Protein AF-A7ART6-F1 (afdb_monomer)

InterPro domains:
  IPR001841 Zinc finger, RING-type [PS50089] (92-136)
  IPR001841 Zinc finger, RING-type [SM00184] (92-135)
  IPR013083 Zinc finger, RING/FYVE/PHD-type [G3DSA:3.30.40.10] (75-172)
  IPR017907 Zinc finger, RING-type, conserved site [PS00518] (108-117)
  IPR018957 Zinc finger, C3HC4 RING-type [PF00097] (92-135)
  IPR039739 RING-finger protein MAG2/RNF10 [PTHR12983] (15-407)

Organism: Babesia bovis (NCBI:txid5865)

Radius of gyration: 26.71 Å; Cα contacts (8 Å, |Δi|>4): 590; chains: 1; bounding box: 78×56×77 Å

Secondary structure (DSSP, 8-state):
-PPPP-PPP-PPPGGGGSS-PPP-PPPPPP----------S-----TTEEEEEE-----GGGS-EETTTTEE-GGG--EEEEEEETTS----TTT--SS-SS-EE-TTS-EE-HHHHHHHHHTTTTSSEEE-TTT--EEEGGG-EEEEEEEE---SEEEEEEEEEETT-S--EE-HHHHHHHHS-S-SS-TTPPPBTT-TTGGG-SEEEE-HHHHHHHHHHHHHHHHHHHHHHTTT-HHHHHHHHHHHHHHHHTT----SS----------HHHHHHHHHHHHHHH-----------S--TTS--PEEEEEEETTS-SEEE-HHHHHHHHHHTTT-GGGS-SEEEEEE-SEEEEEE--HHHHHH-GGGGGSPTT-EEEEEE---TTTS-HHHHHHHHHHHHHHHHHHHHHHHHHHHT-

Mean predicted aligned error: 12.79 Å

Structure (mmCIF, N/CA/C/O backbone):
data_AF-A7ART6-F1
#
_entry.id   AF-A7ART6-F1
#
loop_
_atom_site.group_PDB
_atom_site.id
_atom_site.type_symbol
_atom_site.label_atom_id
_atom_site.label_alt_id
_atom_site.label_comp_id
_atom_site.label_asym_id
_atom_site.label_entity_id
_atom_site.label_seq_id
_atom_site.pdbx_PDB_ins_code
_atom_site.Cartn_x
_atom_site.Cartn_y
_atom_site.Cartn_z
_atom_site.occupancy
_atom_site.B_iso_or_equiv
_atom_site.auth_seq_id
_atom_site.auth_comp_id
_atom_site.auth_asym_id
_atom_site.auth_atom_id
_atom_site.pdbx_PDB_model_num
ATOM 1 N N . MET A 1 1 ? 30.439 -34.380 -16.702 1.00 33.22 1 MET A N 1
ATOM 2 C CA . MET A 1 1 ? 31.011 -34.426 -15.335 1.00 33.22 1 MET A CA 1
ATOM 3 C C . MET A 1 1 ? 30.700 -33.103 -14.642 1.00 33.22 1 MET A C 1
ATOM 5 O O . MET A 1 1 ? 30.873 -32.080 -15.293 1.00 33.22 1 MET A O 1
ATOM 9 N N . PRO A 1 2 ? 30.173 -33.102 -13.405 1.00 33.53 2 PRO A N 1
ATOM 10 C CA . PRO A 1 2 ? 29.626 -31.904 -12.763 1.00 33.53 2 PRO A CA 1
ATOM 11 C C . PRO A 1 2 ? 30.740 -30.991 -12.212 1.00 33.53 2 PRO A C 1
ATOM 13 O O . PRO A 1 2 ? 31.814 -31.501 -11.872 1.00 33.53 2 PRO A O 1
ATOM 16 N N . PRO A 1 3 ? 30.523 -29.667 -12.078 1.00 35.06 3 PRO A N 1
ATOM 17 C CA . PRO A 1 3 ? 31.494 -28.782 -11.453 1.00 35.06 3 PRO A CA 1
ATOM 18 C C . PRO A 1 3 ? 31.399 -28.846 -9.921 1.00 35.06 3 PRO A C 1
ATOM 20 O O . PRO A 1 3 ? 30.328 -28.954 -9.326 1.00 35.06 3 PRO A O 1
ATOM 23 N N . ARG A 1 4 ? 32.577 -28.808 -9.294 1.00 35.16 4 ARG A N 1
ATOM 24 C CA . ARG A 1 4 ? 32.824 -28.941 -7.856 1.00 35.16 4 ARG A CA 1
ATOM 25 C C . ARG A 1 4 ? 32.334 -27.716 -7.076 1.00 35.16 4 ARG A C 1
ATOM 27 O O . ARG A 1 4 ? 32.701 -26.588 -7.390 1.00 35.16 4 ARG A O 1
ATOM 34 N N . CYS A 1 5 ? 31.587 -27.969 -6.004 1.00 30.75 5 CYS A N 1
ATOM 35 C CA . CYS A 1 5 ? 31.200 -26.994 -4.988 1.00 30.75 5 CYS A CA 1
ATOM 36 C C . CYS A 1 5 ? 32.443 -26.529 -4.198 1.00 30.75 5 CYS A C 1
ATOM 38 O O . CYS A 1 5 ? 33.162 -27.354 -3.628 1.00 30.75 5 CYS A O 1
ATOM 40 N N . ARG A 1 6 ? 32.729 -25.221 -4.178 1.00 35.56 6 ARG A N 1
ATOM 41 C CA . ARG A 1 6 ? 33.765 -24.621 -3.318 1.00 35.56 6 ARG A CA 1
ATOM 42 C C . ARG A 1 6 ? 33.176 -24.478 -1.909 1.00 35.56 6 ARG A C 1
ATOM 44 O O . ARG A 1 6 ? 32.307 -23.642 -1.701 1.00 35.56 6 ARG A O 1
ATOM 51 N N . GLN A 1 7 ? 33.637 -25.293 -0.962 1.00 39.84 7 GLN A N 1
ATOM 52 C CA . GLN A 1 7 ? 33.308 -25.140 0.459 1.00 39.84 7 GLN A CA 1
ATOM 53 C C . GLN A 1 7 ? 33.849 -23.802 0.984 1.00 39.84 7 GLN A C 1
ATOM 55 O O . GLN A 1 7 ? 35.028 -23.485 0.799 1.00 39.84 7 GLN A O 1
ATOM 60 N N . GLU A 1 8 ? 32.984 -23.021 1.631 1.00 41.94 8 GLU A N 1
ATOM 61 C CA . GLU A 1 8 ? 33.373 -21.831 2.383 1.00 41.94 8 GLU A CA 1
ATOM 62 C C . GLU A 1 8 ? 34.372 -22.215 3.481 1.00 41.94 8 GLU A C 1
ATOM 64 O O . GLU A 1 8 ? 34.176 -23.164 4.238 1.00 41.94 8 GLU A O 1
ATOM 69 N N . ARG A 1 9 ? 35.486 -21.483 3.545 1.00 45.84 9 ARG A N 1
ATOM 70 C CA . ARG A 1 9 ? 36.518 -21.669 4.568 1.00 45.84 9 ARG A CA 1
ATOM 71 C C . ARG A 1 9 ? 35.959 -21.260 5.934 1.00 45.84 9 ARG A C 1
ATOM 73 O O . ARG A 1 9 ? 35.435 -20.157 6.068 1.00 45.84 9 ARG A O 1
ATOM 80 N N . ASN A 1 10 ? 36.131 -22.130 6.930 1.00 51.28 10 ASN A N 1
ATOM 81 C CA . ASN A 1 10 ? 35.824 -21.895 8.344 1.00 51.28 10 ASN A CA 1
ATOM 82 C C . ASN A 1 10 ? 36.264 -20.488 8.790 1.00 51.28 10 ASN A C 1
ATOM 84 O O . ASN A 1 10 ? 37.459 -20.187 8.817 1.00 51.28 10 ASN A O 1
ATOM 88 N N . ARG A 1 11 ? 35.303 -19.625 9.140 1.00 54.69 11 ARG A N 1
ATOM 89 C CA . ARG A 1 11 ? 35.578 -18.308 9.729 1.00 54.69 11 ARG A CA 1
ATOM 90 C C . ARG A 1 11 ? 35.997 -18.494 11.188 1.00 54.69 11 ARG A C 1
ATOM 92 O O . ARG A 1 11 ? 35.273 -19.110 11.964 1.00 54.69 11 ARG A O 1
ATOM 99 N N . ILE A 1 12 ? 37.166 -17.969 11.540 1.00 57.62 12 ILE A N 1
ATOM 100 C CA . ILE A 1 12 ? 37.673 -17.946 12.915 1.00 57.62 12 ILE A CA 1
ATOM 101 C C . ILE A 1 12 ? 36.981 -16.778 13.639 1.00 57.62 12 ILE A C 1
ATOM 103 O O . ILE A 1 12 ? 37.013 -15.664 13.112 1.00 57.62 12 ILE A O 1
ATOM 107 N N . PRO A 1 13 ? 36.347 -16.993 14.804 1.00 57.72 13 PRO A N 1
ATOM 108 C CA . PRO A 1 13 ? 35.760 -15.913 15.594 1.00 57.72 13 PRO A CA 1
ATOM 109 C C . PRO A 1 13 ? 36.812 -14.879 16.010 1.00 57.72 13 PRO A C 1
ATOM 111 O O . PRO A 1 13 ? 37.925 -15.241 16.397 1.00 57.72 13 PRO A O 1
ATOM 114 N N . SER A 1 14 ? 36.441 -13.599 15.954 1.00 54.16 14 SER A N 1
ATOM 115 C CA . SER A 1 14 ? 37.299 -12.431 16.208 1.00 54.16 14 SER A CA 1
ATOM 116 C C . SER A 1 14 ? 38.048 -12.496 17.544 1.00 54.16 14 SER A C 1
ATOM 118 O O . SER A 1 14 ? 39.180 -12.030 17.647 1.00 54.16 14 SER A O 1
ATOM 120 N N . ASP A 1 15 ? 37.446 -13.132 18.547 1.00 55.25 15 ASP A N 1
ATOM 121 C CA . ASP A 1 15 ? 37.963 -13.208 19.916 1.00 55.25 15 ASP A CA 1
ATOM 122 C C . ASP A 1 15 ? 39.262 -14.032 20.019 1.00 55.25 15 ASP A C 1
ATOM 124 O O . ASP A 1 15 ? 40.070 -13.824 20.924 1.00 55.25 15 ASP A O 1
ATOM 128 N N . HIS A 1 16 ? 39.528 -14.919 19.050 1.00 53.47 16 HIS A N 1
ATOM 129 C CA . HIS A 1 16 ? 40.779 -15.683 18.976 1.00 53.47 16 HIS A CA 1
ATOM 130 C C . HIS A 1 16 ? 41.964 -14.887 18.403 1.00 53.47 16 HIS A C 1
ATOM 132 O O . HIS A 1 16 ? 43.107 -15.325 18.542 1.00 53.47 16 HIS A O 1
ATOM 138 N N . LEU A 1 17 ? 41.729 -13.721 17.787 1.00 56.47 17 LEU A N 1
ATOM 139 C CA . LEU A 1 17 ? 42.794 -12.864 17.246 1.00 56.47 17 LEU A CA 1
ATOM 140 C C . LEU A 1 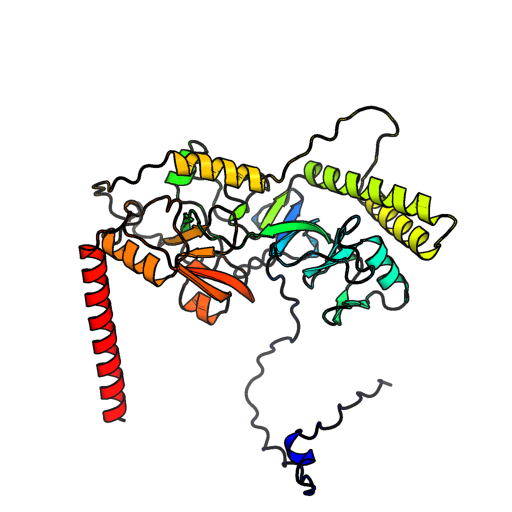17 ? 43.464 -11.991 18.316 1.00 56.47 17 LEU A C 1
ATOM 142 O O . LEU A 1 17 ? 44.542 -11.460 18.066 1.00 56.47 17 LEU A O 1
ATOM 146 N N . ILE A 1 18 ? 42.864 -11.856 19.503 1.00 54.56 18 ILE A N 1
ATOM 147 C CA . ILE A 1 18 ? 43.326 -10.907 20.529 1.00 54.56 18 ILE A CA 1
ATOM 148 C C . ILE A 1 18 ? 44.343 -11.544 21.500 1.00 54.56 18 ILE A C 1
ATOM 150 O O . ILE A 1 18 ? 45.167 -10.835 22.063 1.00 54.56 18 ILE A O 1
ATOM 154 N N . ASN A 1 19 ? 44.375 -12.879 21.636 1.00 51.62 19 ASN A N 1
ATOM 155 C CA . ASN A 1 19 ? 45.189 -13.566 22.657 1.00 51.62 19 ASN A CA 1
ATOM 156 C C . ASN A 1 19 ? 46.228 -14.578 22.126 1.00 51.62 19 ASN A C 1
ATOM 158 O O . ASN A 1 19 ? 46.681 -15.420 22.899 1.00 51.62 19 ASN A O 1
ATOM 162 N N . PHE A 1 20 ? 46.605 -14.534 20.838 1.00 50.00 20 PHE A N 1
ATOM 163 C CA . PHE A 1 20 ? 47.653 -15.378 20.206 1.00 50.00 20 PHE A CA 1
ATOM 164 C C . PHE A 1 20 ? 47.677 -16.865 20.632 1.00 50.00 20 PHE A C 1
ATOM 166 O O . PHE A 1 20 ? 48.718 -17.523 20.644 1.00 50.00 20 PHE A O 1
ATOM 173 N N . THR A 1 21 ? 46.521 -17.428 20.971 1.00 60.25 21 THR A N 1
ATOM 174 C CA . THR A 1 21 ? 46.369 -18.822 21.390 1.00 60.25 21 THR A CA 1
ATOM 175 C C . THR A 1 21 ? 45.937 -19.650 20.184 1.00 60.25 21 THR A C 1
ATOM 177 O O . THR A 1 21 ? 45.117 -19.216 19.376 1.00 60.25 21 THR A O 1
ATOM 180 N N . ARG A 1 22 ? 46.519 -20.847 20.015 1.00 54.28 22 ARG A N 1
ATOM 181 C CA . ARG A 1 22 ? 46.202 -21.723 18.874 1.00 54.28 22 ARG A CA 1
ATOM 182 C C . ARG A 1 22 ? 44.725 -22.123 18.917 1.00 54.28 22 ARG A C 1
ATOM 184 O O . ARG A 1 22 ? 44.284 -22.758 19.870 1.00 54.28 22 ARG A O 1
ATOM 191 N N . TYR A 1 23 ? 43.989 -21.784 17.862 1.00 54.75 23 TYR A N 1
ATOM 192 C CA . TYR A 1 23 ? 42.614 -22.228 17.653 1.00 54.75 23 TYR A CA 1
ATOM 193 C C . TYR A 1 23 ? 42.562 -23.752 17.450 1.00 54.75 23 TYR A C 1
ATOM 195 O O . TYR A 1 23 ? 43.280 -24.292 16.607 1.00 54.75 23 TYR A O 1
ATOM 203 N N . VAL A 1 24 ? 41.694 -24.436 18.201 1.00 61.28 24 VAL A N 1
ATOM 204 C CA . VAL A 1 24 ? 41.377 -25.863 18.034 1.00 61.28 24 VAL A CA 1
ATOM 205 C C . VAL A 1 24 ? 39.919 -25.960 17.592 1.00 61.28 24 VAL A C 1
ATOM 207 O O . VAL A 1 24 ? 39.027 -25.496 18.297 1.00 61.28 24 VAL A O 1
ATOM 210 N N . ALA A 1 25 ? 39.675 -26.529 16.411 1.00 49.97 25 ALA A N 1
ATOM 211 C CA . ALA A 1 25 ? 38.328 -26.657 15.862 1.00 49.97 25 ALA A CA 1
ATOM 212 C C . ALA A 1 25 ? 37.468 -27.615 16.719 1.00 49.97 25 ALA A C 1
ATOM 214 O O . ALA A 1 25 ? 37.930 -28.721 17.021 1.00 49.97 25 ALA A O 1
ATOM 215 N N . PRO A 1 26 ? 36.225 -27.247 17.090 1.00 52.75 26 PRO A N 1
ATOM 216 C CA . PRO A 1 26 ? 35.306 -28.162 17.763 1.00 52.75 26 PRO A CA 1
ATOM 217 C C . PRO A 1 26 ? 34.944 -29.353 16.864 1.00 52.75 26 PRO A C 1
ATOM 219 O O . PRO A 1 26 ? 34.662 -29.177 15.678 1.00 52.75 26 PRO A O 1
ATOM 222 N N . GLN A 1 27 ? 34.917 -30.563 17.429 1.00 47.53 27 GLN A N 1
ATOM 223 C CA . GLN A 1 27 ? 34.399 -31.749 16.738 1.00 47.53 27 GLN A CA 1
ATOM 224 C C . GLN A 1 27 ? 32.874 -31.624 16.561 1.00 47.53 27 GLN A C 1
ATOM 226 O O . GLN A 1 27 ? 32.196 -31.189 17.497 1.00 47.53 27 GLN A O 1
ATOM 231 N N . PRO A 1 28 ? 32.310 -31.996 15.398 1.00 47.06 28 PRO A N 1
ATOM 232 C CA . PRO A 1 28 ? 30.872 -31.908 15.177 1.00 47.06 28 PRO A CA 1
ATOM 233 C C . PRO A 1 28 ? 30.118 -32.886 16.098 1.00 47.06 28 PRO A C 1
ATOM 235 O O . PRO A 1 28 ? 30.561 -34.025 16.273 1.00 47.06 28 PRO A O 1
ATOM 238 N N . PRO A 1 29 ? 28.973 -32.486 16.681 1.00 49.78 29 PRO A N 1
ATOM 239 C CA . PRO A 1 29 ? 28.139 -33.397 17.456 1.00 49.78 29 PRO A CA 1
ATOM 240 C C . PRO A 1 29 ? 27.520 -34.476 16.546 1.00 49.78 29 PRO A C 1
ATOM 242 O O . PRO A 1 29 ? 27.306 -34.233 15.354 1.00 49.78 29 PRO A O 1
ATOM 245 N N . PRO A 1 30 ? 27.207 -35.672 17.080 1.00 44.00 30 PRO A N 1
ATOM 246 C CA . PRO A 1 30 ? 26.620 -36.748 16.291 1.00 44.00 30 PRO A CA 1
ATOM 247 C C . PRO A 1 30 ? 25.238 -36.351 15.754 1.00 44.00 30 PRO A C 1
ATOM 249 O O . PRO A 1 30 ? 24.382 -35.846 16.481 1.00 44.00 30 PRO A O 1
ATOM 252 N N . VAL A 1 31 ? 25.030 -36.608 14.462 1.00 41.38 31 VAL A N 1
ATOM 253 C CA . VAL A 1 31 ? 23.809 -36.294 13.710 1.00 41.38 31 VAL A CA 1
ATOM 254 C C . VAL A 1 31 ? 22.625 -37.090 14.271 1.00 41.38 31 VAL A C 1
ATOM 256 O O . VAL A 1 31 ? 22.552 -38.306 14.093 1.00 41.38 31 VAL A O 1
ATOM 259 N N . ARG A 1 32 ? 21.665 -36.411 14.911 1.00 35.28 32 ARG A N 1
ATOM 260 C CA . ARG A 1 32 ? 20.318 -36.960 15.130 1.00 35.28 32 ARG A CA 1
ATOM 261 C C . ARG A 1 32 ? 19.517 -36.803 13.838 1.00 35.28 32 ARG A C 1
ATOM 263 O O . ARG A 1 32 ? 19.398 -35.700 13.314 1.00 35.28 32 ARG A O 1
ATOM 270 N N . LYS A 1 33 ? 19.016 -37.920 13.306 1.00 43.59 33 LYS A N 1
ATOM 271 C CA . LYS A 1 33 ? 18.079 -37.946 12.179 1.00 43.59 33 LYS A CA 1
ATOM 272 C C . LYS A 1 33 ? 16.681 -37.677 12.724 1.00 43.59 33 LYS A C 1
ATOM 274 O O . LYS A 1 33 ? 16.107 -38.592 13.295 1.00 43.59 33 LYS A O 1
ATOM 279 N N . ASP A 1 34 ? 16.152 -36.478 12.510 1.00 33.75 34 ASP A N 1
ATOM 280 C CA . ASP A 1 34 ? 14.725 -36.205 12.676 1.00 33.75 34 ASP A CA 1
ATOM 281 C C . ASP A 1 34 ? 14.169 -35.456 11.456 1.00 33.75 34 ASP A C 1
ATOM 283 O O . ASP A 1 34 ? 14.878 -34.719 10.773 1.00 33.75 34 ASP A O 1
ATOM 287 N N . ALA A 1 35 ? 12.906 -35.782 11.185 1.00 32.84 35 ALA A N 1
ATOM 288 C CA . ALA A 1 35 ? 12.071 -35.599 10.001 1.00 32.84 35 ALA A CA 1
ATOM 289 C C . ALA A 1 35 ? 12.318 -34.388 9.077 1.00 32.84 35 ALA A C 1
ATOM 291 O O . ALA A 1 35 ? 12.494 -33.245 9.486 1.00 32.84 35 ALA A O 1
ATOM 292 N N . THR A 1 36 ? 12.218 -34.676 7.780 1.00 32.69 36 THR A N 1
ATOM 293 C CA . THR A 1 36 ? 12.156 -33.732 6.665 1.00 32.69 36 THR A CA 1
ATOM 294 C C . THR A 1 36 ? 10.911 -32.845 6.733 1.00 32.69 36 THR A C 1
ATOM 296 O O . THR A 1 36 ? 9.830 -33.302 6.376 1.00 32.69 36 THR A O 1
ATOM 299 N N . ASP A 1 37 ? 11.090 -31.568 7.067 1.00 30.77 37 ASP A N 1
ATOM 300 C CA . ASP A 1 37 ? 10.215 -30.489 6.601 1.00 30.77 37 ASP A CA 1
ATOM 301 C C . ASP A 1 37 ? 11.022 -29.594 5.653 1.00 30.77 37 ASP A C 1
ATOM 303 O O . ASP A 1 37 ? 11.978 -28.913 6.034 1.00 30.77 37 ASP A O 1
ATOM 307 N N . SER A 1 38 ? 10.669 -29.636 4.370 1.00 30.84 38 SER A N 1
ATOM 308 C CA . SER A 1 38 ? 11.307 -28.867 3.305 1.00 30.84 38 SER A CA 1
ATOM 309 C C . SER A 1 38 ? 10.904 -27.392 3.384 1.00 30.84 38 SER A C 1
ATOM 311 O O . SER A 1 38 ? 9.965 -26.956 2.717 1.00 30.84 38 SER A O 1
ATOM 313 N N . VAL A 1 39 ? 11.621 -26.595 4.175 1.00 35.19 39 VAL A N 1
ATOM 314 C CA . VAL A 1 39 ? 11.544 -25.130 4.092 1.00 35.19 39 VAL A CA 1
ATOM 315 C C . VAL A 1 39 ? 12.542 -24.658 3.036 1.00 35.19 39 VAL A C 1
ATOM 317 O O . VAL A 1 39 ? 13.752 -24.655 3.247 1.00 35.19 39 VAL A O 1
ATOM 320 N N . SER A 1 40 ? 12.031 -24.271 1.868 1.00 34.22 40 SER A N 1
ATOM 321 C CA . SER A 1 40 ? 12.816 -23.660 0.791 1.00 34.22 40 SER A CA 1
ATOM 322 C C . SER A 1 40 ? 13.429 -22.319 1.240 1.00 34.22 40 SER A C 1
ATOM 324 O O . SER A 1 40 ? 12.673 -21.428 1.646 1.00 34.22 40 SER A O 1
ATOM 326 N N . PRO A 1 41 ? 14.752 -22.102 1.116 1.00 42.38 41 PRO A N 1
ATOM 327 C CA . PRO A 1 41 ? 15.379 -20.825 1.425 1.00 42.38 41 PRO A CA 1
ATOM 328 C C . PRO A 1 41 ? 15.358 -19.924 0.182 1.00 42.38 41 PRO A C 1
ATOM 330 O O . PRO A 1 41 ? 16.274 -19.962 -0.631 1.00 42.38 41 PRO A O 1
ATOM 333 N N . SER A 1 42 ? 14.281 -19.158 -0.011 1.00 43.97 42 SER A N 1
ATOM 334 C CA . SER A 1 42 ? 14.244 -17.907 -0.802 1.00 43.97 42 SER A CA 1
ATOM 335 C C . SER A 1 42 ? 12.800 -17.464 -1.051 1.00 43.97 42 SER A C 1
ATOM 337 O O . SER A 1 42 ? 12.102 -17.988 -1.914 1.00 43.97 42 SER A O 1
ATOM 339 N N . ARG A 1 43 ? 12.343 -16.433 -0.337 1.00 44.00 43 ARG A N 1
ATOM 340 C CA . ARG A 1 43 ? 11.303 -15.549 -0.875 1.00 44.00 43 ARG A CA 1
ATOM 341 C C . ARG A 1 43 ? 11.739 -14.099 -0.673 1.00 44.00 43 ARG A C 1
ATOM 343 O O . ARG A 1 43 ? 11.829 -13.665 0.476 1.00 44.00 43 ARG A O 1
ATOM 350 N N . PRO A 1 44 ? 12.025 -13.364 -1.761 1.00 44.59 44 PRO A N 1
ATOM 351 C CA . PRO A 1 44 ? 12.066 -11.910 -1.750 1.00 44.59 44 PRO A CA 1
ATOM 352 C C . PRO A 1 44 ? 10.816 -11.367 -1.069 1.00 44.59 44 PRO A C 1
ATOM 354 O O . PRO A 1 44 ? 9.689 -11.685 -1.448 1.00 44.59 44 PRO A O 1
ATOM 357 N N . THR A 1 45 ? 11.008 -10.595 -0.014 1.00 49.12 45 THR A N 1
ATOM 358 C CA . THR A 1 45 ? 9.914 -10.021 0.752 1.00 49.12 45 THR A CA 1
ATOM 359 C C . THR A 1 45 ? 9.325 -8.847 -0.025 1.00 49.12 45 THR A C 1
ATOM 361 O O . THR A 1 45 ? 9.959 -7.800 -0.083 1.00 49.12 45 THR A O 1
ATOM 364 N N . GLN A 1 46 ? 8.116 -9.002 -0.579 1.00 52.66 46 GLN A N 1
ATOM 365 C CA . GLN A 1 46 ? 7.244 -7.912 -1.062 1.00 52.66 46 GLN A CA 1
ATOM 366 C C . GLN A 1 46 ? 6.788 -7.021 0.115 1.00 52.66 46 GLN A C 1
ATOM 368 O O . GLN A 1 46 ? 5.596 -6.879 0.409 1.00 52.66 46 GLN A O 1
ATOM 373 N N . ARG A 1 47 ? 7.755 -6.494 0.867 1.00 62.97 47 ARG A N 1
ATOM 374 C CA . ARG A 1 47 ? 7.547 -5.597 2.000 1.00 62.97 47 ARG A CA 1
ATOM 375 C C . ARG A 1 47 ? 7.050 -4.272 1.443 1.00 62.97 47 ARG A C 1
ATOM 377 O O . ARG A 1 47 ? 7.645 -3.738 0.520 1.00 62.97 47 ARG A O 1
ATOM 384 N N . ASN A 1 48 ? 5.952 -3.773 2.003 1.00 71.50 48 ASN A N 1
ATOM 385 C CA . ASN A 1 48 ? 5.457 -2.415 1.763 1.00 71.50 48 ASN A CA 1
ATOM 386 C C . ASN A 1 48 ? 5.113 -2.076 0.294 1.00 71.50 48 ASN A C 1
ATOM 388 O O . ASN A 1 48 ? 5.094 -0.910 -0.079 1.00 71.50 48 ASN A O 1
ATOM 392 N N . LEU A 1 49 ? 4.811 -3.080 -0.533 1.00 80.81 49 LEU A N 1
ATOM 393 C CA . LEU A 1 49 ? 4.259 -2.880 -1.879 1.00 80.81 49 LEU A CA 1
ATOM 394 C C . LEU A 1 49 ? 2.733 -2.905 -1.838 1.00 80.81 49 LEU A C 1
ATOM 396 O O . LEU A 1 49 ? 2.183 -3.696 -1.075 1.00 80.81 49 LEU A O 1
ATOM 400 N N . ARG A 1 50 ? 2.060 -2.175 -2.723 1.00 85.31 50 ARG A N 1
ATOM 401 C CA . ARG A 1 50 ? 0.684 -2.444 -3.167 1.00 85.31 50 ARG A CA 1
ATOM 402 C C . ARG A 1 50 ? 0.729 -2.838 -4.641 1.00 85.31 50 ARG A C 1
ATOM 404 O O . ARG A 1 50 ? 1.339 -2.136 -5.438 1.00 85.31 50 ARG A O 1
ATOM 411 N N . CYS A 1 51 ? 0.112 -3.960 -4.996 1.00 85.75 51 CYS A N 1
ATOM 412 C CA . CYS A 1 51 ? 0.158 -4.494 -6.358 1.00 85.75 51 CYS A CA 1
ATOM 413 C C . CYS A 1 51 ? -1.166 -4.244 -7.081 1.00 85.75 51 CYS A C 1
ATOM 415 O O . CYS A 1 51 ? -2.230 -4.502 -6.517 1.00 85.75 51 CYS A O 1
ATOM 417 N N . TYR A 1 52 ? -1.093 -3.809 -8.335 1.00 84.50 52 TYR A N 1
ATOM 418 C CA . TYR A 1 52 ? -2.250 -3.640 -9.203 1.00 84.50 52 TYR A CA 1
ATOM 419 C C . TYR A 1 52 ? -2.251 -4.688 -10.305 1.00 84.50 52 TYR A C 1
ATOM 421 O O . TYR A 1 52 ? -1.226 -4.945 -10.942 1.00 84.50 52 TYR A O 1
ATOM 429 N N . ILE A 1 53 ? -3.423 -5.269 -10.527 1.00 83.25 53 ILE A N 1
ATOM 430 C CA . ILE A 1 53 ? -3.695 -6.220 -11.602 1.00 83.25 53 ILE A CA 1
ATOM 431 C C . ILE A 1 53 ? -4.545 -5.470 -12.627 1.00 83.25 53 ILE A C 1
ATOM 433 O O . ILE A 1 53 ? -5.606 -4.956 -12.272 1.00 83.25 53 ILE A O 1
ATOM 437 N N . ALA A 1 54 ? -4.077 -5.348 -13.870 1.00 73.50 54 ALA A N 1
ATOM 438 C CA . ALA A 1 54 ? -4.905 -4.752 -14.916 1.00 73.50 54 ALA A CA 1
ATOM 439 C C . ALA A 1 54 ? -6.102 -5.662 -15.214 1.00 73.50 54 ALA A C 1
ATOM 441 O O . ALA A 1 54 ? -5.990 -6.880 -15.063 1.00 73.50 54 ALA A O 1
ATOM 442 N N . ASP A 1 55 ? -7.233 -5.073 -15.603 1.00 64.00 55 ASP A N 1
ATOM 443 C CA . ASP A 1 55 ? -8.477 -5.779 -15.927 1.00 64.00 55 ASP A CA 1
ATOM 444 C C . ASP A 1 55 ? -8.306 -6.730 -17.126 1.00 64.00 55 ASP A C 1
ATOM 446 O O . ASP A 1 55 ? -8.655 -6.445 -18.269 1.00 64.00 55 ASP A O 1
ATOM 450 N N . ILE A 1 56 ? -7.716 -7.889 -16.862 1.00 52.12 56 ILE A N 1
ATOM 451 C CA . ILE A 1 56 ? -7.953 -9.097 -17.627 1.00 52.12 56 ILE A CA 1
ATOM 452 C C . ILE A 1 56 ? -9.263 -9.590 -17.034 1.00 52.12 56 ILE A C 1
ATOM 454 O O . ILE A 1 56 ? -9.237 -9.983 -15.869 1.00 52.12 56 ILE A O 1
ATOM 458 N N . GLY A 1 57 ? -10.369 -9.530 -17.787 1.00 50.09 57 GLY A N 1
ATOM 459 C CA . GLY A 1 57 ? -11.732 -9.938 -17.400 1.00 50.09 57 GLY A CA 1
ATOM 460 C C . GLY A 1 57 ? -11.859 -11.411 -16.976 1.00 50.09 57 GLY A C 1
ATOM 461 O O . GLY A 1 57 ? -12.632 -12.194 -17.528 1.00 50.09 57 GLY A O 1
ATOM 462 N N . LEU A 1 58 ? -11.046 -11.811 -16.007 1.00 50.94 58 LEU A N 1
ATOM 463 C CA . LEU A 1 58 ? -10.919 -13.117 -15.417 1.00 50.94 58 LEU A CA 1
ATOM 464 C C . LEU A 1 58 ? -11.943 -13.199 -14.290 1.00 50.94 58 LEU A C 1
ATOM 466 O O . LEU A 1 58 ? -11.993 -12.319 -13.428 1.00 50.94 58 LEU A O 1
ATOM 470 N N . PRO A 1 59 ? -12.732 -14.282 -14.240 1.00 53.25 59 PRO A N 1
ATOM 471 C CA . PRO A 1 59 ? -13.597 -14.543 -13.104 1.00 53.25 59 PRO A CA 1
ATOM 472 C C . PRO A 1 59 ? -12.785 -14.511 -11.806 1.00 53.25 59 PRO A C 1
ATOM 474 O O . PRO A 1 59 ? -11.737 -15.154 -11.726 1.00 53.25 59 PRO A O 1
ATOM 477 N N . ILE A 1 60 ? -13.307 -13.832 -10.780 1.00 50.78 60 ILE A N 1
ATOM 478 C CA . ILE A 1 60 ? -12.685 -13.641 -9.453 1.00 50.78 60 ILE A CA 1
ATOM 479 C C . ILE A 1 60 ? -12.166 -14.969 -8.852 1.00 50.78 60 ILE A C 1
ATOM 481 O O . ILE A 1 60 ? -11.127 -15.008 -8.198 1.00 50.78 60 ILE A O 1
ATOM 485 N N . ALA A 1 61 ? -12.842 -16.086 -9.147 1.00 53.16 61 ALA A N 1
ATOM 486 C CA . ALA A 1 61 ? -12.478 -17.435 -8.705 1.00 53.16 61 ALA A CA 1
ATOM 487 C C . ALA A 1 61 ? -11.208 -18.027 -9.356 1.00 53.16 61 ALA A C 1
ATOM 489 O O . ALA A 1 61 ? -10.689 -19.029 -8.869 1.00 53.16 61 ALA A O 1
ATOM 490 N N . LYS A 1 62 ? -10.719 -17.456 -10.464 1.00 52.91 62 LYS A N 1
ATOM 491 C CA . LYS A 1 62 ? -9.566 -17.963 -11.230 1.00 52.91 62 LYS A CA 1
ATOM 492 C C . LYS A 1 62 ? -8.272 -17.193 -10.974 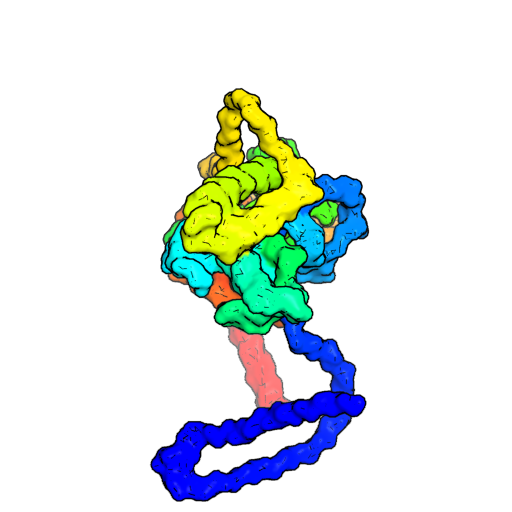1.00 52.91 62 LYS A C 1
ATOM 494 O O . LYS A 1 62 ? -7.249 -17.545 -11.558 1.00 52.91 62 LYS A O 1
ATOM 499 N N . LEU A 1 63 ? -8.289 -16.154 -10.139 1.00 56.41 63 LEU A N 1
ATOM 500 C CA . LEU A 1 63 ? -7.074 -15.379 -9.902 1.00 56.41 63 LEU A CA 1
ATOM 501 C C . LEU A 1 63 ? -6.128 -16.106 -8.940 1.00 56.41 63 LEU A C 1
ATOM 503 O O . LEU A 1 63 ? -6.568 -16.590 -7.894 1.00 56.41 63 LEU A O 1
ATOM 507 N N . PRO A 1 64 ? -4.820 -16.156 -9.253 1.00 55.03 64 PRO A N 1
ATOM 508 C CA . PRO A 1 64 ? -3.817 -16.856 -8.459 1.00 55.03 64 PRO A CA 1
ATOM 509 C C . PRO A 1 64 ? -3.411 -16.019 -7.236 1.00 55.03 64 PRO A C 1
ATOM 511 O O . PRO A 1 64 ? -2.265 -15.588 -7.103 1.00 55.03 64 PRO A O 1
ATOM 514 N N . ILE A 1 65 ? -4.358 -15.750 -6.336 1.00 58.88 65 ILE A N 1
ATOM 515 C CA . ILE A 1 65 ? -4.085 -15.067 -5.068 1.00 58.88 65 ILE A CA 1
ATOM 516 C C . ILE A 1 65 ? -3.963 -16.118 -3.986 1.00 58.88 65 ILE A C 1
ATOM 518 O O . ILE A 1 65 ? -4.944 -16.745 -3.582 1.00 58.88 65 ILE A O 1
ATOM 522 N N . LEU A 1 66 ? -2.746 -16.283 -3.473 1.00 54.84 66 LEU A N 1
ATOM 523 C CA . LEU A 1 66 ? -2.526 -17.167 -2.341 1.00 54.84 66 LEU A CA 1
ATOM 524 C C . LEU A 1 66 ? -3.029 -16.481 -1.060 1.00 54.84 66 LEU A C 1
ATOM 526 O O . LEU A 1 66 ? -2.360 -15.630 -0.462 1.00 54.84 66 LEU A O 1
ATOM 530 N N . ARG A 1 67 ? -4.217 -16.875 -0.609 1.00 58.03 67 ARG A N 1
ATOM 531 C CA . ARG A 1 67 ? -4.670 -16.670 0.775 1.00 58.03 67 ARG A CA 1
ATOM 532 C C . ARG A 1 67 ? -3.913 -17.678 1.660 1.00 58.03 67 ARG A C 1
ATOM 534 O O . ARG A 1 67 ? -3.769 -18.820 1.228 1.00 58.03 67 ARG A O 1
ATOM 541 N N . PRO A 1 68 ? -3.321 -17.307 2.816 1.00 51.53 68 PRO A N 1
ATOM 542 C CA . PRO A 1 68 ? -3.585 -16.150 3.678 1.00 51.53 68 PRO A CA 1
ATOM 543 C C . PRO A 1 68 ? -2.653 -14.940 3.497 1.00 51.53 68 PRO A C 1
ATOM 545 O O . PRO A 1 68 ? -2.654 -14.014 4.309 1.00 51.53 68 PRO A O 1
ATOM 548 N N . ASN A 1 69 ? -1.767 -14.963 2.504 1.00 57.84 69 ASN A N 1
ATOM 549 C CA . ASN A 1 69 ? -0.664 -14.001 2.424 1.00 57.84 69 ASN A CA 1
ATOM 550 C C . ASN A 1 69 ? -0.940 -12.840 1.471 1.00 57.84 69 ASN A C 1
ATOM 552 O O . ASN A 1 69 ? -0.083 -11.965 1.373 1.00 57.84 69 ASN A O 1
ATOM 556 N N . LEU A 1 70 ? -2.090 -12.854 0.774 1.00 62.44 70 LEU A N 1
ATOM 557 C CA . LEU A 1 70 ? -2.414 -11.921 -0.314 1.00 62.44 70 LEU A CA 1
ATOM 558 C C . LEU A 1 70 ? -1.235 -11.792 -1.295 1.00 62.44 70 LEU A C 1
ATOM 560 O O . LEU A 1 70 ? -0.960 -10.722 -1.836 1.00 62.44 70 LEU A O 1
ATOM 564 N N . THR A 1 71 ? -0.486 -12.885 -1.480 1.00 66.75 71 THR A N 1
ATOM 565 C CA . THR A 1 71 ? 0.609 -12.926 -2.443 1.00 66.75 71 THR A CA 1
ATOM 566 C C . THR A 1 71 ? -0.009 -13.167 -3.800 1.00 66.75 71 THR A C 1
ATOM 568 O O . THR A 1 71 ? -0.591 -14.228 -4.039 1.00 66.75 71 THR A O 1
ATOM 571 N N . VAL A 1 72 ? 0.102 -12.156 -4.646 1.00 76.38 72 VAL A N 1
ATOM 572 C CA . VAL A 1 72 ? -0.274 -12.204 -6.052 1.00 76.38 72 VAL A CA 1
ATOM 573 C C . VAL A 1 72 ? 0.900 -12.793 -6.823 1.00 76.38 72 VAL A C 1
ATOM 575 O O . VAL A 1 72 ? 2.053 -12.461 -6.526 1.00 76.38 72 VAL A O 1
ATOM 578 N N . ASP A 1 73 ? 0.623 -13.665 -7.792 1.00 79.75 73 ASP A N 1
ATOM 579 C CA . ASP A 1 73 ? 1.645 -14.063 -8.759 1.00 79.75 73 ASP A CA 1
ATOM 580 C C . ASP A 1 73 ? 2.201 -12.810 -9.455 1.00 79.75 73 ASP A C 1
ATOM 582 O O . ASP A 1 73 ? 1.461 -12.021 -10.034 1.00 79.75 73 ASP A O 1
ATOM 586 N N . TRP A 1 74 ? 3.516 -12.614 -9.395 1.00 85.38 74 TRP A N 1
ATOM 587 C CA . TRP A 1 74 ? 4.170 -11.444 -9.979 1.00 85.38 74 TRP A CA 1
ATOM 588 C C . TRP A 1 74 ? 3.900 -11.299 -11.481 1.00 85.38 74 TRP A C 1
ATOM 590 O O . TRP A 1 74 ? 3.901 -10.187 -12.003 1.00 85.38 74 TRP A O 1
ATOM 600 N N . ASN A 1 75 ? 3.626 -12.414 -12.163 1.00 83.75 75 ASN A N 1
ATOM 601 C CA . ASN A 1 75 ? 3.337 -12.422 -13.593 1.00 83.75 75 ASN A CA 1
ATOM 602 C C . ASN A 1 75 ? 2.056 -11.655 -13.950 1.00 83.75 75 ASN A C 1
ATOM 604 O O . ASN A 1 75 ? 1.993 -11.103 -15.041 1.00 83.75 75 ASN A O 1
ATOM 608 N N . VAL A 1 76 ? 1.070 -11.592 -13.044 1.00 83.19 76 VAL A N 1
ATOM 609 C CA . VAL A 1 76 ? -0.201 -10.874 -13.274 1.00 83.19 76 VAL A CA 1
ATOM 610 C C . VAL A 1 76 ? -0.198 -9.446 -12.718 1.00 83.19 76 VAL A C 1
ATOM 612 O O . VAL A 1 76 ? -1.195 -8.737 -12.823 1.00 83.19 76 VAL A O 1
ATOM 615 N N . VAL A 1 77 ? 0.893 -9.023 -12.073 1.00 87.06 77 VAL A N 1
ATOM 616 C CA . VAL A 1 77 ? 1.042 -7.650 -11.578 1.00 87.06 77 VAL A CA 1
ATOM 617 C C . VAL A 1 77 ? 1.449 -6.762 -12.743 1.00 87.06 77 VAL A C 1
ATOM 619 O O . VAL A 1 77 ? 2.431 -7.063 -13.410 1.00 87.06 77 VAL A O 1
ATOM 622 N N . GLU A 1 78 ? 0.751 -5.654 -12.958 1.00 87.38 78 GLU A N 1
ATOM 623 C CA . GLU A 1 78 ? 1.046 -4.724 -14.061 1.00 87.38 78 GLU A CA 1
ATOM 624 C C . GLU A 1 78 ? 1.539 -3.358 -13.580 1.00 87.38 78 GLU A C 1
ATOM 626 O O . GLU A 1 78 ? 2.212 -2.636 -14.309 1.00 87.38 78 GLU A O 1
ATOM 631 N N . LEU A 1 79 ? 1.255 -3.009 -12.325 1.00 89.69 79 LEU A N 1
ATOM 632 C CA . LEU A 1 79 ? 1.710 -1.773 -11.698 1.00 89.69 79 LEU A CA 1
ATOM 633 C C . LEU A 1 79 ? 1.904 -2.000 -10.201 1.00 89.69 79 LEU A C 1
ATOM 635 O O . LEU A 1 79 ? 1.195 -2.791 -9.575 1.00 89.69 79 LEU A O 1
ATOM 639 N N . VAL A 1 80 ? 2.861 -1.295 -9.611 1.00 90.06 80 VAL A N 1
ATOM 640 C CA . VAL A 1 80 ? 3.154 -1.373 -8.181 1.00 90.06 80 VAL A CA 1
ATOM 641 C C . VAL A 1 80 ? 3.189 0.024 -7.578 1.00 90.06 80 VAL A C 1
ATOM 643 O O . VAL A 1 80 ? 3.804 0.922 -8.136 1.00 90.06 80 VAL A O 1
ATOM 646 N N . ASP A 1 81 ? 2.593 0.201 -6.404 1.00 88.75 81 ASP A N 1
ATOM 647 C CA . ASP A 1 81 ? 2.912 1.340 -5.548 1.00 88.75 81 ASP A CA 1
ATOM 648 C C . ASP A 1 81 ? 3.891 0.883 -4.464 1.00 88.75 81 ASP A C 1
ATOM 650 O O . ASP A 1 81 ? 3.609 -0.056 -3.713 1.00 88.75 81 ASP A O 1
ATOM 654 N N . LEU A 1 82 ? 5.045 1.538 -4.379 1.00 86.81 82 LEU A N 1
ATOM 655 C CA . LEU A 1 82 ? 6.017 1.355 -3.307 1.00 86.81 82 LEU A CA 1
ATOM 656 C C . LEU A 1 82 ? 5.776 2.425 -2.239 1.00 86.81 82 LEU A C 1
ATOM 658 O O . LEU A 1 82 ? 5.839 3.620 -2.530 1.00 86.81 82 LEU A O 1
ATOM 662 N N . LEU A 1 83 ? 5.495 1.993 -1.009 1.00 82.38 83 LEU A N 1
ATOM 663 C CA . LEU A 1 83 ? 5.365 2.896 0.133 1.00 82.38 83 LEU A CA 1
ATOM 664 C C . LEU A 1 83 ? 6.767 3.273 0.626 1.00 82.38 83 LEU A C 1
ATOM 666 O O . LEU A 1 83 ? 7.551 2.382 0.964 1.00 82.38 83 LEU A O 1
ATOM 670 N N . VAL A 1 84 ? 7.068 4.569 0.662 1.00 82.06 84 VAL A N 1
ATOM 671 C CA . VAL A 1 84 ? 8.386 5.108 1.034 1.00 82.06 84 VAL A CA 1
ATOM 672 C C . VAL A 1 84 ? 8.239 6.150 2.131 1.00 82.06 84 VAL A C 1
ATOM 674 O O . VAL A 1 84 ? 7.257 6.885 2.145 1.00 82.06 84 VAL A O 1
ATOM 677 N N . ASP A 1 85 ? 9.194 6.209 3.051 1.00 80.25 85 ASP A N 1
ATOM 678 C CA . ASP A 1 85 ? 9.187 7.206 4.123 1.00 80.25 85 ASP A CA 1
ATOM 679 C C . ASP A 1 85 ? 9.657 8.565 3.582 1.00 80.25 85 ASP A C 1
ATOM 681 O O . ASP A 1 85 ? 10.581 8.615 2.771 1.00 80.25 85 ASP A O 1
ATOM 685 N N . GLU A 1 86 ? 9.060 9.663 4.050 1.00 81.38 86 GLU A N 1
ATOM 686 C CA . GLU A 1 86 ? 9.428 11.036 3.653 1.00 81.38 86 GLU A CA 1
ATOM 687 C C . GLU A 1 86 ? 10.927 11.330 3.826 1.00 81.38 86 GLU A C 1
ATOM 689 O O . GLU A 1 86 ? 11.555 11.909 2.944 1.00 81.38 86 GLU A O 1
ATOM 694 N N . ASP A 1 87 ? 11.517 10.857 4.926 1.00 80.75 87 ASP A N 1
ATOM 695 C CA . ASP A 1 87 ? 12.934 11.069 5.247 1.00 80.75 87 ASP A CA 1
ATOM 696 C C . ASP A 1 87 ? 13.892 10.251 4.354 1.00 80.75 87 ASP A C 1
ATOM 698 O O . ASP A 1 87 ? 15.112 10.345 4.501 1.00 80.75 87 ASP A O 1
ATOM 702 N N . THR A 1 88 ? 13.366 9.386 3.478 1.00 81.75 88 THR A N 1
ATOM 703 C CA . THR A 1 88 ? 14.159 8.473 2.646 1.00 81.75 88 THR A CA 1
ATOM 704 C C . THR A 1 88 ? 13.918 8.771 1.166 1.00 81.75 88 THR A C 1
ATOM 706 O O . THR A 1 88 ? 13.027 8.166 0.559 1.00 81.75 88 THR A O 1
ATOM 709 N N . PRO A 1 89 ? 14.707 9.674 0.550 1.00 80.00 89 PRO A N 1
ATOM 710 C CA . PRO A 1 89 ? 14.574 9.954 -0.871 1.00 80.00 89 PRO A CA 1
ATOM 711 C C . PRO A 1 89 ? 14.825 8.679 -1.676 1.00 80.00 89 PRO A C 1
ATOM 713 O O . PRO A 1 89 ? 15.777 7.928 -1.435 1.00 80.00 89 PRO A O 1
ATOM 716 N N . VAL A 1 90 ? 13.950 8.428 -2.645 1.00 85.56 90 VAL A N 1
ATOM 717 C CA . VAL A 1 90 ? 14.108 7.296 -3.550 1.00 85.56 90 VAL A CA 1
ATOM 718 C C . VAL A 1 90 ? 15.149 7.673 -4.588 1.00 85.56 90 VAL A C 1
ATOM 720 O O . VAL A 1 90 ? 14.888 8.486 -5.462 1.00 85.56 90 VAL A O 1
ATOM 723 N N . THR A 1 91 ? 16.323 7.060 -4.502 1.00 92.25 91 THR A N 1
ATOM 724 C CA . THR A 1 91 ? 17.403 7.246 -5.475 1.00 92.25 91 THR A CA 1
ATOM 725 C C . THR A 1 91 ? 17.574 6.001 -6.325 1.00 92.25 91 THR A C 1
ATOM 727 O O . THR A 1 91 ? 17.367 4.876 -5.858 1.00 92.25 91 THR A O 1
ATOM 730 N N . CYS A 1 92 ? 17.959 6.173 -7.590 1.00 95.69 92 CYS A N 1
ATOM 731 C CA . CYS A 1 92 ? 18.343 5.036 -8.410 1.00 95.69 92 CYS A CA 1
ATOM 732 C C . CYS A 1 92 ? 19.693 4.493 -7.916 1.00 95.69 92 CYS A C 1
ATOM 734 O O . CYS A 1 92 ? 20.691 5.198 -8.015 1.00 95.69 92 CYS A O 1
ATOM 736 N N . PRO A 1 93 ? 19.812 3.220 -7.507 1.00 94.88 93 PRO A N 1
ATOM 737 C CA . PRO A 1 93 ? 21.089 2.680 -7.026 1.00 94.88 93 PRO A CA 1
ATOM 738 C C . PRO A 1 93 ? 22.183 2.552 -8.099 1.00 94.88 93 PRO A C 1
ATOM 740 O O . PRO A 1 93 ? 23.295 2.137 -7.786 1.00 94.88 93 PRO A O 1
ATOM 743 N N . ILE A 1 94 ? 21.852 2.811 -9.369 1.00 95.94 94 ILE A N 1
ATOM 744 C CA . ILE A 1 94 ? 22.766 2.675 -10.509 1.00 95.94 94 ILE A CA 1
ATOM 745 C C . ILE A 1 94 ? 23.302 4.043 -10.942 1.00 95.94 94 ILE A C 1
ATOM 747 O O . ILE A 1 94 ? 24.516 4.190 -11.037 1.00 95.94 94 ILE A O 1
ATOM 751 N N . CYS A 1 95 ? 22.432 5.026 -11.212 1.00 95.62 95 CYS A N 1
ATOM 752 C CA . CYS A 1 95 ? 22.865 6.378 -11.598 1.00 95.62 95 CYS A CA 1
ATOM 753 C C . CYS A 1 95 ? 22.964 7.362 -10.427 1.00 95.62 95 CYS A C 1
ATOM 755 O O . CYS A 1 95 ? 23.585 8.403 -10.582 1.00 95.62 95 CYS A O 1
ATOM 757 N N . LEU A 1 96 ? 22.418 7.011 -9.258 1.00 94.62 96 LEU A N 1
ATOM 758 C CA . LEU A 1 96 ? 22.373 7.824 -8.036 1.00 94.62 96 LEU A CA 1
ATOM 759 C C . LEU A 1 96 ? 21.481 9.075 -8.114 1.00 94.62 96 LEU A C 1
ATOM 761 O O . LEU A 1 96 ? 21.442 9.835 -7.151 1.00 94.62 96 LEU A O 1
ATOM 765 N N . ASP A 1 97 ? 20.713 9.249 -9.193 1.00 92.69 97 ASP A N 1
ATOM 766 C CA . ASP A 1 97 ? 19.732 10.333 -9.309 1.00 92.69 97 ASP A CA 1
ATOM 767 C C . ASP A 1 97 ? 18.518 10.114 -8.395 1.00 92.69 97 ASP A C 1
ATOM 769 O O . ASP A 1 97 ? 18.029 8.990 -8.229 1.00 92.69 97 ASP A O 1
ATOM 773 N N . GLU A 1 98 ? 18.000 11.215 -7.848 1.00 87.00 98 GLU A N 1
ATOM 774 C CA . GLU A 1 98 ? 16.779 11.272 -7.028 1.00 87.00 98 GLU A CA 1
ATOM 775 C C . GLU A 1 98 ? 15.494 11.235 -7.876 1.00 87.00 98 GLU A C 1
ATOM 777 O O . GLU A 1 98 ? 14.433 10.833 -7.402 1.00 87.00 98 GLU A O 1
ATOM 782 N N . SER A 1 99 ? 15.575 11.613 -9.154 1.00 88.88 99 SER A N 1
ATOM 783 C CA . SER A 1 99 ? 14.467 11.530 -10.108 1.00 88.88 99 SER A CA 1
ATOM 784 C C . SER A 1 99 ? 14.618 10.290 -10.984 1.00 88.88 99 SER A C 1
ATOM 786 O O . SER A 1 99 ? 15.311 10.315 -12.002 1.00 88.88 99 SER A O 1
ATOM 788 N N . LEU A 1 100 ? 13.985 9.183 -10.590 1.00 93.69 100 LEU A N 1
ATOM 789 C CA . LEU A 1 100 ? 14.029 7.962 -11.391 1.00 93.69 100 LEU A CA 1
ATOM 790 C C . LEU A 1 100 ? 13.201 8.121 -12.670 1.00 93.69 100 LEU A C 1
ATOM 792 O O . LEU A 1 100 ? 11.983 8.257 -12.590 1.00 93.69 100 LEU A O 1
ATOM 796 N N . SER A 1 101 ? 13.848 7.990 -13.828 1.00 93.88 101 SER A N 1
ATOM 797 C CA . SER A 1 101 ? 13.172 7.998 -15.128 1.00 93.88 101 SER A CA 1
ATOM 798 C C . SER A 1 101 ? 12.489 6.676 -15.453 1.00 93.88 101 SER A C 1
ATOM 800 O O . SER A 1 101 ? 13.125 5.611 -15.390 1.00 93.88 101 SER A O 1
ATOM 802 N N . ALA A 1 102 ? 11.207 6.749 -15.824 1.00 94.31 102 ALA A N 1
ATOM 803 C CA . ALA A 1 102 ? 10.322 5.617 -16.102 1.00 94.31 102 ALA A CA 1
ATOM 804 C C . ALA A 1 102 ? 10.536 4.451 -15.108 1.00 94.31 102 ALA A C 1
ATOM 806 O O . ALA A 1 102 ? 10.911 3.346 -15.503 1.00 94.31 102 ALA A O 1
ATOM 807 N N . PRO A 1 103 ? 10.400 4.670 -13.791 1.00 95.56 103 PRO A N 1
ATOM 808 C CA . PRO A 1 103 ? 10.933 3.771 -12.774 1.00 95.56 103 PRO A CA 1
ATOM 809 C C . PRO A 1 103 ? 10.365 2.348 -12.877 1.00 95.56 103 PRO A C 1
ATOM 811 O O . PRO A 1 103 ? 9.178 2.132 -13.148 1.00 95.56 103 PRO A O 1
ATOM 814 N N . ARG A 1 104 ? 11.217 1.350 -12.612 1.00 95.50 104 ARG A N 1
ATOM 815 C CA . ARG A 1 104 ? 10.846 -0.071 -12.563 1.00 95.50 104 ARG A CA 1
ATOM 816 C C . ARG A 1 104 ? 11.241 -0.699 -11.240 1.00 95.50 104 ARG A C 1
ATOM 818 O O . ARG A 1 104 ? 12.374 -0.544 -10.788 1.00 95.50 104 ARG A O 1
ATOM 825 N N . VAL A 1 105 ? 10.316 -1.451 -10.651 1.00 93.94 105 VAL A N 1
ATOM 826 C CA . VAL A 1 105 ? 10.546 -2.253 -9.450 1.00 93.94 105 VAL A CA 1
ATOM 827 C C . VAL A 1 105 ? 10.739 -3.719 -9.812 1.00 93.94 105 VAL A C 1
ATOM 829 O O . VAL A 1 105 ? 10.123 -4.258 -10.731 1.00 93.94 105 VAL A O 1
ATOM 832 N N . THR A 1 106 ? 11.618 -4.366 -9.063 1.00 92.81 106 THR A N 1
ATOM 833 C CA . THR A 1 106 ? 11.932 -5.794 -9.169 1.00 92.81 106 THR A CA 1
ATOM 834 C C . THR A 1 106 ? 11.124 -6.610 -8.153 1.00 92.81 106 THR A C 1
ATOM 836 O O . THR A 1 106 ? 10.606 -6.068 -7.175 1.00 92.81 106 THR A O 1
ATOM 839 N N . ARG A 1 107 ? 11.098 -7.946 -8.289 1.00 89.06 107 ARG A N 1
ATOM 840 C CA . ARG A 1 107 ? 10.497 -8.847 -7.277 1.00 89.06 107 ARG A CA 1
ATOM 841 C C . ARG A 1 107 ? 11.058 -8.652 -5.867 1.00 89.06 107 ARG A C 1
ATOM 843 O O . ARG A 1 107 ? 10.381 -8.960 -4.889 1.00 89.06 107 ARG A O 1
ATOM 850 N N . CYS A 1 108 ? 12.290 -8.153 -5.756 1.00 88.06 108 CYS A N 1
ATOM 851 C CA . CYS A 1 108 ? 12.933 -7.868 -4.481 1.00 88.06 108 CYS A CA 1
ATOM 852 C C . CYS A 1 108 ? 12.612 -6.488 -3.904 1.00 88.06 108 CYS A C 1
ATOM 854 O O . CYS A 1 108 ? 13.247 -6.103 -2.927 1.00 88.06 108 CYS A O 1
ATOM 856 N N . SER A 1 109 ? 11.618 -5.775 -4.453 1.00 88.06 109 SER A N 1
ATOM 857 C CA . SER A 1 109 ? 11.149 -4.439 -4.037 1.00 88.06 109 SER A CA 1
ATOM 858 C C . SER A 1 109 ? 12.139 -3.285 -4.237 1.00 88.06 109 SER A C 1
ATOM 860 O O . SER A 1 109 ? 11.839 -2.159 -3.860 1.00 88.06 109 SER A O 1
ATOM 862 N N . HIS A 1 110 ? 13.287 -3.519 -4.879 1.00 90.94 110 HIS A N 1
ATOM 863 C CA . HIS A 1 110 ? 14.202 -2.442 -5.257 1.00 90.94 110 HIS A CA 1
ATOM 864 C C . HIS A 1 110 ? 13.798 -1.829 -6.597 1.00 90.94 110 HIS A C 1
ATOM 866 O O . HIS A 1 110 ? 13.477 -2.569 -7.538 1.00 90.94 110 HIS A O 1
ATOM 872 N N . ALA A 1 111 ? 13.832 -0.498 -6.657 1.00 94.25 111 ALA A N 1
ATOM 873 C CA . ALA A 1 111 ? 13.457 0.302 -7.813 1.00 94.25 111 ALA A CA 1
ATOM 874 C C . ALA A 1 111 ? 14.679 0.946 -8.486 1.00 94.25 111 ALA A C 1
ATOM 876 O O . ALA A 1 111 ? 15.661 1.288 -7.828 1.00 94.25 111 ALA A O 1
ATOM 877 N N . PHE A 1 112 ? 14.612 1.095 -9.807 1.00 96.56 112 PHE A N 1
ATOM 878 C CA . PHE A 1 112 ? 15.675 1.640 -10.652 1.00 96.56 112 PHE A CA 1
ATOM 879 C C . PHE A 1 112 ? 15.056 2.451 -11.799 1.00 96.56 112 PHE A C 1
ATOM 881 O O . PHE A 1 112 ? 13.914 2.182 -12.174 1.00 96.56 112 PHE A O 1
ATOM 888 N N . CYS A 1 113 ? 15.804 3.372 -12.417 1.00 97.69 113 CYS A N 1
ATOM 889 C CA . CYS A 1 113 ? 15.428 3.885 -13.740 1.00 97.69 113 CYS A CA 1
ATOM 890 C C . CYS A 1 113 ? 15.386 2.720 -14.737 1.00 97.69 113 CYS A C 1
ATOM 892 O O . CYS A 1 113 ? 16.249 1.831 -14.672 1.00 97.69 113 CYS A O 1
ATOM 894 N N . TRP A 1 114 ? 14.436 2.720 -15.676 1.00 97.44 114 TRP A N 1
ATOM 895 C CA . TRP A 1 114 ? 14.287 1.583 -16.596 1.00 97.44 114 TRP A CA 1
ATOM 896 C C . TRP A 1 114 ? 15.538 1.358 -17.447 1.00 97.44 114 TRP A C 1
ATOM 898 O O . TRP A 1 114 ? 16.070 0.249 -17.507 1.00 97.44 114 TRP A O 1
ATOM 908 N N . VAL A 1 115 ? 16.067 2.433 -18.032 1.00 97.19 115 VAL A N 1
ATOM 909 C CA . VAL A 1 115 ? 17.271 2.382 -18.870 1.00 97.19 115 VAL A CA 1
ATOM 910 C C . VAL A 1 115 ? 18.472 1.883 -18.064 1.00 97.19 115 VAL A C 1
ATOM 912 O O . VAL A 1 115 ? 19.203 1.007 -18.523 1.00 97.19 115 VAL A O 1
ATOM 915 N N . CYS A 1 116 ? 18.641 2.350 -16.822 1.00 97.31 116 CYS A N 1
ATOM 916 C CA . CYS A 1 116 ? 19.727 1.908 -15.946 1.00 97.31 116 CYS A CA 1
ATOM 917 C C . CYS A 1 116 ? 19.678 0.401 -15.670 1.00 97.31 116 CYS A C 1
ATOM 919 O O . CYS A 1 116 ? 20.703 -0.278 -15.792 1.00 97.31 116 CYS A O 1
ATOM 921 N N . ILE A 1 117 ? 18.506 -0.140 -15.316 1.00 96.56 117 ILE A N 1
ATOM 922 C CA . ILE A 1 117 ? 18.392 -1.573 -15.027 1.00 96.56 117 ILE A CA 1
ATOM 923 C C . ILE A 1 117 ? 18.520 -2.425 -16.295 1.00 96.56 117 ILE A C 1
ATOM 925 O O . ILE A 1 117 ? 19.132 -3.490 -16.238 1.00 96.56 117 ILE A O 1
ATOM 929 N N . LEU A 1 118 ? 18.047 -1.954 -17.454 1.00 95.50 118 LEU A N 1
ATOM 930 C CA . LEU A 1 118 ? 18.255 -2.655 -18.726 1.00 95.50 118 LEU A CA 1
ATOM 931 C C . LEU A 1 118 ? 19.729 -2.672 -19.136 1.00 95.50 118 LEU A C 1
ATOM 933 O O . LEU A 1 118 ? 20.235 -3.742 -19.469 1.00 95.50 118 LEU A O 1
ATOM 937 N N . LYS A 1 119 ? 20.457 -1.551 -19.022 1.00 94.44 119 LYS A N 1
ATOM 938 C CA . LYS A 1 119 ? 21.922 -1.518 -19.217 1.00 94.44 119 LYS A CA 1
ATOM 939 C C . LYS A 1 119 ? 22.618 -2.523 -18.303 1.00 94.44 119 LYS A C 1
ATOM 941 O O . LYS A 1 119 ? 23.459 -3.299 -18.757 1.00 94.44 119 LYS A O 1
ATOM 946 N N . TYR A 1 120 ? 22.230 -2.554 -17.026 1.00 94.69 120 TYR A N 1
ATOM 947 C CA . TYR A 1 120 ? 22.762 -3.520 -16.071 1.00 94.69 120 TYR A CA 1
ATOM 948 C C . TYR A 1 120 ? 22.507 -4.963 -16.522 1.00 94.69 120 TYR A C 1
ATOM 950 O O . TYR A 1 120 ? 23.443 -5.761 -16.534 1.00 94.69 120 TYR A O 1
ATOM 958 N N . LEU A 1 121 ? 21.286 -5.303 -16.942 1.00 92.81 121 LEU A N 1
ATOM 959 C CA . LEU A 1 121 ? 20.935 -6.639 -17.438 1.00 92.81 121 LEU A CA 1
ATOM 960 C C . LEU A 1 121 ? 21.603 -6.976 -18.785 1.00 92.81 121 LEU A C 1
ATOM 962 O O . LEU A 1 121 ? 21.870 -8.145 -19.055 1.00 92.81 121 LEU A O 1
ATOM 966 N N . ASN A 1 122 ? 21.902 -5.972 -19.614 1.00 90.94 122 ASN A N 1
ATOM 967 C CA . ASN A 1 122 ? 22.540 -6.114 -20.928 1.00 90.94 122 ASN A CA 1
ATOM 968 C C . ASN A 1 122 ? 24.055 -6.317 -20.878 1.00 90.94 122 ASN A C 1
ATOM 970 O O . ASN A 1 122 ? 24.622 -6.744 -21.879 1.00 90.94 122 ASN A O 1
ATOM 974 N N . PHE A 1 123 ? 24.702 -6.061 -19.739 1.00 86.94 123 PHE A N 1
ATOM 975 C CA . PHE A 1 123 ? 26.152 -6.220 -19.604 1.00 86.94 123 PHE A CA 1
ATOM 976 C C . PHE A 1 123 ? 26.633 -7.651 -19.903 1.00 86.94 123 PHE A C 1
ATOM 978 O O . PHE A 1 123 ? 27.702 -7.833 -20.472 1.00 86.94 123 PHE A O 1
ATOM 985 N N . ASP A 1 124 ? 25.841 -8.664 -19.535 1.00 81.44 124 ASP A N 1
ATOM 986 C CA . ASP A 1 124 ? 26.078 -10.055 -19.923 1.00 81.44 124 ASP A CA 1
ATOM 987 C C . ASP A 1 124 ? 24.763 -10.695 -20.378 1.00 81.44 124 ASP A C 1
ATOM 989 O O . ASP A 1 124 ? 23.970 -11.201 -19.578 1.00 81.44 124 ASP A O 1
ATOM 993 N N . ARG A 1 125 ? 24.525 -10.656 -21.694 1.00 72.62 125 ARG A N 1
ATOM 994 C CA . ARG A 1 125 ? 23.302 -11.187 -22.313 1.00 72.62 125 ARG A CA 1
ATOM 995 C C . ARG A 1 125 ? 23.196 -12.716 -22.223 1.00 72.62 125 ARG A C 1
ATOM 997 O O . ARG A 1 125 ? 22.123 -13.249 -22.489 1.00 72.62 125 ARG A O 1
ATOM 1004 N N . THR A 1 126 ? 24.259 -13.428 -21.833 1.00 72.12 126 THR A N 1
ATOM 1005 C CA . THR A 1 126 ? 24.256 -14.901 -21.796 1.00 72.12 126 THR A CA 1
ATOM 1006 C C . THR A 1 126 ? 23.502 -15.473 -20.597 1.00 72.12 126 THR A C 1
ATOM 1008 O O . THR A 1 126 ? 22.979 -16.583 -20.676 1.00 72.12 126 THR A O 1
ATOM 1011 N N . LEU A 1 127 ? 23.409 -14.721 -19.495 1.00 71.25 127 LEU A N 1
ATOM 1012 C CA . LEU A 1 127 ? 22.920 -15.249 -18.219 1.00 71.25 127 LEU A CA 1
ATOM 1013 C C . LEU A 1 127 ? 21.398 -15.179 -18.035 1.00 71.25 127 LEU A C 1
ATOM 1015 O O . LEU A 1 127 ? 20.893 -15.780 -17.092 1.00 71.25 127 LEU A O 1
ATOM 1019 N N . GLY A 1 128 ? 20.643 -14.475 -18.889 1.00 80.56 128 GLY A N 1
ATOM 1020 C CA . GLY A 1 128 ? 19.172 -14.334 -18.793 1.00 80.56 128 GLY A CA 1
ATOM 1021 C C . GLY A 1 128 ? 18.643 -13.662 -17.506 1.00 80.56 128 GLY A C 1
ATOM 1022 O O . GLY A 1 128 ? 17.488 -13.243 -17.451 1.00 80.56 128 GLY A O 1
ATOM 1023 N N . MET A 1 129 ? 19.493 -13.524 -16.489 1.00 89.81 129 MET A N 1
ATOM 1024 C CA . MET A 1 129 ? 19.264 -12.910 -15.191 1.00 89.81 129 MET A CA 1
ATOM 1025 C C . MET A 1 129 ? 20.552 -12.243 -14.701 1.00 89.81 129 MET A C 1
ATOM 1027 O O . MET A 1 129 ? 21.654 -12.643 -15.085 1.00 89.81 129 MET A O 1
ATOM 1031 N N . ARG A 1 130 ? 20.434 -11.290 -13.774 1.00 92.56 130 ARG A N 1
ATOM 1032 C CA . ARG A 1 130 ? 21.575 -10.791 -12.985 1.00 92.56 130 ARG A CA 1
ATOM 1033 C C . ARG A 1 130 ? 21.184 -10.585 -11.521 1.00 92.56 130 ARG A C 1
ATOM 1035 O O . ARG A 1 130 ? 20.005 -10.369 -11.241 1.00 92.56 130 ARG A O 1
ATOM 1042 N N . PRO A 1 131 ? 22.129 -10.665 -10.571 1.00 94.12 131 PRO A N 1
ATOM 1043 C CA . PRO A 1 131 ? 21.830 -10.411 -9.166 1.00 94.12 131 PRO A CA 1
ATOM 1044 C C . PRO A 1 131 ? 21.472 -8.938 -8.933 1.00 94.12 131 PRO A C 1
ATOM 1046 O O . PRO A 1 131 ? 22.066 -8.040 -9.510 1.00 94.12 131 PRO A O 1
ATOM 1049 N N . CYS A 1 132 ? 20.526 -8.661 -8.045 1.00 94.06 132 CYS A N 1
ATOM 1050 C CA . CYS A 1 132 ? 20.219 -7.299 -7.627 1.00 94.06 132 CYS A CA 1
ATOM 1051 C C . CYS A 1 132 ? 21.451 -6.624 -6.993 1.00 94.06 132 CYS A C 1
ATOM 1053 O O . CYS A 1 132 ? 22.003 -7.200 -6.053 1.00 94.06 132 CYS A O 1
ATOM 1055 N N . PRO A 1 133 ? 21.835 -5.396 -7.404 1.00 93.06 133 PRO A N 1
ATOM 1056 C CA . PRO A 1 133 ? 22.963 -4.677 -6.803 1.00 93.06 133 PRO A CA 1
ATOM 1057 C C . PRO A 1 133 ? 22.832 -4.439 -5.290 1.00 93.06 133 PRO A C 1
ATOM 1059 O O . PRO A 1 133 ? 23.838 -4.278 -4.610 1.00 93.06 133 PRO A O 1
ATOM 1062 N N . LEU A 1 134 ? 21.603 -4.442 -4.758 1.00 91.62 134 LEU A N 1
ATOM 1063 C CA . LEU A 1 134 ? 21.320 -4.151 -3.350 1.00 91.62 134 LEU A CA 1
ATOM 1064 C C . LEU A 1 134 ? 21.194 -5.399 -2.469 1.00 91.62 134 LEU A C 1
ATOM 1066 O O . LEU A 1 134 ? 21.643 -5.400 -1.328 1.00 91.62 134 LEU A O 1
ATOM 1070 N N . CYS A 1 135 ? 20.581 -6.473 -2.974 1.00 92.44 135 CYS A N 1
ATOM 1071 C CA . CYS A 1 135 ? 20.272 -7.661 -2.160 1.00 92.44 135 CYS A CA 1
ATOM 1072 C C . CYS A 1 135 ? 20.673 -8.999 -2.788 1.00 92.44 135 CYS A C 1
ATOM 1074 O O . CYS A 1 135 ? 20.377 -10.048 -2.220 1.00 92.44 135 CYS A O 1
ATOM 1076 N N . GLN A 1 136 ? 21.307 -8.974 -3.962 1.00 93.00 136 GLN A N 1
ATOM 1077 C CA . GLN A 1 136 ? 21.821 -10.136 -4.699 1.00 93.00 136 GLN A CA 1
ATOM 1078 C C . GLN A 1 136 ? 20.778 -11.166 -5.160 1.00 93.00 136 GLN A C 1
ATOM 1080 O O . GLN A 1 136 ? 21.133 -12.189 -5.739 1.00 93.00 136 GLN A O 1
ATOM 1085 N N . GLN A 1 137 ? 19.488 -10.898 -4.972 1.00 91.50 137 GLN A N 1
ATOM 1086 C CA . GLN A 1 137 ? 18.424 -11.744 -5.510 1.00 91.50 137 GLN A CA 1
ATOM 1087 C C . GLN A 1 137 ? 18.366 -11.632 -7.034 1.00 91.50 137 GLN A C 1
ATOM 1089 O O . GLN A 1 137 ? 18.553 -10.543 -7.574 1.00 91.50 137 GLN A O 1
ATOM 1094 N N . SER A 1 138 ? 18.103 -12.741 -7.724 1.00 92.38 138 SER A N 1
ATOM 1095 C CA . SER A 1 138 ? 18.035 -12.774 -9.187 1.00 92.38 138 SER A CA 1
ATOM 1096 C C . SER A 1 138 ? 16.947 -11.847 -9.730 1.00 92.38 138 SER A C 1
ATOM 1098 O O . SER A 1 138 ? 15.792 -11.924 -9.314 1.00 92.38 138 SER A O 1
ATOM 1100 N N . ILE A 1 139 ? 17.327 -11.002 -10.685 1.00 93.38 139 ILE A N 1
ATOM 1101 C CA . ILE A 1 139 ? 16.441 -10.130 -11.454 1.00 93.38 139 ILE A CA 1
ATOM 1102 C C . ILE A 1 139 ? 16.362 -10.669 -12.879 1.00 93.38 139 ILE A C 1
ATOM 1104 O O . ILE A 1 139 ? 17.393 -10.885 -13.521 1.00 93.38 139 ILE A O 1
ATOM 1108 N N . TYR A 1 140 ? 15.137 -10.817 -13.374 1.00 91.50 140 TYR A N 1
ATOM 1109 C CA . TYR A 1 140 ? 14.826 -11.136 -14.764 1.00 91.50 140 TYR A CA 1
ATOM 1110 C C . TYR A 1 140 ? 14.173 -9.925 -15.440 1.00 91.50 140 TYR A C 1
ATOM 1112 O O . TYR A 1 140 ? 13.535 -9.110 -14.777 1.00 91.50 140 TYR A O 1
ATOM 1120 N N . ARG A 1 141 ? 14.291 -9.813 -16.768 1.00 90.50 141 ARG A N 1
ATOM 1121 C CA . ARG A 1 141 ? 13.673 -8.709 -17.535 1.00 90.50 141 ARG A CA 1
ATOM 1122 C C . ARG A 1 141 ? 12.154 -8.685 -17.391 1.00 90.50 141 ARG A C 1
ATOM 1124 O O . ARG A 1 141 ? 11.577 -7.641 -17.123 1.00 90.50 141 ARG A O 1
ATOM 1131 N N . THR A 1 142 ? 11.536 -9.859 -17.475 1.00 88.81 142 THR A N 1
ATOM 1132 C CA . THR A 1 142 ? 10.087 -10.063 -17.330 1.00 88.81 142 THR A CA 1
ATOM 1133 C C . THR A 1 142 ? 9.559 -9.714 -15.937 1.00 88.81 142 THR A C 1
ATOM 1135 O O . THR A 1 142 ? 8.353 -9.596 -15.747 1.00 88.81 142 THR A O 1
ATOM 1138 N N . ASP A 1 143 ? 10.449 -9.553 -14.953 1.00 89.81 143 ASP A N 1
ATOM 1139 C CA . ASP A 1 143 ? 10.086 -9.209 -13.581 1.00 89.81 143 ASP A CA 1
ATOM 1140 C C . ASP A 1 143 ? 10.068 -7.703 -13.316 1.00 89.81 143 ASP A C 1
ATOM 1142 O O . ASP A 1 143 ? 9.695 -7.293 -12.217 1.00 89.81 143 ASP A O 1
ATOM 1146 N N . LEU A 1 144 ? 10.479 -6.876 -14.276 1.00 93.56 144 LEU A N 1
ATOM 1147 C CA . LEU A 1 144 ? 10.456 -5.427 -14.128 1.00 93.56 144 LEU A CA 1
ATOM 1148 C C . LEU A 1 144 ? 9.025 -4.922 -14.296 1.00 93.56 144 LEU A C 1
ATOM 1150 O O . LEU A 1 144 ? 8.441 -5.054 -15.368 1.00 93.56 144 LEU A O 1
ATOM 1154 N N . LYS A 1 145 ? 8.468 -4.329 -13.239 1.00 92.38 145 LYS A N 1
ATOM 1155 C CA . LYS A 1 145 ? 7.120 -3.748 -13.261 1.00 92.38 145 LYS A CA 1
ATOM 1156 C C . LYS A 1 145 ? 7.182 -2.230 -13.068 1.00 92.38 145 LYS A C 1
ATOM 1158 O O . LYS A 1 145 ? 8.015 -1.775 -12.279 1.00 92.38 145 LYS A O 1
ATOM 1163 N N . PRO A 1 146 ? 6.347 -1.440 -13.768 1.00 93.06 146 PRO A N 1
ATOM 1164 C CA . PRO A 1 146 ? 6.177 -0.018 -13.485 1.00 93.06 146 PRO A CA 1
ATOM 1165 C C . PRO A 1 146 ? 5.892 0.224 -12.004 1.00 93.06 146 PRO A C 1
ATOM 1167 O O . PRO A 1 146 ? 5.149 -0.541 -11.380 1.00 93.06 146 PRO A O 1
ATOM 1170 N N . VAL A 1 147 ? 6.486 1.274 -11.437 1.00 91.81 147 VAL A N 1
ATOM 1171 C CA . VAL A 1 147 ? 6.308 1.608 -10.020 1.00 91.81 147 VAL A CA 1
ATOM 1172 C C . VAL A 1 147 ? 5.969 3.078 -9.814 1.00 91.81 147 VAL A C 1
ATOM 1174 O O . VAL A 1 147 ? 6.556 3.950 -10.445 1.00 91.81 147 VAL A O 1
ATOM 1177 N N . ARG A 1 148 ? 5.038 3.357 -8.900 1.00 90.19 148 ARG A N 1
ATOM 1178 C CA . ARG A 1 148 ? 4.808 4.692 -8.337 1.00 90.19 148 ARG A CA 1
ATOM 1179 C C . ARG A 1 148 ? 5.256 4.712 -6.886 1.00 90.19 148 ARG A C 1
ATOM 1181 O O . ARG A 1 148 ? 5.160 3.709 -6.182 1.00 90.19 148 ARG A O 1
ATOM 1188 N N . PHE A 1 149 ? 5.697 5.869 -6.424 1.00 87.06 149 PHE A N 1
ATOM 1189 C CA . PHE A 1 149 ? 6.100 6.053 -5.037 1.00 87.06 149 PHE A CA 1
ATOM 1190 C C . PHE A 1 149 ? 4.975 6.738 -4.269 1.00 87.06 149 PHE A C 1
ATOM 1192 O O . PHE A 1 149 ? 4.474 7.783 -4.680 1.00 87.06 149 PHE A O 1
ATOM 1199 N N . GLN A 1 150 ? 4.562 6.132 -3.160 1.00 83.12 150 GLN A N 1
ATOM 1200 C CA . GLN A 1 150 ? 3.662 6.755 -2.198 1.00 83.12 150 GLN A CA 1
ATOM 1201 C C . GLN A 1 150 ? 4.482 7.186 -0.991 1.00 83.12 150 GLN A C 1
ATOM 1203 O O . GLN A 1 150 ? 4.889 6.345 -0.187 1.00 83.12 150 GLN A O 1
ATOM 1208 N N . VAL A 1 151 ? 4.710 8.491 -0.878 1.00 80.50 151 VAL A N 1
ATOM 1209 C CA . VAL A 1 151 ? 5.407 9.070 0.270 1.00 80.50 151 VAL A CA 1
ATOM 1210 C C . VAL A 1 151 ? 4.506 8.991 1.498 1.00 80.50 151 VAL A C 1
ATOM 1212 O O . VAL A 1 151 ? 3.337 9.384 1.460 1.00 80.50 151 VAL A O 1
ATOM 1215 N N . LYS A 1 152 ? 5.050 8.444 2.580 1.00 76.06 152 LYS A N 1
ATOM 1216 C CA . LYS A 1 152 ? 4.422 8.334 3.889 1.00 76.06 152 LYS A CA 1
ATOM 1217 C C . LYS A 1 152 ? 5.124 9.274 4.854 1.00 76.06 152 LYS A C 1
ATOM 1219 O O . LYS A 1 152 ? 6.329 9.191 5.073 1.00 76.06 152 LYS A O 1
ATOM 1224 N N . TYR A 1 153 ? 4.329 10.158 5.432 1.00 75.38 153 TYR A N 1
ATOM 1225 C CA . TYR A 1 153 ? 4.754 11.106 6.447 1.00 75.38 153 TYR A CA 1
ATOM 1226 C C . TYR A 1 153 ? 4.726 10.409 7.804 1.00 75.38 153 TYR A C 1
ATOM 1228 O O . TYR A 1 153 ? 3.794 9.650 8.079 1.00 75.38 153 TYR A O 1
ATOM 1236 N N . LYS A 1 154 ? 5.717 10.661 8.668 1.00 72.88 154 LYS A N 1
ATOM 1237 C CA . LYS A 1 154 ? 5.645 10.216 10.068 1.00 72.88 154 LYS A CA 1
ATOM 1238 C C . LYS A 1 154 ? 4.550 11.018 10.762 1.00 72.88 154 LYS A C 1
ATOM 1240 O O . LYS A 1 154 ? 4.712 12.225 10.951 1.00 72.88 154 LYS A O 1
ATOM 1245 N N . PRO A 1 155 ? 3.428 10.394 11.136 1.00 74.31 155 PRO A N 1
ATOM 1246 C CA . PRO A 1 155 ? 2.287 11.175 11.539 1.00 74.31 155 PRO A CA 1
ATOM 1247 C C . PRO A 1 155 ? 2.416 11.572 13.007 1.00 74.31 155 PRO A C 1
ATOM 1249 O O . PRO A 1 155 ? 2.585 10.731 13.889 1.00 74.31 155 PRO A O 1
ATOM 1252 N N . ILE A 1 156 ? 2.312 12.873 13.267 1.00 86.44 156 ILE A N 1
ATOM 1253 C CA . ILE A 1 156 ? 2.205 13.424 14.626 1.00 86.44 156 ILE A CA 1
ATOM 1254 C C . ILE A 1 156 ? 0.764 13.265 15.132 1.00 86.44 156 ILE A C 1
ATOM 1256 O O . ILE A 1 156 ? 0.527 13.051 16.320 1.00 86.44 156 ILE A O 1
ATOM 1260 N N . VAL A 1 157 ? -0.195 13.336 14.208 1.00 91.38 157 VAL A N 1
ATOM 1261 C CA . VAL A 1 157 ? -1.632 13.238 14.448 1.00 91.38 157 VAL A CA 1
ATOM 1262 C C . VAL A 1 157 ? -2.231 12.316 13.391 1.00 91.38 157 VAL A C 1
ATOM 1264 O O . VAL A 1 157 ? -1.912 12.464 12.212 1.00 91.38 157 VAL A O 1
ATOM 1267 N N . LEU A 1 158 ? -3.082 11.372 13.799 1.00 92.44 158 LEU A N 1
ATOM 1268 C CA . LEU A 1 158 ? -3.802 10.485 12.882 1.00 92.44 158 LEU A CA 1
ATOM 1269 C C . LEU A 1 158 ? -5.293 10.447 13.168 1.00 92.44 158 LEU A C 1
ATOM 1271 O O . LEU A 1 158 ? -5.731 10.501 14.318 1.00 92.44 158 LEU A O 1
ATOM 1275 N N . SER A 1 159 ? -6.042 10.225 12.094 1.00 94.31 159 SER A N 1
ATOM 1276 C CA . SER A 1 159 ? -7.428 9.788 12.153 1.00 94.31 159 SER A CA 1
ATOM 1277 C C . SER A 1 159 ? -7.515 8.316 11.753 1.00 94.31 159 SER A C 1
ATOM 1279 O O . SER A 1 159 ? -6.861 7.882 10.803 1.00 94.31 159 SER A O 1
ATOM 1281 N N . PHE A 1 160 ? -8.318 7.537 12.470 1.00 95.38 160 PHE A N 1
ATOM 1282 C CA . PHE A 1 160 ? -8.519 6.111 12.231 1.00 95.38 160 PHE A CA 1
ATOM 1283 C C . PHE A 1 160 ? -9.967 5.827 11.844 1.00 95.38 160 PHE A C 1
ATOM 1285 O O . PHE A 1 160 ? -10.885 6.426 12.398 1.00 95.38 160 PHE A O 1
ATOM 1292 N N . ALA A 1 161 ? -10.165 4.864 10.949 1.00 95.31 161 ALA A N 1
ATOM 1293 C CA . ALA A 1 161 ? -11.470 4.308 10.611 1.00 95.31 161 ALA A CA 1
ATOM 1294 C C . ALA A 1 161 ? -11.628 2.911 11.225 1.00 95.31 161 ALA A C 1
ATOM 1296 O O . ALA A 1 161 ? -10.645 2.180 11.384 1.00 95.31 161 ALA A O 1
ATOM 1297 N N . LEU A 1 162 ? -12.864 2.543 11.561 1.00 93.19 162 LEU A N 1
ATOM 1298 C CA . LEU A 1 162 ? -13.225 1.204 12.014 1.00 93.19 162 LEU A CA 1
ATOM 1299 C C . LEU A 1 162 ? -13.308 0.243 10.821 1.00 93.19 162 LEU A C 1
ATOM 1301 O O . LEU A 1 162 ? -14.089 0.445 9.887 1.00 93.19 162 LEU A O 1
ATOM 1305 N N . LEU A 1 163 ? -12.515 -0.824 10.873 1.00 91.56 163 LEU A N 1
ATOM 1306 C CA . LEU A 1 163 ? -12.527 -1.915 9.907 1.00 91.56 163 LEU A CA 1
ATOM 1307 C C . LEU A 1 163 ? -13.022 -3.201 10.563 1.00 91.56 163 LEU A C 1
ATOM 1309 O O . LEU A 1 163 ? -12.825 -3.435 11.760 1.00 91.56 163 LEU A O 1
ATOM 1313 N N . MET A 1 164 ? -13.619 -4.055 9.739 1.00 86.12 164 MET A N 1
ATOM 1314 C CA . MET A 1 164 ? -14.071 -5.389 10.100 1.00 86.12 164 MET A CA 1
ATOM 1315 C C . MET A 1 164 ? -13.355 -6.449 9.266 1.00 86.12 164 MET A C 1
ATOM 1317 O O . MET A 1 164 ? -13.036 -6.248 8.093 1.00 86.12 164 MET A O 1
ATOM 1321 N N . GLN A 1 165 ? -13.136 -7.607 9.876 1.00 84.19 165 GLN A N 1
ATOM 1322 C CA . GLN A 1 165 ? -12.601 -8.793 9.225 1.00 84.19 165 GLN A CA 1
ATOM 1323 C C . GLN A 1 165 ? -13.375 -10.025 9.688 1.00 84.19 165 GLN A C 1
ATOM 1325 O O . GLN A 1 165 ? -13.448 -10.288 10.885 1.00 84.19 165 GLN A O 1
ATOM 1330 N N . GLU A 1 166 ? -13.923 -10.794 8.753 1.00 78.06 166 GLU A N 1
ATOM 1331 C CA . GLU A 1 166 ? -14.566 -12.081 9.046 1.00 78.06 166 GLU A CA 1
ATOM 1332 C C . GLU A 1 166 ? -13.582 -13.096 9.649 1.00 78.06 166 GLU A C 1
ATOM 1334 O O . GLU A 1 166 ? -12.383 -13.089 9.344 1.00 78.06 166 GLU A O 1
ATOM 1339 N N . GLU A 1 167 ? -14.090 -13.993 10.498 1.00 71.38 167 GLU A N 1
ATOM 1340 C CA . GLU A 1 167 ? -13.355 -15.169 10.973 1.00 71.38 167 GLU A CA 1
ATOM 1341 C C . GLU A 1 167 ? -12.866 -15.987 9.759 1.00 71.38 167 GLU A C 1
ATOM 1343 O O . GLU A 1 167 ? -13.602 -16.197 8.802 1.00 71.38 167 GLU A O 1
ATOM 1348 N N . ASP A 1 168 ? -11.586 -16.368 9.759 1.00 67.19 168 ASP A N 1
ATOM 1349 C CA . ASP A 1 168 ? -10.886 -17.047 8.651 1.00 67.19 168 ASP A CA 1
ATOM 1350 C C . ASP A 1 168 ? -10.732 -16.266 7.329 1.00 67.19 168 ASP A C 1
ATOM 1352 O O . ASP A 1 168 ? -10.089 -16.752 6.394 1.00 67.19 168 ASP A O 1
ATOM 1356 N N . SER A 1 169 ? -11.206 -15.019 7.254 1.00 72.81 169 SER A N 1
ATOM 1357 C CA . SER A 1 169 ? -10.922 -14.148 6.113 1.00 72.81 169 SER A CA 1
ATOM 1358 C C . SER A 1 169 ? -9.506 -13.568 6.171 1.00 72.81 169 SER A C 1
ATOM 1360 O O . SER A 1 169 ? -8.897 -13.400 7.231 1.00 72.81 169 SER A O 1
ATOM 1362 N N . HIS A 1 170 ? -8.969 -13.212 5.004 1.00 73.44 170 HIS A N 1
ATOM 1363 C CA . HIS A 1 170 ? -7.671 -12.546 4.836 1.00 73.44 170 HIS A CA 1
ATOM 1364 C C . HIS A 1 170 ? -7.812 -11.133 4.293 1.00 73.44 170 HIS A C 1
ATOM 1366 O O . HIS A 1 170 ? -6.861 -10.585 3.748 1.00 73.44 170 HIS A O 1
ATOM 1372 N N . THR A 1 171 ? -9.000 -10.556 4.407 1.00 77.50 171 THR A N 1
ATOM 1373 C CA . THR A 1 171 ? -9.304 -9.221 3.913 1.00 77.50 171 THR A CA 1
ATOM 1374 C C . THR A 1 171 ? -9.994 -8.425 5.003 1.00 77.50 171 THR A C 1
ATOM 1376 O O . THR A 1 171 ? -10.773 -8.979 5.777 1.00 77.50 171 THR A O 1
ATOM 1379 N N . ALA A 1 172 ? -9.706 -7.130 5.048 1.00 82.88 172 ALA A N 1
ATOM 1380 C CA . ALA A 1 172 ? -10.384 -6.193 5.922 1.00 82.88 172 ALA A CA 1
ATOM 1381 C C . ALA A 1 172 ? -11.235 -5.243 5.082 1.00 82.88 172 ALA A C 1
ATOM 1383 O O . ALA A 1 172 ? -10.811 -4.805 4.012 1.00 82.88 172 ALA A O 1
ATOM 1384 N N . VAL A 1 173 ? -12.433 -4.947 5.564 1.00 85.25 173 VAL A N 1
ATOM 1385 C CA . VAL A 1 173 ? -13.384 -4.036 4.924 1.00 85.25 173 VAL A CA 1
ATOM 1386 C C . VAL A 1 173 ? -13.750 -2.921 5.891 1.00 85.25 173 VAL A C 1
ATOM 1388 O O . VAL A 1 173 ? -13.667 -3.096 7.105 1.00 85.25 173 VAL A O 1
ATOM 1391 N N . LEU A 1 174 ? -14.149 -1.766 5.365 1.00 88.81 174 LEU A N 1
ATOM 1392 C CA . LEU A 1 174 ? -14.713 -0.697 6.186 1.00 88.81 174 LEU A CA 1
ATOM 1393 C C . LEU A 1 174 ? -15.999 -1.165 6.875 1.00 88.81 174 LEU A C 1
ATOM 1395 O O . LEU A 1 174 ? -16.730 -2.005 6.347 1.00 88.81 174 LEU A O 1
ATOM 1399 N N . HIS A 1 175 ? -16.284 -0.601 8.049 1.00 88.38 175 HIS A N 1
ATOM 1400 C CA . HIS A 1 175 ? -17.554 -0.839 8.727 1.00 88.38 175 HIS A CA 1
ATOM 1401 C C . HIS A 1 175 ? -18.749 -0.475 7.807 1.00 88.38 175 HIS A C 1
ATOM 1403 O O . HIS A 1 175 ? -18.658 0.520 7.077 1.00 88.38 175 HIS A O 1
ATOM 1409 N N . PRO A 1 176 ? -19.878 -1.214 7.827 1.00 86.19 176 PRO A N 1
ATOM 1410 C CA . PRO A 1 176 ? -20.998 -1.004 6.904 1.00 86.19 176 PRO A CA 1
ATOM 1411 C C . PRO A 1 176 ? -21.573 0.406 6.991 1.00 86.19 176 PRO A C 1
ATOM 1413 O O . PRO A 1 176 ? -21.884 1.020 5.977 1.00 86.19 176 PRO A O 1
ATOM 1416 N N . ASP A 1 177 ? -21.633 0.958 8.199 1.00 86.62 177 ASP A N 1
ATOM 1417 C CA . ASP A 1 177 ? -22.156 2.308 8.415 1.00 86.62 177 ASP A CA 1
ATOM 1418 C C . ASP A 1 177 ? -21.195 3.384 7.877 1.00 86.62 177 ASP A C 1
ATOM 1420 O O . ASP A 1 177 ? -21.635 4.434 7.424 1.00 86.62 177 ASP A O 1
ATOM 1424 N N . ILE A 1 178 ? -19.882 3.114 7.829 1.00 88.50 178 ILE A N 1
ATOM 1425 C CA . ILE A 1 178 ? -18.935 3.993 7.120 1.00 88.50 178 ILE A CA 1
ATOM 1426 C C . ILE A 1 178 ? -19.211 3.938 5.617 1.00 88.50 178 ILE A C 1
ATOM 1428 O O . ILE A 1 178 ? -19.199 4.967 4.947 1.00 88.50 178 ILE A O 1
ATOM 1432 N N . CYS A 1 179 ? -19.483 2.747 5.080 1.00 87.19 179 CYS A N 1
ATOM 1433 C CA . CYS A 1 179 ? -19.810 2.580 3.666 1.00 87.19 179 CYS A CA 1
ATOM 1434 C C . CYS A 1 179 ? -21.099 3.337 3.307 1.00 87.19 179 CYS A C 1
ATOM 1436 O O . CYS A 1 179 ? -21.146 4.030 2.289 1.00 87.19 179 CYS A O 1
ATOM 1438 N N . GLU A 1 180 ? -22.109 3.274 4.177 1.00 86.62 180 GLU A N 1
ATOM 1439 C CA . GLU A 1 180 ? -23.365 4.009 4.024 1.00 86.62 180 GLU A CA 1
ATOM 1440 C C . GLU A 1 180 ? -23.139 5.520 3.998 1.00 86.62 180 GLU A C 1
ATOM 1442 O O . GLU A 1 180 ? -23.640 6.194 3.102 1.00 86.62 180 GLU A O 1
ATOM 1447 N N . LEU A 1 181 ? -22.308 6.045 4.902 1.00 87.56 181 LEU A N 1
ATOM 1448 C CA . LEU A 1 181 ? -21.946 7.463 4.907 1.00 87.56 181 LEU A CA 1
ATOM 1449 C C . LEU A 1 181 ? -21.145 7.883 3.662 1.00 87.56 181 LEU A C 1
ATOM 1451 O O . LEU A 1 181 ? -21.276 9.011 3.197 1.00 87.56 181 LEU A O 1
ATOM 1455 N N . LEU A 1 182 ? -20.322 6.988 3.109 1.00 86.69 182 LEU A N 1
ATOM 1456 C CA . LEU A 1 182 ? -19.477 7.273 1.945 1.00 86.69 182 LEU A CA 1
ATOM 1457 C C . LEU A 1 182 ? -20.230 7.261 0.614 1.00 86.69 182 LEU A C 1
ATOM 1459 O O . LEU A 1 182 ? -19.912 8.049 -0.276 1.00 86.69 182 LEU A O 1
ATOM 1463 N N . CYS A 1 183 ? -21.148 6.312 0.431 1.00 83.25 183 CYS A N 1
ATOM 1464 C CA . CYS A 1 183 ? -21.748 6.038 -0.879 1.00 83.25 183 CYS A CA 1
ATOM 1465 C C . CYS A 1 183 ? -23.246 5.709 -0.839 1.00 83.25 183 CYS A C 1
ATOM 1467 O O . CYS A 1 183 ? -23.811 5.331 -1.864 1.00 83.25 183 CYS A O 1
ATOM 1469 N N . GLY A 1 184 ? -23.896 5.830 0.321 1.00 84.44 184 GLY A N 1
ATOM 1470 C CA . GLY A 1 184 ? -25.305 5.471 0.502 1.00 84.44 184 GLY A CA 1
ATOM 1471 C C . GLY A 1 184 ? -25.572 3.963 0.480 1.00 84.44 184 GLY A C 1
ATOM 1472 O O . GLY A 1 184 ? -26.729 3.556 0.416 1.00 84.44 184 GLY A O 1
ATOM 1473 N N . ASN A 1 185 ? -24.529 3.125 0.510 1.00 83.56 185 ASN A N 1
ATOM 1474 C CA . ASN A 1 185 ? -24.648 1.670 0.499 1.00 83.56 185 ASN A CA 1
ATOM 1475 C C . ASN A 1 185 ? -23.825 1.042 1.632 1.00 83.56 185 ASN A C 1
ATOM 1477 O O . ASN A 1 185 ? -22.637 1.317 1.774 1.00 83.56 185 ASN A O 1
ATOM 1481 N N . ARG A 1 186 ? -24.443 0.141 2.403 1.00 80.12 186 ARG A N 1
ATOM 1482 C CA . ARG A 1 186 ? -23.817 -0.563 3.537 1.00 80.12 186 ARG A CA 1
ATOM 1483 C C . ARG A 1 186 ? -22.771 -1.603 3.123 1.00 80.12 186 ARG A C 1
ATOM 1485 O O . ARG A 1 186 ? -22.075 -2.143 3.977 1.00 80.12 186 ARG A O 1
ATOM 1492 N N . LYS A 1 187 ? -22.640 -1.895 1.828 1.00 77.38 187 LYS A N 1
ATOM 1493 C CA . LYS A 1 187 ? -21.652 -2.835 1.288 1.00 77.38 187 LYS A CA 1
ATOM 1494 C C . LYS A 1 187 ? -20.978 -2.232 0.054 1.00 77.38 187 LYS A C 1
ATOM 1496 O O . LYS A 1 187 ? -21.643 -1.945 -0.934 1.00 77.38 187 LYS A O 1
ATOM 1501 N N . LEU A 1 188 ? -19.653 -2.054 0.107 1.00 72.31 188 LEU A N 1
ATOM 1502 C CA . LEU A 1 188 ? -18.868 -1.520 -1.021 1.00 72.31 188 LEU A CA 1
ATOM 1503 C C . LEU A 1 188 ? -18.636 -2.546 -2.138 1.00 72.31 188 LEU A C 1
ATOM 1505 O O . LEU A 1 188 ? -18.424 -2.161 -3.284 1.00 72.31 188 LEU A O 1
ATOM 1509 N N . ARG A 1 189 ? -18.611 -3.840 -1.803 1.00 72.44 189 ARG A N 1
ATOM 1510 C CA . ARG A 1 189 ? -18.325 -4.937 -2.737 1.00 72.44 189 ARG A CA 1
ATOM 1511 C C . ARG A 1 189 ? -18.808 -6.272 -2.204 1.00 72.44 189 ARG A C 1
ATOM 1513 O O . ARG A 1 189 ? -18.960 -6.410 -0.992 1.00 72.44 189 ARG A O 1
ATOM 1520 N N . ASP A 1 190 ? -18.952 -7.250 -3.089 1.00 68.25 190 ASP A N 1
ATOM 1521 C CA . ASP A 1 190 ? -19.263 -8.627 -2.716 1.00 68.25 190 ASP A CA 1
ATOM 1522 C C . ASP A 1 190 ? -18.105 -9.320 -1.986 1.00 68.25 190 ASP A C 1
ATOM 1524 O O . ASP A 1 190 ? -16.941 -8.909 -2.057 1.00 68.25 190 ASP A O 1
ATOM 1528 N N . ASP A 1 191 ? -18.430 -10.390 -1.261 1.00 60.19 191 ASP A N 1
ATOM 1529 C CA . ASP A 1 191 ? -17.463 -11.099 -0.427 1.00 60.19 191 ASP A CA 1
ATOM 1530 C C . ASP A 1 191 ? -16.350 -11.673 -1.310 1.00 60.19 191 ASP A C 1
ATOM 1532 O O . ASP A 1 191 ? -16.598 -12.191 -2.401 1.00 60.19 191 ASP A O 1
ATOM 1536 N N . ASN A 1 192 ? -15.103 -11.591 -0.840 1.00 61.06 192 ASN A N 1
ATOM 1537 C CA . ASN A 1 192 ? -13.898 -12.017 -1.565 1.00 61.06 192 ASN A CA 1
ATOM 1538 C C . ASN A 1 192 ? -13.527 -11.216 -2.830 1.00 61.06 192 ASN A C 1
ATOM 1540 O O . ASN A 1 192 ? -12.524 -11.564 -3.466 1.00 61.06 192 ASN A O 1
ATOM 1544 N N . GLN A 1 193 ? -14.263 -10.159 -3.185 1.00 73.06 193 GLN A N 1
ATOM 1545 C CA 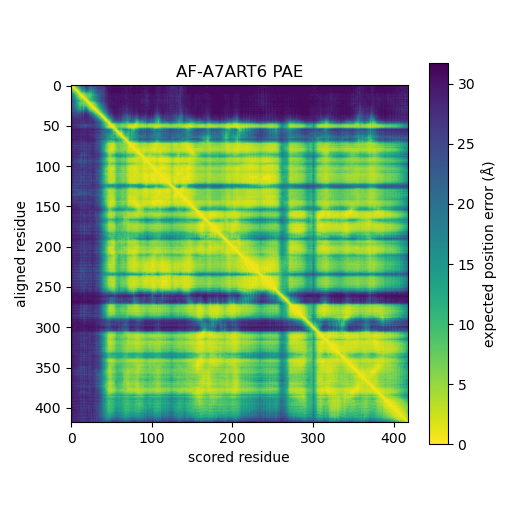. GLN A 1 193 ? -13.896 -9.273 -4.289 1.00 73.06 193 GLN A CA 1
ATOM 1546 C C . GLN A 1 193 ? -12.727 -8.357 -3.880 1.00 73.06 193 GLN A C 1
ATOM 1548 O O . GLN A 1 193 ? -12.681 -7.823 -2.773 1.00 73.06 193 GLN A O 1
ATOM 1553 N N . ILE A 1 194 ? -11.753 -8.182 -4.772 1.00 77.06 194 ILE A N 1
ATOM 1554 C CA . ILE A 1 194 ? -10.650 -7.227 -4.583 1.00 77.06 194 ILE A CA 1
ATOM 1555 C C . ILE A 1 194 ? -11.159 -5.836 -4.985 1.00 77.06 194 ILE A C 1
ATOM 1557 O O . ILE A 1 194 ? -11.892 -5.741 -5.973 1.00 77.06 194 ILE A O 1
ATOM 1561 N N . PRO A 1 195 ? -10.782 -4.757 -4.279 1.00 81.94 195 PRO A N 1
ATOM 1562 C CA . PRO A 1 195 ? -11.127 -3.404 -4.703 1.00 81.94 195 PRO A CA 1
ATOM 1563 C C . PRO A 1 195 ? -10.595 -3.091 -6.104 1.00 81.94 195 PRO A C 1
ATOM 1565 O O . PRO A 1 195 ? -9.498 -3.506 -6.480 1.00 81.94 195 PRO A O 1
ATOM 1568 N N . SER A 1 196 ? -11.342 -2.285 -6.853 1.00 82.88 196 SER A N 1
ATOM 1569 C CA . SER A 1 196 ? -10.768 -1.535 -7.966 1.00 82.88 196 SER A CA 1
ATOM 1570 C C . SER A 1 196 ? -9.881 -0.403 -7.437 1.00 82.88 196 SER A C 1
ATOM 1572 O O . SER A 1 196 ? -9.985 0.010 -6.279 1.00 82.88 196 SER A O 1
ATOM 1574 N N . SER A 1 197 ? -9.045 0.154 -8.307 1.00 82.00 197 SER A N 1
ATOM 1575 C CA . SER A 1 197 ? -8.197 1.320 -8.047 1.00 82.00 197 SER A CA 1
ATOM 1576 C C . SER A 1 197 ? -8.994 2.556 -7.643 1.00 82.00 197 SER A C 1
ATOM 1578 O O . SER A 1 197 ? -8.419 3.504 -7.122 1.00 82.00 197 SER A O 1
ATOM 1580 N N . ASP A 1 198 ? -10.297 2.541 -7.914 1.00 82.19 198 ASP A N 1
ATOM 1581 C CA . ASP A 1 198 ? -11.228 3.656 -7.740 1.00 82.19 198 ASP A CA 1
ATOM 1582 C C . ASP A 1 198 ? -12.130 3.445 -6.522 1.00 82.19 198 ASP A C 1
ATOM 1584 O O . ASP A 1 198 ? -13.000 4.261 -6.225 1.00 82.19 198 ASP A O 1
ATOM 1588 N N . SER A 1 199 ? -11.936 2.328 -5.821 1.00 84.69 199 SER A N 1
ATOM 1589 C CA . SER A 1 199 ? -12.677 2.014 -4.614 1.00 84.69 199 SER A CA 1
ATOM 1590 C C . SER A 1 199 ? -12.290 2.951 -3.470 1.00 84.69 199 SER A C 1
ATOM 1592 O O . SER A 1 199 ? -11.116 3.256 -3.268 1.00 84.69 199 SER A O 1
ATOM 1594 N N . LEU A 1 200 ? -13.278 3.348 -2.667 1.00 85.75 200 LEU A N 1
ATOM 1595 C CA . LEU A 1 200 ? -13.136 4.329 -1.576 1.00 85.75 200 LEU A CA 1
ATOM 1596 C C . LEU A 1 200 ? -12.329 3.834 -0.362 1.00 85.75 200 LEU A C 1
ATOM 1598 O O . LEU A 1 200 ? -12.020 4.602 0.547 1.00 85.75 200 LEU A O 1
ATOM 1602 N N . ASP A 1 201 ? -12.011 2.548 -0.338 1.00 86.69 201 ASP A N 1
ATOM 1603 C CA . ASP A 1 201 ? -11.281 1.838 0.712 1.00 86.69 201 ASP A CA 1
ATOM 1604 C C . ASP A 1 201 ? -9.983 1.191 0.182 1.00 86.69 201 ASP A C 1
ATOM 1606 O O . ASP A 1 201 ? -9.325 0.451 0.915 1.00 86.69 201 ASP A O 1
ATOM 1610 N N . VAL A 1 202 ? -9.592 1.447 -1.077 1.00 86.12 202 VAL A N 1
ATOM 1611 C CA . VAL A 1 202 ? -8.395 0.861 -1.716 1.00 86.12 202 VAL A CA 1
ATOM 1612 C C . VAL A 1 202 ? -7.114 1.096 -0.899 1.00 86.12 202 VAL A C 1
ATOM 1614 O O . VAL A 1 202 ? -6.179 0.295 -0.926 1.00 86.12 202 VAL A O 1
ATOM 1617 N N . GLN A 1 203 ? -7.082 2.171 -0.111 1.00 86.50 203 GLN A N 1
ATOM 1618 C CA . GLN A 1 203 ? -6.001 2.541 0.793 1.00 86.50 203 GLN A CA 1
ATOM 1619 C C . GLN A 1 203 ? -5.737 1.515 1.906 1.00 86.50 203 GLN A C 1
ATOM 1621 O O . GLN A 1 203 ? -4.608 1.444 2.394 1.00 86.50 203 GLN A O 1
ATOM 1626 N N . PHE A 1 204 ? -6.720 0.687 2.262 1.00 87.38 204 PHE A N 1
ATOM 1627 C CA . PHE A 1 204 ? -6.574 -0.378 3.263 1.00 87.38 204 PHE A CA 1
ATOM 1628 C C . PHE A 1 204 ? -6.106 -1.708 2.662 1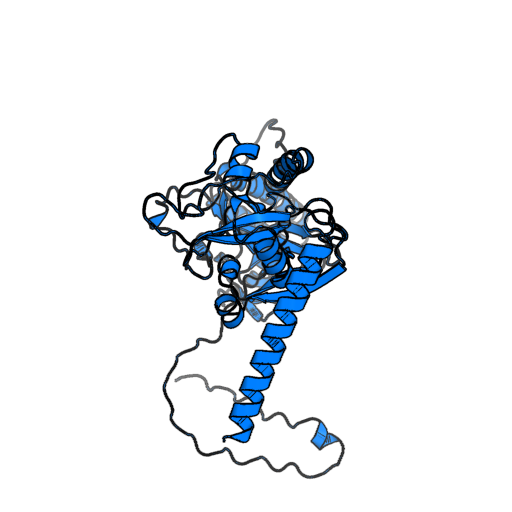.00 87.38 204 PHE A C 1
ATOM 1630 O O . PHE A 1 204 ? -5.832 -2.661 3.391 1.00 87.38 204 PHE A O 1
ATOM 1637 N N . TRP A 1 205 ? -5.984 -1.779 1.334 1.00 85.38 205 TRP A N 1
ATOM 1638 C CA . TRP A 1 205 ? -5.678 -3.010 0.621 1.00 85.38 205 TRP A CA 1
ATOM 1639 C C . TRP A 1 205 ? -4.262 -3.016 0.060 1.00 85.38 205 TRP A C 1
ATOM 1641 O O . TRP A 1 205 ? -3.695 -2.003 -0.347 1.00 85.38 205 TRP A O 1
ATOM 1651 N N . ASP A 1 206 ? -3.695 -4.215 0.025 1.00 83.69 206 ASP A N 1
ATOM 1652 C CA . ASP A 1 206 ? -2.371 -4.496 -0.524 1.00 83.69 206 ASP A CA 1
ATOM 1653 C C . ASP A 1 206 ? -2.443 -4.935 -2.002 1.00 83.69 206 ASP A C 1
ATOM 1655 O O . ASP A 1 206 ? -1.418 -5.022 -2.681 1.00 83.69 206 ASP A O 1
ATOM 1659 N N . VAL A 1 207 ? -3.641 -5.221 -2.514 1.00 83.62 207 VAL A N 1
ATOM 1660 C CA . VAL A 1 207 ? -3.894 -5.649 -3.895 1.00 83.62 207 VAL A CA 1
ATOM 1661 C C . VAL A 1 207 ? -5.143 -4.939 -4.407 1.00 83.62 207 VAL A C 1
ATOM 1663 O O . VAL A 1 207 ? -6.122 -4.857 -3.668 1.00 83.62 207 VAL A O 1
ATOM 1666 N N . ALA A 1 208 ? -5.112 -4.450 -5.647 1.00 84.94 208 ALA A N 1
ATOM 1667 C CA . ALA A 1 208 ? -6.249 -3.805 -6.303 1.00 84.94 208 ALA A CA 1
ATOM 1668 C C . ALA A 1 208 ? -6.304 -4.135 -7.805 1.00 84.94 208 ALA A C 1
ATOM 1670 O O . ALA A 1 208 ? -5.281 -4.451 -8.411 1.00 84.94 208 ALA A O 1
ATOM 1671 N N . TYR A 1 209 ? -7.481 -4.036 -8.420 1.00 82.38 209 TYR A N 1
ATOM 1672 C CA . TYR A 1 209 ? -7.601 -4.012 -9.881 1.00 82.38 209 TYR A CA 1
ATOM 1673 C C . TYR A 1 209 ? -7.379 -2.607 -10.422 1.00 82.38 209 TYR A C 1
ATOM 1675 O O . TYR A 1 209 ? -7.718 -1.639 -9.755 1.00 82.38 209 TYR A O 1
ATOM 1683 N N . THR A 1 210 ? -6.857 -2.473 -11.633 1.00 83.25 210 THR A N 1
ATOM 1684 C CA . THR A 1 210 ? -6.802 -1.189 -12.340 1.00 83.25 210 THR A CA 1
ATOM 1685 C C . THR A 1 210 ? -7.370 -1.334 -13.740 1.00 83.25 210 THR A C 1
ATOM 1687 O O . THR A 1 210 ? -7.180 -2.357 -14.396 1.00 83.25 210 THR A O 1
ATOM 1690 N N . ASP A 1 211 ? -8.038 -0.287 -14.212 1.00 79.94 211 ASP A N 1
ATOM 1691 C CA . ASP A 1 211 ? -8.450 -0.211 -15.608 1.00 79.94 211 ASP A CA 1
ATOM 1692 C C . ASP A 1 211 ? -7.220 -0.140 -16.533 1.00 79.94 211 ASP A C 1
ATOM 1694 O O . ASP A 1 211 ? -6.205 0.496 -16.213 1.00 79.94 211 ASP A O 1
ATOM 1698 N N . SER A 1 212 ? -7.332 -0.783 -17.698 1.00 78.25 212 SER A N 1
ATOM 1699 C CA . SER A 1 212 ? -6.274 -0.809 -18.711 1.00 78.25 212 SER A CA 1
ATOM 1700 C C . SER A 1 212 ? -6.005 0.579 -19.303 1.00 78.25 212 SER A C 1
ATOM 1702 O O . SER A 1 212 ? -4.875 0.866 -19.690 1.00 78.25 212 SER A O 1
ATOM 1704 N N . GLY A 1 213 ? -7.005 1.466 -19.360 1.00 78.44 213 GLY A N 1
ATOM 1705 C CA . GLY A 1 213 ? -6.834 2.859 -19.785 1.00 78.44 213 GLY A CA 1
ATOM 1706 C C . GLY A 1 213 ? -5.912 3.642 -18.852 1.00 78.44 213 GLY A C 1
ATOM 1707 O O . GLY A 1 213 ? -4.932 4.223 -19.310 1.00 78.44 213 GLY A O 1
ATOM 1708 N N . LYS A 1 214 ? -6.147 3.558 -17.537 1.00 77.31 214 LYS A N 1
ATOM 1709 C CA . LYS A 1 214 ? -5.305 4.219 -16.519 1.00 77.31 214 LYS A CA 1
ATOM 1710 C C . LYS A 1 214 ? -3.852 3.752 -16.560 1.00 77.31 214 LYS A C 1
ATOM 1712 O O . LYS A 1 214 ? -2.935 4.558 -16.404 1.00 77.31 214 LYS A O 1
ATOM 1717 N N . LEU A 1 215 ? -3.639 2.455 -16.787 1.00 82.12 215 LEU A N 1
ATOM 1718 C CA . LEU A 1 215 ? -2.299 1.906 -16.972 1.00 82.12 215 LEU A CA 1
ATOM 1719 C C . LEU A 1 215 ? -1.644 2.458 -18.247 1.00 82.12 215 LEU A C 1
ATOM 1721 O O . LEU A 1 215 ? -0.490 2.882 -18.199 1.00 82.12 215 LEU A O 1
ATOM 1725 N N . ARG A 1 216 ? -2.381 2.516 -19.366 1.00 82.56 216 ARG A N 1
ATOM 1726 C CA . ARG A 1 216 ? -1.876 3.079 -20.630 1.00 82.56 216 ARG A CA 1
ATOM 1727 C C . ARG A 1 216 ? -1.417 4.525 -20.482 1.00 82.56 216 ARG A C 1
ATOM 1729 O O . ARG A 1 216 ? -0.386 4.867 -21.047 1.00 82.56 216 ARG A O 1
ATOM 1736 N N . ASP A 1 217 ? -2.115 5.355 -19.713 1.00 82.75 217 ASP A N 1
ATOM 1737 C CA . ASP A 1 217 ? -1.711 6.754 -19.517 1.00 82.75 217 ASP A CA 1
ATOM 1738 C C . ASP A 1 217 ? -0.370 6.884 -18.788 1.00 82.75 217 ASP A C 1
ATOM 1740 O O . ASP A 1 217 ? 0.436 7.752 -19.124 1.00 82.75 217 ASP A O 1
ATOM 1744 N N . ILE A 1 218 ? -0.100 6.007 -17.815 1.00 83.38 218 ILE A N 1
ATOM 1745 C CA . ILE A 1 218 ? 1.207 5.937 -17.145 1.00 83.38 218 ILE A CA 1
ATOM 1746 C C . ILE A 1 218 ? 2.278 5.508 -18.153 1.00 83.38 218 ILE A C 1
ATOM 1748 O O . ILE A 1 218 ? 3.304 6.171 -18.281 1.00 83.38 218 ILE A O 1
ATOM 1752 N N . LEU A 1 219 ? 2.012 4.446 -18.914 1.00 88.44 219 LEU A N 1
ATOM 1753 C CA . LEU A 1 219 ? 2.958 3.910 -19.892 1.00 88.44 219 LEU A CA 1
ATOM 1754 C C . LEU A 1 219 ? 3.235 4.879 -21.056 1.00 88.44 219 LEU A C 1
ATOM 1756 O O . LEU A 1 219 ? 4.350 4.903 -21.567 1.00 88.44 219 LEU A O 1
ATOM 1760 N N . LYS A 1 220 ? 2.267 5.719 -21.444 1.00 88.38 220 LYS A N 1
ATOM 1761 C CA . LYS A 1 220 ? 2.471 6.809 -22.414 1.00 88.38 220 LYS A CA 1
ATOM 1762 C C . LYS A 1 220 ? 3.458 7.860 -21.896 1.00 88.38 220 LYS A C 1
ATOM 1764 O O . LYS A 1 220 ? 4.273 8.344 -22.673 1.00 88.38 220 LYS A O 1
ATOM 1769 N N . ARG A 1 221 ? 3.416 8.208 -20.602 1.00 87.88 221 ARG A N 1
ATOM 1770 C CA . ARG A 1 221 ? 4.408 9.130 -20.011 1.00 87.88 221 ARG A CA 1
ATOM 1771 C C . ARG A 1 221 ? 5.799 8.513 -20.013 1.00 87.88 221 ARG A C 1
ATOM 1773 O O . ARG A 1 221 ? 6.738 9.171 -20.445 1.00 87.88 221 ARG A O 1
ATOM 1780 N N . ASP A 1 222 ? 5.895 7.251 -19.596 1.00 92.38 222 ASP A N 1
ATOM 1781 C CA . ASP A 1 222 ? 7.154 6.504 -19.633 1.00 92.38 222 ASP A CA 1
ATOM 1782 C C . ASP A 1 222 ? 7.721 6.464 -21.062 1.00 92.38 222 ASP A C 1
ATOM 1784 O O . ASP A 1 222 ? 8.915 6.675 -21.244 1.00 92.38 222 ASP A O 1
ATOM 1788 N N . TYR A 1 223 ? 6.876 6.255 -22.082 1.00 92.75 223 TYR A N 1
ATOM 1789 C CA . TYR A 1 223 ? 7.296 6.296 -23.487 1.00 92.75 223 TYR A CA 1
ATOM 1790 C C . TYR A 1 223 ? 7.930 7.643 -23.852 1.00 92.75 223 TYR A C 1
ATOM 1792 O O . TYR A 1 223 ? 9.044 7.668 -24.368 1.00 92.75 223 TYR A O 1
ATOM 1800 N N . LEU A 1 224 ? 7.244 8.759 -23.575 1.00 91.94 224 LEU A N 1
ATOM 1801 C CA . LEU A 1 224 ? 7.742 10.100 -23.908 1.00 91.94 224 LEU A CA 1
ATOM 1802 C C . LEU A 1 224 ? 9.062 10.409 -23.190 1.00 91.94 224 LEU A C 1
ATOM 1804 O O . LEU A 1 224 ? 9.962 11.022 -23.762 1.00 91.94 224 LEU A O 1
ATOM 1808 N N . GLU A 1 225 ? 9.203 9.979 -21.936 1.00 93.62 225 GLU A N 1
ATOM 1809 C CA . GLU A 1 225 ? 10.452 10.135 -21.192 1.00 93.62 225 GLU A CA 1
ATOM 1810 C C . GLU A 1 225 ? 11.592 9.317 -21.824 1.00 93.62 225 GLU A C 1
ATOM 1812 O O . GLU A 1 225 ? 12.691 9.834 -22.029 1.00 93.62 225 GLU A O 1
ATOM 1817 N N . LEU A 1 226 ? 11.326 8.063 -22.198 1.00 94.69 226 LEU A N 1
ATOM 1818 C CA . LEU A 1 226 ? 12.303 7.185 -22.847 1.00 94.69 226 LEU A CA 1
ATOM 1819 C C . LEU A 1 226 ? 12.710 7.663 -24.243 1.00 94.69 226 LEU A C 1
ATOM 1821 O O . LEU A 1 226 ? 13.882 7.548 -24.598 1.00 94.69 226 LEU A O 1
ATOM 1825 N N . GLU A 1 227 ? 11.775 8.202 -25.026 1.00 93.81 227 GLU A N 1
ATOM 1826 C CA . GLU A 1 227 ? 12.050 8.768 -26.350 1.00 93.81 227 GLU A CA 1
ATOM 1827 C C . GLU A 1 227 ? 13.008 9.958 -26.241 1.00 93.81 227 GLU A C 1
ATOM 1829 O O . GLU A 1 227 ? 14.018 10.010 -26.944 1.00 93.81 227 GLU A O 1
ATOM 1834 N N . ASN A 1 228 ? 12.768 10.854 -25.279 1.00 93.56 228 ASN A N 1
ATOM 1835 C CA . ASN A 1 228 ? 13.684 11.955 -24.986 1.00 93.56 228 ASN A CA 1
ATOM 1836 C C . ASN A 1 228 ? 15.073 11.451 -24.557 1.00 93.56 228 ASN A C 1
ATOM 1838 O O . ASN A 1 228 ? 16.090 11.979 -25.013 1.00 93.56 228 ASN A O 1
ATOM 1842 N N . ILE A 1 229 ? 15.144 10.412 -23.715 1.00 94.31 229 ILE A N 1
ATOM 1843 C CA . ILE A 1 229 ? 16.425 9.797 -23.322 1.00 94.31 229 ILE A CA 1
ATOM 1844 C C . ILE A 1 229 ? 17.150 9.213 -24.542 1.00 94.31 229 ILE A C 1
ATOM 1846 O O . ILE A 1 229 ? 18.356 9.416 -24.685 1.00 94.31 229 ILE A O 1
ATOM 1850 N N . ALA A 1 230 ? 16.437 8.521 -25.434 1.00 93.94 230 ALA A N 1
ATOM 1851 C CA . ALA A 1 230 ? 17.016 7.944 -26.642 1.00 93.94 230 ALA A CA 1
ATOM 1852 C C . ALA A 1 230 ? 17.568 9.030 -27.580 1.00 93.94 230 ALA A C 1
ATOM 1854 O O . ALA A 1 230 ? 18.709 8.920 -28.026 1.00 93.94 230 ALA A O 1
ATOM 1855 N N . LEU A 1 231 ? 16.807 10.102 -27.829 1.00 93.06 231 LEU A N 1
ATOM 1856 C CA . LEU A 1 231 ? 17.244 11.220 -28.674 1.00 93.06 231 LEU A CA 1
ATOM 1857 C C . LEU A 1 231 ? 18.515 11.890 -28.135 1.00 93.06 231 LEU A C 1
ATOM 1859 O O . LEU A 1 231 ? 19.436 12.163 -28.899 1.00 93.06 231 LEU A O 1
ATOM 1863 N N . ASN A 1 232 ? 18.607 12.087 -26.818 1.00 92.31 232 ASN A N 1
ATOM 1864 C CA . ASN A 1 232 ? 19.788 12.685 -26.187 1.00 92.31 232 ASN A CA 1
ATOM 1865 C C . ASN A 1 232 ? 21.015 11.750 -26.177 1.00 92.31 232 ASN A C 1
ATOM 1867 O O . ASN A 1 232 ? 22.156 12.214 -26.103 1.00 92.31 232 ASN A O 1
ATOM 1871 N N . ALA A 1 233 ? 20.796 10.434 -26.238 1.00 91.50 233 ALA A N 1
ATOM 1872 C CA . ALA A 1 233 ? 21.850 9.424 -26.170 1.00 91.50 233 ALA A CA 1
ATOM 1873 C C . ALA A 1 233 ? 22.400 8.988 -27.539 1.00 91.50 233 ALA A C 1
ATOM 1875 O O . ALA A 1 233 ? 23.444 8.335 -27.570 1.00 91.50 233 ALA A O 1
ATOM 1876 N N . ILE A 1 234 ? 21.725 9.330 -28.646 1.00 85.50 234 ILE A N 1
ATOM 1877 C CA . ILE A 1 234 ? 21.965 8.751 -29.981 1.00 85.50 234 ILE A CA 1
ATOM 1878 C C . ILE A 1 234 ? 23.424 8.866 -30.449 1.00 85.50 234 ILE A C 1
ATOM 1880 O O . ILE A 1 234 ? 23.978 7.897 -30.964 1.00 85.50 234 ILE A O 1
ATOM 1884 N N . ASP A 1 235 ? 24.065 10.003 -30.173 1.00 83.94 235 ASP A N 1
ATOM 1885 C CA . ASP A 1 235 ? 25.446 10.289 -30.581 1.00 83.94 235 ASP A CA 1
ATOM 1886 C C . ASP A 1 235 ? 26.458 10.201 -29.422 1.00 83.94 235 ASP A C 1
ATOM 1888 O O . ASP A 1 235 ? 27.663 10.332 -29.639 1.00 83.94 235 ASP A O 1
ATOM 1892 N N . SER A 1 236 ? 25.993 10.010 -28.181 1.00 88.62 236 SER A N 1
ATOM 1893 C CA . SER A 1 236 ? 26.814 10.179 -26.971 1.00 88.62 236 SER A CA 1
ATOM 1894 C C . SER A 1 236 ? 27.031 8.888 -26.175 1.00 88.62 236 SER A C 1
ATOM 1896 O O . SER A 1 236 ? 28.152 8.617 -25.742 1.00 88.62 236 SER A O 1
ATOM 1898 N N . ASP A 1 237 ? 25.994 8.068 -25.994 1.00 92.88 237 ASP A N 1
ATOM 1899 C CA . ASP A 1 237 ? 26.045 6.841 -25.195 1.00 92.88 237 ASP A CA 1
ATOM 1900 C C . ASP A 1 237 ? 25.217 5.738 -25.861 1.00 92.88 237 ASP A C 1
ATOM 1902 O O . ASP A 1 237 ? 24.023 5.565 -25.601 1.00 92.88 237 ASP A O 1
ATOM 1906 N N . VAL A 1 238 ? 25.901 4.938 -26.685 1.00 92.75 238 VAL A N 1
ATOM 1907 C CA . VAL A 1 238 ? 25.318 3.805 -27.421 1.00 92.75 238 VAL A CA 1
ATOM 1908 C C . VAL A 1 238 ? 24.598 2.830 -26.486 1.00 92.75 238 VAL A C 1
ATOM 1910 O O . VAL A 1 238 ? 23.526 2.335 -26.820 1.00 92.75 238 VAL A O 1
ATOM 1913 N N . ALA A 1 239 ? 25.133 2.577 -25.286 1.00 92.31 239 ALA A N 1
ATOM 1914 C CA . ALA A 1 239 ? 24.516 1.641 -24.349 1.00 92.31 239 ALA A CA 1
ATOM 1915 C C . ALA A 1 239 ? 23.215 2.199 -23.747 1.00 92.31 239 ALA A C 1
ATOM 1917 O O . ALA A 1 239 ? 22.283 1.437 -23.490 1.00 92.31 239 ALA A O 1
ATOM 1918 N N . THR A 1 240 ? 23.144 3.514 -23.513 1.00 94.88 240 THR A N 1
ATOM 1919 C CA . THR A 1 240 ? 21.900 4.198 -23.115 1.00 94.88 240 THR A CA 1
ATOM 1920 C C . THR A 1 240 ? 20.885 4.185 -24.246 1.00 94.88 240 THR A C 1
ATOM 1922 O O . THR A 1 240 ? 19.736 3.819 -24.002 1.00 94.88 240 THR A O 1
ATOM 1925 N N . TYR A 1 241 ? 21.309 4.504 -25.470 1.00 95.19 241 TYR A N 1
ATOM 1926 C CA . TYR A 1 241 ? 20.441 4.468 -26.644 1.00 95.19 241 TYR A CA 1
ATOM 1927 C C . TYR A 1 241 ? 19.841 3.071 -26.867 1.00 95.19 241 TYR A C 1
ATOM 1929 O O . TYR A 1 241 ? 18.622 2.934 -26.942 1.00 95.19 241 TYR A O 1
ATOM 1937 N N . GLU A 1 242 ? 20.666 2.017 -26.881 1.00 94.44 242 GLU A N 1
ATOM 1938 C CA . GLU A 1 242 ? 20.197 0.633 -27.047 1.00 94.44 242 GLU A CA 1
ATOM 1939 C C . GLU A 1 242 ? 19.206 0.213 -25.953 1.00 94.44 242 GLU A C 1
ATOM 1941 O O . GLU A 1 242 ? 18.182 -0.402 -26.245 1.00 94.44 242 GLU A O 1
ATOM 1946 N N . ALA A 1 243 ? 19.486 0.547 -24.690 1.00 95.12 243 ALA A N 1
ATOM 1947 C CA . ALA A 1 243 ? 18.604 0.203 -23.578 1.00 95.12 243 ALA A CA 1
ATOM 1948 C C . ALA A 1 243 ? 17.279 0.987 -23.609 1.00 95.12 243 ALA A C 1
ATOM 1950 O O . ALA A 1 243 ? 16.239 0.430 -23.260 1.00 95.12 243 ALA A O 1
ATOM 1951 N N . ALA A 1 244 ? 17.294 2.251 -24.041 1.00 96.06 244 ALA A N 1
ATOM 1952 C CA . ALA A 1 244 ? 16.078 3.036 -24.237 1.00 96.06 244 ALA A CA 1
ATOM 1953 C C . ALA A 1 244 ? 15.231 2.482 -25.396 1.00 96.06 244 ALA A C 1
ATOM 1955 O O . ALA A 1 244 ? 14.027 2.299 -25.233 1.00 96.06 244 ALA A O 1
ATOM 1956 N N . GLN A 1 245 ? 15.856 2.118 -26.521 1.00 94.94 245 GLN A N 1
ATOM 1957 C CA . GLN A 1 245 ? 15.181 1.473 -27.655 1.00 94.94 245 GLN A CA 1
ATOM 1958 C C . GLN A 1 245 ? 14.577 0.112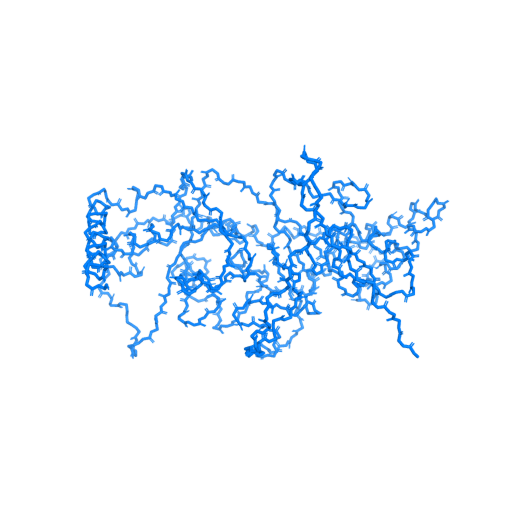 -27.279 1.00 94.94 245 GLN A C 1
ATOM 1960 O O . GLN A 1 245 ? 13.465 -0.212 -27.699 1.00 94.94 245 GLN A O 1
ATOM 1965 N N . GLU A 1 246 ? 15.267 -0.672 -26.442 1.00 94.38 246 GLU A N 1
ATOM 1966 C CA . GLU A 1 246 ? 14.723 -1.919 -25.893 1.00 94.38 246 GLU A CA 1
ATOM 1967 C C . GLU A 1 246 ? 13.453 -1.658 -25.064 1.00 94.38 246 GLU A C 1
ATOM 1969 O O . GLU A 1 246 ? 12.450 -2.348 -25.245 1.00 94.38 246 GLU A O 1
ATOM 1974 N N . ALA A 1 247 ? 13.468 -0.652 -24.183 1.00 94.56 247 ALA A N 1
ATOM 1975 C CA . ALA A 1 247 ? 12.303 -0.288 -23.374 1.00 94.56 247 ALA A CA 1
ATOM 1976 C C . ALA A 1 247 ? 11.124 0.208 -24.231 1.00 94.56 247 ALA A C 1
ATOM 1978 O O . ALA A 1 247 ? 9.988 -0.212 -24.011 1.00 94.56 247 ALA A O 1
ATOM 1979 N N . LEU A 1 248 ? 11.390 1.056 -25.230 1.00 94.38 248 LEU A N 1
ATOM 1980 C CA . LEU A 1 248 ? 10.378 1.545 -26.173 1.00 94.38 248 LEU A CA 1
ATOM 1981 C C . LEU A 1 248 ? 9.747 0.394 -26.963 1.00 94.38 248 LEU A C 1
ATOM 1983 O O . LEU A 1 248 ? 8.523 0.319 -27.057 1.00 94.38 248 LEU A O 1
ATOM 1987 N N . SER A 1 249 ? 10.563 -0.545 -27.451 1.00 92.88 249 SER A N 1
ATOM 1988 C CA . SER A 1 249 ? 10.074 -1.742 -28.148 1.00 92.88 249 SER A CA 1
ATOM 1989 C C . SER A 1 249 ? 9.145 -2.569 -27.252 1.00 92.88 249 SER A C 1
ATOM 1991 O O . SER A 1 249 ? 8.056 -2.937 -27.678 1.00 92.88 249 SER A O 1
ATOM 1993 N N . GLN A 1 250 ? 9.503 -2.761 -25.973 1.00 90.50 250 GLN A N 1
ATOM 1994 C CA . GLN A 1 250 ? 8.636 -3.449 -25.006 1.00 90.50 250 GLN A CA 1
ATOM 1995 C C . GLN A 1 250 ? 7.298 -2.725 -24.777 1.00 90.50 250 GLN A C 1
ATOM 1997 O O . GLN A 1 250 ? 6.283 -3.378 -24.541 1.00 90.50 250 GLN A O 1
ATOM 2002 N N . LEU A 1 251 ? 7.258 -1.389 -24.819 1.00 89.50 251 LEU A N 1
ATOM 2003 C CA . LEU A 1 251 ? 5.999 -0.641 -24.712 1.00 89.50 251 LEU A CA 1
ATOM 2004 C C . LEU A 1 251 ? 5.125 -0.807 -25.962 1.00 89.50 251 LEU A C 1
ATOM 2006 O O . LEU A 1 251 ? 3.914 -0.993 -25.834 1.00 89.50 251 LEU A O 1
ATOM 2010 N N . ILE A 1 252 ? 5.733 -0.770 -27.150 1.00 88.00 252 ILE A N 1
ATOM 2011 C CA . ILE A 1 252 ? 5.037 -0.950 -28.433 1.00 88.00 252 ILE A CA 1
ATOM 2012 C C . ILE A 1 252 ? 4.453 -2.363 -28.533 1.00 88.00 252 ILE A C 1
ATOM 2014 O O . ILE A 1 252 ? 3.279 -2.511 -28.874 1.00 88.00 252 ILE A O 1
ATOM 2018 N N . ASP A 1 253 ? 5.225 -3.385 -28.155 1.00 84.38 253 ASP A N 1
ATOM 2019 C CA . ASP A 1 253 ? 4.777 -4.784 -28.132 1.00 84.38 253 ASP A CA 1
ATOM 2020 C C . ASP A 1 253 ? 3.579 -4.990 -27.187 1.00 84.38 253 ASP A C 1
ATOM 2022 O O . ASP A 1 253 ? 2.698 -5.808 -27.452 1.00 84.38 253 ASP A O 1
ATOM 2026 N N . ASN A 1 254 ? 3.498 -4.194 -26.117 1.00 77.88 254 ASN A N 1
ATOM 2027 C CA . ASN A 1 254 ? 2.369 -4.171 -25.183 1.00 77.88 254 ASN A CA 1
ATOM 2028 C C . ASN A 1 254 ? 1.189 -3.294 -25.658 1.00 77.88 254 ASN A C 1
ATOM 2030 O O . ASN A 1 254 ? 0.252 -3.046 -24.897 1.00 77.88 254 ASN A O 1
ATOM 2034 N N . GLY A 1 255 ? 1.204 -2.829 -26.912 1.00 76.06 255 GLY A N 1
ATOM 2035 C CA . GLY A 1 255 ? 0.097 -2.110 -27.544 1.00 76.06 255 GLY A CA 1
ATOM 2036 C C . GLY A 1 255 ? 0.029 -0.613 -27.226 1.00 76.06 255 GLY A C 1
ATOM 2037 O O . GLY A 1 255 ? -1.040 -0.014 -27.362 1.00 76.06 255 GLY A O 1
ATOM 2038 N N . ILE A 1 256 ? 1.131 0.010 -26.793 1.00 79.00 256 ILE A N 1
ATOM 2039 C CA . ILE A 1 256 ? 1.202 1.469 -26.630 1.00 79.00 256 ILE A CA 1
ATOM 2040 C C . ILE A 1 256 ? 1.481 2.120 -27.988 1.00 79.00 256 ILE A C 1
ATOM 2042 O O . ILE A 1 256 ? 2.577 2.011 -28.530 1.00 79.00 256 ILE A O 1
ATOM 2046 N N . THR A 1 257 ? 0.493 2.840 -28.521 1.00 69.12 257 THR A N 1
ATOM 2047 C CA . THR A 1 257 ? 0.631 3.689 -29.715 1.00 69.12 257 THR A CA 1
ATOM 2048 C C . THR A 1 257 ? 0.393 5.149 -29.338 1.00 69.12 257 THR A C 1
ATOM 2050 O O . THR A 1 257 ? -0.652 5.468 -28.760 1.00 69.12 257 THR A O 1
ATOM 2053 N N . ILE A 1 258 ? 1.326 6.045 -29.666 1.00 64.81 258 ILE A N 1
ATOM 2054 C CA . ILE A 1 258 ? 1.128 7.495 -29.522 1.00 64.81 258 ILE A CA 1
ATOM 2055 C C . ILE A 1 258 ? 0.587 8.049 -30.852 1.00 64.81 258 ILE A C 1
ATOM 2057 O O . ILE A 1 258 ? 1.185 7.773 -31.892 1.00 64.81 258 ILE A O 1
ATOM 2061 N N . PRO A 1 259 ? -0.531 8.801 -30.863 1.00 54.97 259 PRO A N 1
ATOM 2062 C CA . PRO A 1 259 ? -0.972 9.518 -32.057 1.00 54.97 259 PRO A CA 1
ATOM 2063 C C . PRO A 1 259 ? 0.051 10.596 -32.433 1.00 54.97 259 PRO A C 1
ATOM 2065 O O . PRO A 1 259 ? 0.459 11.379 -31.580 1.00 54.97 259 PRO A O 1
ATOM 2068 N N . SER A 1 260 ? 0.446 10.661 -33.704 1.00 49.78 260 SER A N 1
ATOM 2069 C CA . SER A 1 260 ? 1.446 11.621 -34.195 1.00 49.78 260 SER A CA 1
ATOM 2070 C C . SER A 1 260 ? 0.960 13.073 -34.332 1.00 49.78 260 SER A C 1
ATOM 2072 O O . SER A 1 260 ? 1.696 13.867 -34.904 1.00 49.78 260 SER A O 1
ATOM 2074 N N . ASP A 1 261 ? -0.224 13.461 -33.843 1.00 44.59 261 ASP A N 1
ATOM 2075 C CA . ASP A 1 261 ? -0.642 14.871 -33.885 1.00 44.59 261 ASP A CA 1
ATOM 2076 C C . ASP A 1 261 ? -1.803 15.199 -32.924 1.00 44.59 261 ASP A C 1
ATOM 2078 O O . ASP A 1 261 ? -2.760 14.432 -32.827 1.00 44.59 261 ASP A O 1
ATOM 2082 N N . GLY A 1 262 ? -1.723 16.369 -32.275 1.00 46.12 262 GLY A N 1
ATOM 2083 C CA . GLY A 1 262 ? -2.861 17.152 -31.763 1.00 46.12 262 GLY A CA 1
ATOM 2084 C C . GLY A 1 262 ? -3.506 16.788 -30.413 1.00 46.12 262 GLY A C 1
ATOM 2085 O O . GLY A 1 262 ? -4.382 15.936 -30.340 1.00 46.12 262 GLY A O 1
ATOM 2086 N N . ASP A 1 263 ? -3.170 17.564 -29.376 1.00 43.09 263 ASP A N 1
ATOM 2087 C CA . ASP A 1 263 ? -4.077 18.037 -28.312 1.00 43.09 263 ASP A CA 1
ATOM 2088 C C . ASP A 1 263 ? -5.079 17.045 -27.679 1.00 43.09 263 ASP A C 1
ATOM 2090 O O . ASP A 1 263 ? -6.292 17.249 -27.706 1.00 43.09 263 ASP A O 1
ATOM 2094 N N . GLU A 1 264 ? -4.585 16.072 -26.915 1.00 42.88 264 GLU A N 1
ATOM 2095 C CA . GLU A 1 264 ? -5.278 15.694 -25.679 1.00 42.88 264 GLU A CA 1
ATOM 2096 C C . GLU A 1 264 ? -4.447 16.200 -24.505 1.00 42.88 264 GLU A C 1
ATOM 2098 O O . GLU A 1 264 ? -3.363 15.693 -24.211 1.00 42.88 264 GLU A O 1
ATOM 2103 N N . LYS A 1 265 ? -4.953 17.229 -23.812 1.00 39.66 265 LYS A N 1
ATOM 2104 C CA . LYS A 1 265 ? -4.462 17.570 -22.475 1.00 39.66 265 LYS A CA 1
ATOM 2105 C C . LYS A 1 265 ? -4.567 16.301 -21.639 1.00 39.66 265 LYS A C 1
ATOM 2107 O O . LYS A 1 265 ? -5.669 15.925 -21.250 1.00 39.66 265 LYS A O 1
ATOM 2112 N N . LEU A 1 266 ? -3.428 15.659 -21.385 1.00 39.38 266 LEU A N 1
ATOM 2113 C CA . LEU A 1 266 ? -3.320 14.492 -20.524 1.00 39.38 266 LEU A CA 1
ATOM 2114 C C . LEU A 1 266 ? -3.845 14.903 -19.146 1.00 39.38 266 LEU A C 1
ATOM 2116 O O . LEU A 1 266 ? -3.138 15.541 -18.363 1.00 39.38 266 LEU A O 1
ATOM 2120 N N . SER A 1 267 ? -5.121 14.624 -18.881 1.00 36.34 267 SER A N 1
ATOM 2121 C CA . SER A 1 267 ? -5.746 14.983 -17.618 1.00 36.34 267 SER A CA 1
ATOM 2122 C C . SER A 1 267 ? -4.987 14.259 -16.520 1.00 36.34 267 SER A C 1
ATOM 2124 O O . SER A 1 267 ? -4.860 13.032 -16.535 1.00 36.34 267 SER A O 1
ATOM 2126 N N . VAL A 1 268 ? -4.431 15.037 -15.597 1.00 43.56 268 VAL A N 1
ATOM 2127 C CA . VAL A 1 268 ? -3.689 14.543 -14.444 1.00 43.56 268 VAL A CA 1
ATOM 2128 C C . VAL A 1 268 ? -4.665 13.745 -13.585 1.00 43.56 268 VAL A C 1
ATOM 2130 O O . VAL A 1 268 ? -5.396 14.304 -12.773 1.00 43.56 268 VAL A O 1
ATOM 2133 N N . GLY A 1 269 ? -4.699 12.428 -13.789 1.00 36.75 269 GLY A N 1
ATOM 2134 C CA . GLY A 1 269 ? -5.324 11.481 -12.875 1.00 36.75 269 GLY A CA 1
ATOM 2135 C C . GLY A 1 269 ? -4.499 11.437 -11.597 1.00 36.75 269 GLY A C 1
ATOM 2136 O O . GLY A 1 269 ? -3.641 10.570 -11.431 1.00 36.75 269 GLY A O 1
ATOM 2137 N N . ILE A 1 270 ? -4.698 12.447 -10.751 1.00 46.31 270 ILE A N 1
ATOM 2138 C CA . ILE A 1 270 ? -4.186 12.514 -9.387 1.00 46.31 270 ILE A CA 1
ATOM 2139 C C . ILE A 1 270 ? -4.568 11.203 -8.703 1.00 46.31 270 ILE A C 1
ATOM 2141 O O . ILE A 1 270 ? -5.716 10.781 -8.762 1.00 46.31 270 ILE A O 1
ATOM 2145 N N . ASN A 1 271 ? -3.575 10.554 -8.099 1.00 62.62 271 ASN A N 1
ATOM 2146 C CA . ASN A 1 271 ? -3.655 9.288 -7.375 1.00 62.62 271 ASN A CA 1
ATOM 2147 C C . ASN A 1 271 ? -5.043 9.029 -6.754 1.00 62.62 271 ASN A C 1
ATOM 2149 O O . ASN A 1 271 ? -5.354 9.616 -5.723 1.00 62.62 271 ASN A O 1
ATOM 2153 N N . ASN A 1 272 ? -5.838 8.112 -7.323 1.00 70.44 272 ASN A N 1
ATOM 2154 C CA . ASN A 1 272 ? -7.195 7.770 -6.842 1.00 70.44 272 ASN A CA 1
ATOM 2155 C C . ASN A 1 272 ? -7.237 7.414 -5.343 1.00 70.44 272 ASN A C 1
ATOM 2157 O O . ASN A 1 272 ? -8.253 7.569 -4.680 1.00 70.44 272 ASN A O 1
ATOM 2161 N N . ILE A 1 273 ? -6.106 6.985 -4.780 1.00 79.19 273 ILE A N 1
ATOM 2162 C CA . ILE A 1 273 ? -5.927 6.782 -3.339 1.00 79.19 273 ILE A CA 1
ATOM 2163 C C . ILE A 1 273 ? -6.049 8.090 -2.557 1.00 79.19 273 ILE A C 1
ATOM 2165 O O . ILE A 1 273 ? -6.715 8.111 -1.534 1.00 79.19 273 ILE A O 1
ATOM 2169 N N . ASN A 1 274 ? -5.422 9.175 -3.016 1.00 83.38 274 ASN A N 1
ATOM 2170 C CA . ASN A 1 274 ? -5.529 10.483 -2.369 1.00 83.38 274 ASN A CA 1
ATOM 2171 C C . ASN A 1 274 ? -6.972 10.986 -2.424 1.00 83.38 274 ASN A C 1
ATOM 2173 O O . ASN A 1 274 ? -7.455 11.547 -1.448 1.00 83.38 274 ASN A O 1
ATOM 2177 N N . GLU A 1 275 ? -7.677 10.722 -3.527 1.00 84.75 275 GLU A N 1
ATOM 2178 C CA . GLU A 1 275 ? -9.105 11.014 -3.637 1.00 84.75 275 GLU A CA 1
ATOM 2179 C C . GLU A 1 275 ? -9.939 10.169 -2.658 1.00 84.75 275 GLU A C 1
ATOM 2181 O O . GLU A 1 275 ? -10.785 10.710 -1.948 1.00 84.75 275 GLU A O 1
ATOM 2186 N N . ALA A 1 276 ? -9.676 8.861 -2.556 1.00 85.62 276 ALA A N 1
ATOM 2187 C CA . ALA A 1 276 ? -10.335 7.977 -1.594 1.00 85.62 276 ALA A CA 1
ATOM 2188 C C . ALA A 1 276 ? -10.086 8.422 -0.140 1.00 85.62 276 ALA A C 1
ATOM 2190 O O . ALA A 1 276 ? -11.028 8.514 0.648 1.00 85.62 276 ALA A O 1
ATOM 2191 N N . ILE A 1 277 ? -8.840 8.777 0.195 1.00 88.69 277 ILE A N 1
ATOM 2192 C CA . ILE A 1 277 ? -8.452 9.342 1.496 1.00 88.69 277 ILE A CA 1
ATOM 2193 C C . ILE A 1 277 ? -9.212 10.646 1.754 1.00 88.69 277 ILE A C 1
ATOM 2195 O O . ILE A 1 277 ? -9.777 10.819 2.829 1.00 88.69 277 ILE A O 1
ATOM 2199 N N . GLN A 1 278 ? -9.264 11.552 0.774 1.00 89.38 278 GLN A N 1
ATOM 2200 C CA . GLN A 1 278 ? -9.952 12.835 0.911 1.00 89.38 278 GLN A CA 1
ATOM 2201 C C . GLN A 1 278 ? -11.454 12.650 1.141 1.00 89.38 278 GLN A C 1
ATOM 2203 O O . GLN A 1 278 ? -12.016 13.270 2.038 1.00 89.38 278 GLN A O 1
ATOM 2208 N N . ARG A 1 279 ? -12.107 11.767 0.379 1.00 89.38 279 ARG A N 1
ATOM 2209 C CA . ARG A 1 279 ? -13.529 11.446 0.576 1.00 89.38 279 ARG A CA 1
ATOM 2210 C C . ARG A 1 279 ? -13.783 10.848 1.958 1.00 89.38 279 ARG A C 1
ATOM 2212 O O . ARG A 1 279 ? -14.765 11.213 2.600 1.00 89.38 279 ARG A O 1
ATOM 2219 N N . LEU A 1 280 ? -12.892 9.973 2.426 1.00 91.19 280 LEU A N 1
ATOM 2220 C CA . LEU A 1 280 ? -13.003 9.384 3.756 1.00 91.19 280 LEU A CA 1
ATOM 2221 C C . LEU A 1 280 ? -12.821 10.426 4.863 1.00 91.19 280 LEU A C 1
ATOM 2223 O O . LEU A 1 280 ? -13.605 10.428 5.805 1.00 91.19 280 LEU A O 1
ATOM 2227 N N . ASN A 1 281 ? -11.858 11.340 4.720 1.00 91.44 281 ASN A N 1
ATOM 2228 C CA . ASN A 1 281 ? -11.679 12.464 5.640 1.00 91.44 281 ASN A CA 1
ATOM 2229 C C . ASN A 1 281 ? -12.909 13.379 5.663 1.00 91.44 281 ASN A C 1
ATOM 2231 O O . ASN A 1 281 ? -13.378 13.706 6.742 1.00 91.44 281 ASN A O 1
ATOM 2235 N N . ASN A 1 282 ? -13.499 13.707 4.509 1.00 91.62 282 ASN A N 1
ATOM 2236 C CA . ASN A 1 282 ? -14.708 14.537 4.459 1.00 91.62 282 ASN A CA 1
ATOM 2237 C C . ASN A 1 282 ? -15.866 13.914 5.257 1.00 91.62 282 ASN A C 1
ATOM 2239 O O . ASN A 1 282 ? -16.567 14.612 5.985 1.00 91.62 282 ASN A O 1
ATOM 2243 N N . VAL A 1 283 ? -16.066 12.596 5.136 1.00 91.19 283 VAL A N 1
ATOM 2244 C CA . VAL A 1 283 ? -17.072 11.881 5.937 1.00 91.19 283 VAL A CA 1
ATOM 2245 C C . VAL A 1 283 ? -16.695 11.895 7.417 1.00 91.19 283 VAL A C 1
ATOM 2247 O O . VAL A 1 283 ? -17.540 12.183 8.264 1.00 91.19 283 VAL A O 1
ATOM 2250 N N . ALA A 1 284 ? -15.428 11.623 7.723 1.00 90.50 284 ALA A N 1
ATOM 2251 C CA . ALA A 1 284 ? -14.905 11.593 9.080 1.00 90.50 284 ALA A CA 1
ATOM 2252 C C . ALA A 1 284 ? -15.054 12.953 9.794 1.00 90.50 284 ALA A C 1
ATOM 2254 O O . ALA A 1 284 ? -15.447 12.982 10.954 1.00 90.50 284 ALA A O 1
ATOM 2255 N N . ASP A 1 285 ? -14.843 14.070 9.098 1.00 89.00 285 ASP A N 1
ATOM 2256 C CA . ASP A 1 285 ? -14.966 15.427 9.649 1.00 89.00 285 ASP A CA 1
ATOM 2257 C C . ASP A 1 285 ? -16.413 15.794 10.009 1.00 89.00 285 ASP A C 1
ATOM 2259 O O . ASP A 1 285 ? -16.656 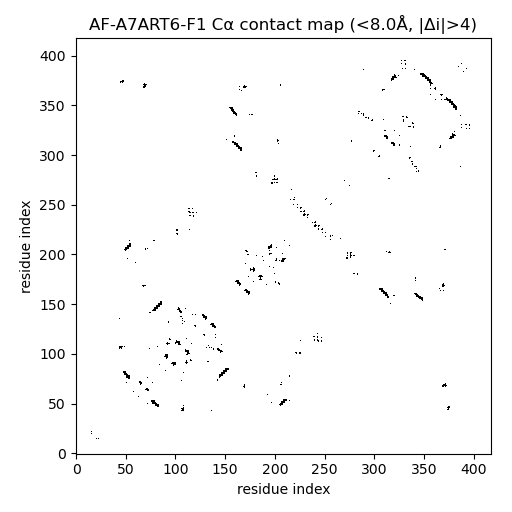16.565 10.937 1.00 89.00 285 ASP A O 1
ATOM 2263 N N . THR A 1 286 ? -17.389 15.225 9.296 1.00 88.44 286 THR A N 1
ATOM 2264 C CA . THR A 1 286 ? -18.820 15.407 9.601 1.00 88.44 286 THR A CA 1
ATOM 2265 C C . THR A 1 286 ? -19.3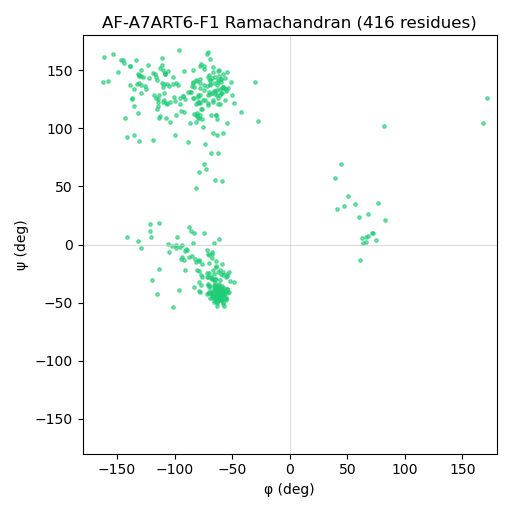46 14.435 10.657 1.00 88.44 286 THR A C 1
ATOM 2267 O O . THR A 1 286 ? -20.473 14.587 11.132 1.00 88.44 286 THR A O 1
ATOM 2270 N N . TYR A 1 287 ? -18.557 13.425 11.028 1.00 88.31 287 TYR A N 1
ATOM 2271 C CA . TYR A 1 287 ? -18.985 12.376 11.938 1.00 88.31 287 TYR A CA 1
ATOM 2272 C C . TYR A 1 287 ? -18.929 12.840 13.396 1.00 88.31 287 TYR A C 1
ATOM 2274 O O . TYR A 1 287 ? -17.872 13.168 13.936 1.00 88.31 287 TYR A O 1
ATOM 2282 N N . ILE A 1 288 ? -20.079 12.781 14.065 1.00 81.94 288 ILE A N 1
ATOM 2283 C CA . ILE A 1 288 ? -20.201 13.014 15.503 1.00 81.94 288 ILE A CA 1
ATOM 2284 C C . ILE A 1 288 ? -20.454 11.669 16.173 1.00 81.94 288 ILE A C 1
ATOM 2286 O O . ILE A 1 288 ? -21.417 10.968 15.861 1.00 81.94 288 ILE A O 1
ATOM 2290 N N . TYR A 1 289 ? -19.575 11.297 17.101 1.00 82.44 289 TYR A N 1
ATOM 2291 C CA . TYR A 1 289 ? -19.763 10.081 17.877 1.00 82.44 289 TYR A CA 1
ATOM 2292 C C . TYR A 1 289 ? -20.790 10.311 18.984 1.00 82.44 289 TYR A C 1
ATOM 2294 O O . TYR A 1 289 ? -20.519 10.996 19.969 1.00 82.44 289 TYR A O 1
ATOM 2302 N N . GLU A 1 290 ? -21.942 9.668 18.847 1.00 73.81 290 GLU A N 1
ATOM 2303 C CA . GLU A 1 290 ? -22.952 9.578 19.894 1.00 73.81 290 GLU A CA 1
ATOM 2304 C C . GLU A 1 290 ? -23.081 8.117 20.330 1.00 73.81 290 GLU A C 1
ATOM 2306 O O . GLU A 1 290 ? -23.319 7.226 19.510 1.00 73.81 290 GLU A O 1
ATOM 2311 N N . LYS A 1 291 ? -22.920 7.851 21.632 1.00 63.59 291 LYS A N 1
ATOM 2312 C CA . LYS A 1 291 ? -23.187 6.524 22.201 1.00 63.59 291 LYS A CA 1
ATOM 2313 C C . LYS A 1 291 ? -24.688 6.255 22.092 1.00 63.59 291 LYS A C 1
ATOM 2315 O O . LYS A 1 291 ? -25.454 6.686 22.946 1.00 63.59 291 LYS A O 1
ATOM 2320 N N . LYS A 1 292 ? -25.109 5.557 21.037 1.00 59.78 292 LYS A N 1
ATOM 2321 C CA . LYS A 1 292 ? -26.495 5.104 20.901 1.00 59.78 292 LYS A CA 1
ATOM 2322 C C . LYS A 1 292 ? -26.775 3.964 21.880 1.00 59.78 292 LYS A C 1
ATOM 2324 O O . LYS A 1 292 ? -25.995 3.011 21.989 1.00 59.78 292 LYS A O 1
ATOM 2329 N N . ASP A 1 293 ? -27.933 4.031 22.531 1.00 46.50 293 ASP A N 1
ATOM 2330 C CA . ASP A 1 293 ? -28.531 2.906 23.248 1.00 46.50 293 ASP A CA 1
ATOM 2331 C C . ASP A 1 293 ? -29.118 1.924 22.237 1.00 46.50 293 ASP A C 1
ATOM 2333 O O . ASP A 1 293 ? -30.329 1.796 22.071 1.00 46.50 293 ASP A O 1
ATOM 2337 N N . ASP A 1 294 ? -28.232 1.265 21.496 1.00 50.03 294 ASP A N 1
ATOM 2338 C CA . ASP A 1 294 ? -28.642 0.215 20.584 1.00 50.03 294 ASP A CA 1
ATOM 2339 C C . ASP A 1 294 ? -28.832 -1.092 21.366 1.00 50.03 294 ASP A C 1
ATOM 2341 O O . ASP A 1 294 ? -27.911 -1.573 22.047 1.00 50.03 294 ASP A O 1
ATOM 2345 N N . TYR A 1 295 ? -30.056 -1.618 21.304 1.00 50.22 295 TYR A N 1
ATOM 2346 C CA . TYR A 1 295 ? -30.482 -2.867 21.939 1.00 50.22 295 TYR A CA 1
ATOM 2347 C C . TYR A 1 295 ? -30.370 -4.064 20.988 1.00 50.22 295 TYR A C 1
ATOM 2349 O O . TYR A 1 295 ? -30.682 -5.184 21.393 1.00 50.22 295 TYR A O 1
ATOM 2357 N N . THR A 1 296 ? -29.928 -3.869 19.739 1.00 53.56 296 THR A N 1
ATOM 2358 C CA . THR A 1 296 ? -29.699 -4.996 18.830 1.00 53.56 296 THR A CA 1
ATOM 2359 C C . THR A 1 296 ? -28.543 -5.855 19.335 1.00 53.56 296 THR A C 1
ATOM 2361 O O . THR A 1 296 ? -27.426 -5.367 19.551 1.00 53.56 296 THR A O 1
ATOM 2364 N N . GLU A 1 297 ? -28.807 -7.147 19.515 1.00 48.47 297 GLU A N 1
ATOM 2365 C CA . GLU A 1 297 ? -27.774 -8.142 19.779 1.00 48.47 297 GLU A CA 1
ATOM 2366 C C . GLU A 1 297 ? -26.796 -8.196 18.590 1.00 48.47 297 GLU A C 1
ATOM 2368 O O . GLU A 1 297 ? -27.202 -8.046 17.439 1.00 48.47 297 GLU A O 1
ATOM 2373 N N . ASN A 1 298 ? -25.502 -8.434 18.843 1.00 50.81 298 ASN A N 1
ATOM 2374 C CA . ASN A 1 298 ? -24.537 -8.775 17.782 1.00 50.81 298 ASN A CA 1
ATOM 2375 C C . ASN A 1 298 ? -24.792 -10.203 17.288 1.00 50.81 298 ASN A C 1
ATOM 2377 O O . ASN A 1 298 ? -23.989 -11.108 17.528 1.00 50.81 298 ASN A O 1
ATOM 2381 N N . ILE A 1 299 ? -25.950 -10.427 16.681 1.00 47.75 299 ILE A N 1
ATOM 2382 C CA . ILE A 1 299 ? -26.372 -11.723 16.173 1.00 47.75 299 ILE A CA 1
ATOM 2383 C C . ILE A 1 299 ? -26.999 -11.488 14.802 1.00 47.75 299 ILE A C 1
ATOM 2385 O O . ILE A 1 299 ? -27.894 -10.662 14.637 1.00 47.75 299 ILE A O 1
ATOM 2389 N N . ASP A 1 300 ? -26.492 -12.200 13.804 1.00 39.12 300 ASP A N 1
ATOM 2390 C CA . ASP A 1 300 ? -27.197 -12.365 12.544 1.00 39.12 300 ASP A CA 1
ATOM 2391 C C . ASP A 1 300 ? -28.416 -13.278 12.741 1.00 39.12 300 ASP A C 1
ATOM 2393 O O . ASP A 1 300 ? -28.542 -14.008 13.720 1.00 39.12 300 ASP A O 1
ATOM 2397 N N . SER A 1 301 ? -29.325 -13.290 11.776 1.00 39.84 301 SER A N 1
ATOM 2398 C CA . SER A 1 301 ? -30.550 -14.096 11.783 1.00 39.84 301 SER A CA 1
ATOM 2399 C C . SER A 1 301 ? -30.334 -15.628 11.834 1.00 39.84 301 SER A C 1
ATOM 2401 O O . SER A 1 301 ? -31.316 -16.370 11.776 1.00 39.84 301 SER A O 1
ATOM 2403 N N . CYS A 1 302 ? -29.088 -16.117 11.963 1.00 41.69 302 CYS A N 1
ATOM 2404 C CA . CYS A 1 302 ? -28.716 -17.536 12.034 1.00 41.69 302 CYS A CA 1
ATOM 2405 C C . CYS A 1 302 ? -27.804 -17.938 13.218 1.00 41.69 302 CYS A C 1
ATOM 2407 O O . CYS A 1 302 ? -27.536 -19.130 13.390 1.00 41.69 302 CYS A O 1
ATOM 2409 N N . GLY A 1 303 ? -27.341 -17.017 14.068 1.00 49.59 303 GLY A N 1
ATOM 2410 C CA . GLY A 1 303 ? -26.508 -17.375 15.219 1.00 49.59 303 GLY A CA 1
ATOM 2411 C C . GLY A 1 303 ? -25.043 -17.705 14.898 1.00 49.59 303 GLY A C 1
ATOM 2412 O O . GLY A 1 303 ? -24.481 -18.574 15.582 1.00 49.59 303 GLY A O 1
ATOM 2413 N N . ARG A 1 304 ? -24.418 -17.028 13.911 1.00 43.84 304 ARG A N 1
ATOM 2414 C CA . ARG A 1 304 ? -22.965 -16.728 13.829 1.00 43.84 304 ARG A CA 1
ATOM 2415 C C . ARG A 1 304 ? -22.538 -16.120 12.474 1.00 43.84 304 ARG A C 1
ATOM 2417 O O . ARG A 1 304 ? -22.462 -16.850 11.494 1.00 43.84 304 ARG A O 1
ATOM 2424 N N . THR A 1 305 ? -21.872 -14.963 12.552 1.00 50.91 305 THR A N 1
ATOM 2425 C CA . THR A 1 305 ? -20.613 -14.662 11.833 1.00 50.91 305 THR A CA 1
ATOM 2426 C C . THR A 1 305 ? -19.726 -13.804 12.745 1.00 50.91 305 THR A C 1
ATOM 2428 O O . THR A 1 305 ? -20.071 -12.660 13.040 1.00 50.91 305 THR A O 1
ATOM 2431 N N . LYS A 1 306 ? -18.618 -14.342 13.283 1.00 64.50 306 LYS A N 1
ATOM 2432 C CA . LYS A 1 306 ? -17.730 -13.558 14.161 1.00 64.50 306 LYS A CA 1
ATOM 2433 C C . LYS A 1 306 ? -16.873 -12.621 13.308 1.00 64.50 306 LYS A C 1
ATOM 2435 O O . LYS A 1 306 ? -16.037 -13.092 12.545 1.00 64.50 306 LYS A O 1
ATOM 2440 N N . TYR A 1 307 ? -17.031 -11.314 13.481 1.00 75.25 307 TYR A N 1
ATOM 2441 C CA . TYR A 1 307 ? -16.121 -10.323 12.907 1.00 75.25 307 TYR A CA 1
ATOM 2442 C C . TYR A 1 307 ? -15.107 -9.869 13.956 1.00 75.25 307 TYR A C 1
ATOM 2444 O O . TYR A 1 307 ? -15.445 -9.633 15.119 1.00 75.25 307 TYR A O 1
ATOM 2452 N N . TYR A 1 308 ? -13.854 -9.710 13.547 1.00 84.75 308 TYR A N 1
ATOM 2453 C CA . TYR A 1 308 ? -12.874 -8.942 14.294 1.00 84.75 308 TYR A CA 1
ATOM 2454 C C . TYR A 1 308 ? -12.942 -7.482 13.870 1.00 84.75 308 TYR A C 1
ATOM 2456 O O . TYR A 1 308 ? -12.900 -7.182 12.681 1.00 84.75 308 TYR A O 1
ATOM 2464 N N . CYS A 1 309 ? -12.995 -6.585 14.849 1.00 88.12 309 CYS A N 1
ATOM 2465 C CA . CYS A 1 309 ? -12.990 -5.147 14.619 1.00 88.12 309 CYS A CA 1
ATOM 2466 C C . CYS A 1 309 ? -11.663 -4.544 15.073 1.00 88.12 309 CYS A C 1
ATOM 2468 O O . CYS A 1 309 ? -11.130 -4.908 16.128 1.00 88.12 309 CYS A O 1
ATOM 2470 N N . PHE A 1 310 ? -11.125 -3.630 14.276 1.00 92.31 310 PHE A N 1
ATOM 2471 C CA . PHE A 1 310 ? -9.896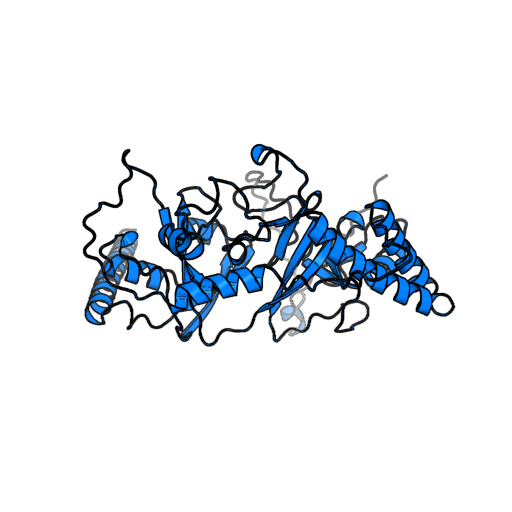 -2.909 14.584 1.00 92.31 310 PHE A CA 1
ATOM 2472 C C . PHE A 1 310 ? -9.883 -1.554 13.877 1.00 92.31 310 PHE A C 1
ATOM 2474 O O . PHE A 1 310 ? -10.657 -1.315 12.957 1.00 92.31 310 PHE A O 1
ATOM 2481 N N . TYR A 1 311 ? -8.995 -0.666 14.314 1.00 94.44 311 TYR A N 1
ATOM 2482 C CA . TYR A 1 311 ? -8.879 0.680 13.762 1.00 94.44 311 TYR A CA 1
ATOM 2483 C C . TYR A 1 311 ? -7.600 0.821 12.959 1.00 94.44 311 TYR A C 1
ATOM 2485 O O . TYR A 1 311 ? -6.519 0.607 13.505 1.00 94.44 311 TYR A O 1
ATOM 2493 N N . GLN A 1 312 ? -7.709 1.228 11.700 1.00 94.06 312 GLN A N 1
ATOM 2494 C CA . GLN A 1 312 ? -6.558 1.540 10.857 1.00 94.06 312 GLN A CA 1
ATOM 2495 C C . GLN A 1 312 ? -6.583 3.012 10.453 1.00 94.06 312 GLN A C 1
ATOM 2497 O O . GLN A 1 312 ? -7.649 3.605 10.291 1.00 94.06 312 GLN A O 1
ATOM 2502 N N . SER A 1 313 ? -5.397 3.597 10.317 1.00 93.25 313 SER A N 1
ATOM 2503 C CA . SER A 1 313 ? -5.226 4.977 9.877 1.00 93.25 313 SER A CA 1
ATOM 2504 C C . SER A 1 313 ? -5.843 5.234 8.498 1.00 93.25 313 SER A C 1
ATOM 2506 O O . SER A 1 313 ? -5.665 4.442 7.570 1.00 93.25 313 SER A O 1
ATOM 2508 N N . ILE A 1 314 ? -6.555 6.357 8.371 1.00 92.00 314 ILE A N 1
ATOM 2509 C CA . ILE A 1 314 ? -7.280 6.773 7.159 1.00 92.00 314 ILE A CA 1
ATOM 2510 C C . ILE A 1 314 ? -6.331 7.127 6.010 1.00 92.00 314 ILE A C 1
ATOM 2512 O O . ILE A 1 314 ? -6.671 6.911 4.851 1.00 92.00 314 ILE A O 1
ATOM 2516 N N . ASP A 1 315 ? -5.121 7.597 6.314 1.00 86.31 315 ASP A N 1
ATOM 2517 C CA . ASP A 1 315 ? -4.084 7.999 5.349 1.00 86.31 315 ASP A CA 1
ATOM 2518 C C . ASP A 1 315 ? -3.520 6.839 4.491 1.00 86.31 315 ASP A C 1
ATOM 2520 O O . ASP A 1 315 ? -2.594 7.018 3.692 1.00 86.31 315 ASP A O 1
ATOM 2524 N N . GLY A 1 316 ? -4.029 5.617 4.676 1.00 81.25 316 GLY A N 1
ATOM 2525 C CA . GLY A 1 316 ? -3.574 4.413 3.987 1.00 81.25 316 GLY A CA 1
ATOM 2526 C C . GLY A 1 316 ? -2.211 3.908 4.449 1.00 81.25 316 GLY A C 1
ATOM 2527 O O . GLY A 1 316 ? -1.606 3.075 3.769 1.00 81.25 316 GLY A O 1
ATOM 2528 N N . SER A 1 317 ? -1.659 4.452 5.534 1.00 84.75 317 SER A N 1
ATOM 2529 C CA . SER A 1 317 ? -0.461 3.918 6.176 1.00 84.75 317 SER A CA 1
ATOM 2530 C C . SER A 1 317 ? -0.819 2.650 6.949 1.00 84.75 317 SER A C 1
ATOM 2532 O O . SER A 1 317 ? -1.951 2.459 7.402 1.00 84.75 317 SER A O 1
ATOM 2534 N N . LYS A 1 318 ? 0.150 1.748 7.135 1.00 87.75 318 LYS A N 1
ATOM 2535 C CA . LYS A 1 318 ? -0.053 0.502 7.899 1.00 87.75 318 LYS A CA 1
ATOM 2536 C C . LYS A 1 318 ? 0.057 0.748 9.406 1.00 87.75 318 LYS A C 1
ATOM 2538 O O . LYS A 1 318 ? 0.797 0.056 10.104 1.00 87.75 318 LYS A O 1
ATOM 2543 N N . VAL A 1 319 ? -0.648 1.773 9.882 1.00 91.50 319 VAL A N 1
ATOM 2544 C CA . VAL A 1 319 ? -0.723 2.161 11.291 1.00 91.50 319 VAL A CA 1
ATOM 2545 C C . VAL A 1 319 ? -2.067 1.704 11.841 1.00 91.50 319 VAL A C 1
ATOM 2547 O O . VAL A 1 319 ? -3.118 2.073 11.319 1.00 91.50 319 VAL A O 1
ATOM 2550 N N . VAL A 1 320 ? -2.033 0.886 12.887 1.00 93.50 320 VAL A N 1
ATOM 2551 C CA . VAL A 1 320 ? -3.216 0.300 13.523 1.00 93.50 320 VAL A CA 1
ATOM 2552 C C . VAL A 1 320 ? -3.245 0.685 14.990 1.00 93.50 320 VAL A C 1
ATOM 2554 O O . VAL A 1 320 ? -2.205 0.735 15.645 1.00 93.50 320 VAL A O 1
ATOM 2557 N N . LEU A 1 321 ? -4.435 0.937 15.528 1.00 94.75 321 LEU A N 1
ATOM 2558 C CA . LEU A 1 321 ? -4.603 1.193 16.952 1.00 94.75 321 LEU A CA 1
ATOM 2559 C C . LEU A 1 321 ? -4.068 0.014 17.774 1.00 94.75 321 LEU A C 1
ATOM 2561 O O . LEU A 1 321 ? -4.345 -1.154 17.489 1.00 94.75 321 LEU A O 1
ATOM 2565 N N . HIS A 1 322 ? -3.307 0.315 18.821 1.00 93.50 322 HIS A N 1
ATOM 2566 C CA . HIS A 1 322 ? -2.655 -0.713 19.614 1.00 93.50 322 HIS A CA 1
ATOM 2567 C C . HIS A 1 322 ? -3.686 -1.718 20.195 1.00 93.50 322 HIS A C 1
ATOM 2569 O O . HIS A 1 322 ? -4.712 -1.304 20.748 1.00 93.50 322 HIS A O 1
ATOM 2575 N N . PRO A 1 323 ? -3.434 -3.048 20.145 1.00 90.88 323 PRO A N 1
ATOM 2576 C CA . PRO A 1 323 ? -4.420 -4.075 20.508 1.00 90.88 323 PRO A CA 1
ATOM 2577 C C . PRO A 1 323 ? -5.004 -3.923 21.917 1.00 90.88 323 PRO A C 1
ATOM 2579 O O . PRO A 1 323 ? -6.118 -4.365 22.198 1.00 90.88 323 PRO A O 1
ATOM 2582 N N . GLN A 1 324 ? -4.240 -3.325 22.833 1.00 88.19 324 GLN A N 1
ATOM 2583 C CA . GLN A 1 324 ? -4.699 -3.065 24.193 1.00 88.19 324 GLN A CA 1
ATOM 2584 C C . GLN A 1 324 ? -5.781 -1.981 24.261 1.00 88.19 324 GLN A C 1
ATOM 2586 O O . GLN A 1 324 ? -6.689 -2.105 25.084 1.00 88.19 324 GLN A O 1
ATOM 2591 N N . LEU A 1 325 ? -5.673 -0.959 23.412 1.00 91.06 325 LEU A N 1
ATOM 2592 C CA . LEU A 1 325 ? -6.634 0.133 23.299 1.00 91.06 325 LEU A CA 1
ATOM 2593 C C . LEU A 1 325 ? -7.920 -0.363 22.637 1.00 91.06 325 LEU A C 1
ATOM 2595 O O . LEU A 1 325 ? -8.995 -0.127 23.174 1.00 91.06 325 LEU A O 1
ATOM 2599 N N . ILE A 1 326 ? -7.807 -1.183 21.584 1.00 89.88 326 ILE A N 1
ATOM 2600 C CA . I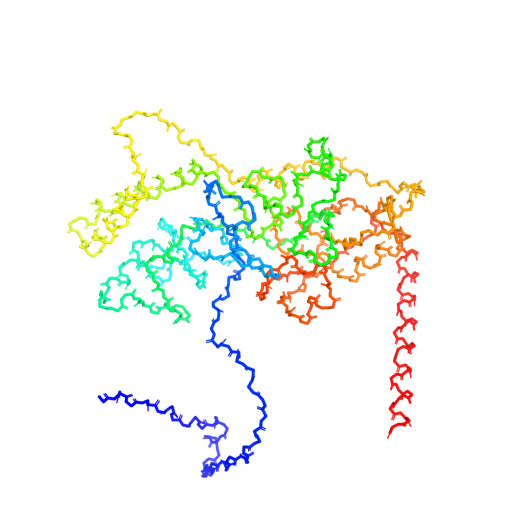LE A 1 326 ? -8.963 -1.857 20.966 1.00 89.88 326 ILE A CA 1
ATOM 2601 C C . ILE A 1 326 ? -9.731 -2.676 22.013 1.00 89.88 326 ILE A C 1
ATOM 2603 O O . ILE A 1 326 ? -10.945 -2.548 22.138 1.00 89.88 326 ILE A O 1
ATOM 2607 N N . LYS A 1 327 ? -9.032 -3.486 22.824 1.00 87.38 327 LYS A N 1
ATOM 2608 C CA . LYS A 1 327 ? -9.666 -4.267 23.903 1.00 87.38 327 LYS A CA 1
ATOM 2609 C C . LYS A 1 327 ? -10.299 -3.391 24.986 1.00 87.38 327 LYS A C 1
ATOM 2611 O O . LYS A 1 327 ? -11.328 -3.779 25.533 1.00 87.38 327 LYS A O 1
ATOM 2616 N N . CYS A 1 328 ? -9.688 -2.247 25.297 1.00 88.44 328 CYS A N 1
ATOM 2617 C CA . CYS A 1 328 ? -10.254 -1.274 26.227 1.00 88.44 328 CYS A CA 1
ATOM 2618 C C . CYS A 1 328 ? -11.569 -0.715 25.686 1.00 88.44 328 CYS A C 1
ATOM 2620 O O . CYS A 1 328 ? -12.590 -0.802 26.360 1.00 88.44 328 CYS A O 1
ATOM 2622 N N . MET A 1 329 ? -11.563 -0.213 24.449 1.00 88.44 329 MET A N 1
ATOM 2623 C CA . MET A 1 329 ? -12.760 0.304 23.787 1.00 88.44 329 MET A CA 1
ATOM 2624 C C . MET A 1 329 ? -13.852 -0.760 23.707 1.00 88.44 329 MET A C 1
ATOM 2626 O O . MET A 1 329 ? -14.980 -0.513 24.112 1.00 88.44 329 MET A O 1
ATOM 2630 N N . TRP A 1 330 ? -13.499 -1.975 23.281 1.00 85.69 330 TRP A N 1
ATOM 2631 C CA . TRP A 1 330 ? -14.422 -3.106 23.226 1.00 85.69 330 TRP A CA 1
ATOM 2632 C C . TRP A 1 330 ? -15.100 -3.377 24.575 1.00 85.69 330 TRP A C 1
ATOM 2634 O O . TRP A 1 330 ? -16.301 -3.631 24.631 1.00 85.69 330 TRP A O 1
ATOM 2644 N N . HIS A 1 331 ? -14.346 -3.297 25.675 1.00 83.44 331 HIS A N 1
ATOM 2645 C CA . HIS A 1 331 ? -14.892 -3.434 27.023 1.00 83.44 331 HIS A CA 1
ATOM 2646 C C . HIS A 1 331 ? -15.848 -2.287 27.376 1.00 83.44 331 HIS A C 1
ATOM 2648 O O . HIS A 1 331 ? -16.972 -2.532 27.807 1.00 83.44 331 HIS A O 1
ATOM 2654 N N . CYS A 1 332 ? -15.418 -1.044 27.148 1.00 83.75 332 CYS A N 1
ATOM 2655 C CA . CYS A 1 332 ? -16.154 0.166 27.524 1.00 83.75 332 CYS A CA 1
ATOM 2656 C C . CYS A 1 332 ? -17.427 0.386 26.688 1.00 83.75 332 CYS A C 1
ATOM 2658 O O . CYS A 1 332 ? -18.370 1.019 27.160 1.00 83.75 332 CYS A O 1
ATOM 2660 N N . CYS A 1 333 ? -17.474 -0.163 25.473 1.00 79.62 333 CYS A N 1
ATOM 2661 C CA . CYS A 1 333 ? -18.638 -0.170 24.585 1.00 79.62 333 CYS A CA 1
ATOM 2662 C C . CYS A 1 333 ? -19.579 -1.365 24.842 1.00 79.62 333 CYS A C 1
ATOM 2664 O O . CYS A 1 333 ? -20.415 -1.691 24.001 1.00 79.62 333 CYS A O 1
ATOM 2666 N N . GLY A 1 334 ? -19.444 -2.060 25.980 1.00 75.19 334 GLY A N 1
ATOM 2667 C CA . GLY A 1 334 ? -20.328 -3.170 26.348 1.00 75.19 334 GLY A CA 1
ATOM 2668 C C . GLY A 1 334 ? -20.182 -4.401 25.452 1.00 75.19 334 GLY A C 1
ATOM 2669 O O . GLY A 1 334 ? -21.131 -5.168 25.316 1.00 75.19 334 GLY A O 1
ATOM 2670 N N . ARG A 1 335 ? -19.008 -4.594 24.832 1.00 75.44 335 ARG A N 1
ATOM 2671 C CA . ARG A 1 335 ? -18.724 -5.678 23.874 1.00 75.44 335 ARG A CA 1
ATOM 2672 C C . ARG A 1 335 ? -19.685 -5.688 22.685 1.00 75.44 335 ARG A C 1
ATOM 2674 O O . ARG A 1 335 ? -20.047 -6.756 22.190 1.00 75.44 335 ARG A O 1
ATOM 2681 N N . ASN A 1 336 ? -20.101 -4.499 22.253 1.00 73.94 336 ASN A N 1
ATOM 2682 C CA . ASN A 1 336 ? -20.939 -4.329 21.082 1.00 73.94 336 ASN A CA 1
ATOM 2683 C C . ASN A 1 336 ? -20.192 -3.573 19.971 1.00 73.94 336 ASN A C 1
ATOM 2685 O O . ASN A 1 336 ? -19.741 -2.451 20.201 1.00 73.94 336 ASN A O 1
ATOM 2689 N N . VAL A 1 337 ? -20.076 -4.182 18.782 1.00 73.62 337 VAL A N 1
ATOM 2690 C CA . VAL A 1 337 ? -19.457 -3.565 17.592 1.00 73.62 337 VAL A CA 1
ATOM 2691 C C . VAL A 1 337 ? -20.176 -2.277 17.203 1.00 73.62 337 VAL A C 1
ATOM 2693 O O . VAL A 1 337 ? -19.512 -1.265 17.012 1.00 73.62 337 VAL A O 1
ATOM 2696 N N . ASN A 1 338 ? -21.512 -2.273 17.201 1.00 74.31 338 ASN A N 1
ATOM 2697 C CA . ASN A 1 338 ? -22.324 -1.112 16.812 1.00 74.31 338 ASN A CA 1
ATOM 2698 C C . ASN A 1 338 ? -22.139 0.088 17.755 1.00 74.31 338 ASN A C 1
ATOM 2700 O O . ASN A 1 338 ? -22.454 1.220 17.403 1.00 74.31 338 ASN A O 1
ATOM 2704 N N . LYS A 1 339 ? -21.627 -0.149 18.971 1.00 79.00 339 LYS A N 1
ATOM 2705 C CA . LYS A 1 339 ? -21.313 0.905 19.947 1.00 79.00 339 LYS A CA 1
ATOM 2706 C C . LYS A 1 339 ? -19.882 1.423 19.816 1.00 79.00 339 LYS A C 1
ATOM 2708 O O . LYS A 1 339 ? -19.498 2.315 20.569 1.00 79.00 339 LYS A O 1
ATOM 2713 N N . MET A 1 340 ? -19.065 0.850 18.934 1.00 86.75 340 MET A N 1
ATOM 2714 C CA . MET A 1 340 ? -17.719 1.349 18.683 1.00 86.75 340 MET A CA 1
ATOM 2715 C C . MET A 1 340 ? -17.776 2.591 17.779 1.00 86.75 340 MET A C 1
ATOM 2717 O O . MET A 1 340 ? -18.531 2.601 16.811 1.00 86.75 340 MET A O 1
ATOM 2721 N N . PRO A 1 341 ? -16.969 3.634 18.046 1.00 91.25 341 PRO A N 1
ATOM 2722 C CA . PRO A 1 341 ? -16.863 4.781 17.150 1.00 91.25 341 PRO A CA 1
ATOM 2723 C C . PRO A 1 341 ? -16.491 4.356 15.726 1.00 91.25 341 PRO A C 1
ATOM 2725 O O . PRO A 1 341 ? -15.539 3.602 15.548 1.00 91.25 341 PRO A O 1
ATOM 2728 N N . LEU A 1 342 ? -17.173 4.875 14.707 1.00 91.00 342 LEU A N 1
ATOM 2729 C CA . LEU A 1 342 ? -16.790 4.624 13.314 1.00 91.00 342 LEU A CA 1
ATOM 2730 C C . LEU A 1 342 ? -15.434 5.256 12.976 1.00 91.00 342 LEU A C 1
ATOM 2732 O O . LEU A 1 342 ? -14.633 4.667 12.252 1.00 91.00 342 LEU A O 1
ATOM 2736 N N . PHE A 1 343 ? -15.162 6.427 13.555 1.00 94.44 343 PHE A N 1
ATOM 2737 C CA . PHE A 1 343 ? -13.912 7.150 13.385 1.00 94.44 343 PHE A CA 1
ATOM 2738 C C . PHE A 1 343 ? -13.315 7.585 14.723 1.00 94.44 343 PHE A C 1
ATOM 2740 O O . PHE A 1 343 ? -14.036 7.947 15.656 1.00 94.44 343 PHE A O 1
ATOM 2747 N N . LEU A 1 344 ? -11.984 7.583 14.781 1.00 94.31 344 LEU A N 1
ATOM 2748 C CA . LEU A 1 344 ? -11.187 8.210 15.830 1.00 94.31 344 LEU A CA 1
ATOM 2749 C C . LEU A 1 344 ? -10.420 9.369 15.205 1.00 94.31 344 LEU A C 1
ATOM 2751 O O . LEU A 1 344 ? -9.532 9.122 14.400 1.00 94.31 344 LEU A O 1
ATOM 2755 N N . LEU A 1 345 ? -10.783 10.609 15.514 1.00 93.38 345 LEU A N 1
ATOM 2756 C CA . LEU A 1 345 ? -10.364 11.783 14.750 1.00 93.38 345 LEU A CA 1
ATOM 2757 C C . LEU A 1 345 ? -9.222 12.522 15.438 1.00 93.38 345 LEU A C 1
ATOM 2759 O O . LEU A 1 345 ? -9.270 12.750 16.646 1.00 93.38 345 LEU A O 1
ATOM 2763 N N . ASN A 1 346 ? -8.245 12.957 14.641 1.00 91.38 346 ASN A N 1
ATOM 2764 C CA . ASN A 1 346 ? -7.214 13.922 15.026 1.00 91.38 346 ASN A CA 1
ATOM 2765 C C . ASN A 1 346 ? -6.493 13.574 16.341 1.00 91.38 346 ASN A C 1
ATOM 2767 O O . ASN A 1 346 ? -6.231 14.442 17.176 1.00 91.38 346 ASN A O 1
ATOM 2771 N N . LEU A 1 347 ? -6.163 12.295 16.530 1.00 93.12 347 LEU A N 1
ATOM 2772 C CA . LEU A 1 347 ? -5.515 11.818 17.744 1.00 93.12 347 LEU A CA 1
ATOM 2773 C C . LEU A 1 347 ? -3.994 12.007 17.672 1.00 93.12 347 LEU A C 1
ATOM 2775 O O . LEU A 1 347 ? -3.370 11.499 16.733 1.00 93.12 347 LEU A O 1
ATOM 2779 N N . PRO A 1 348 ? -3.369 12.681 18.657 1.00 94.06 348 PRO A N 1
ATOM 2780 C CA . PRO A 1 348 ? -1.921 12.790 18.715 1.00 94.06 348 PRO A CA 1
ATOM 2781 C C . PRO A 1 348 ? -1.301 11.431 19.044 1.00 94.06 348 PRO A C 1
ATOM 2783 O O . PRO A 1 348 ? -1.770 10.687 19.910 1.00 94.06 348 PRO A O 1
ATOM 2786 N N . ILE A 1 349 ? -0.219 11.108 18.351 1.00 92.75 349 ILE A N 1
ATOM 2787 C CA . ILE A 1 349 ? 0.469 9.833 18.507 1.00 92.75 349 ILE A CA 1
ATOM 2788 C C . ILE A 1 349 ? 1.422 9.908 19.701 1.00 92.75 349 ILE A C 1
ATOM 2790 O O . ILE A 1 349 ? 2.424 10.615 19.664 1.00 92.75 349 ILE A O 1
ATOM 2794 N N . LEU A 1 350 ? 1.123 9.153 20.763 1.00 92.19 350 LEU A N 1
ATOM 2795 C CA . LEU A 1 350 ? 1.975 9.091 21.958 1.00 92.19 350 LEU A CA 1
ATOM 2796 C C . LEU A 1 350 ? 3.183 8.185 21.732 1.00 92.19 350 LEU A C 1
ATOM 2798 O O . LEU A 1 350 ? 4.281 8.465 22.203 1.00 92.19 350 LEU A O 1
ATOM 2802 N N . ASN A 1 351 ? 2.961 7.058 21.055 1.00 91.56 351 ASN A N 1
ATOM 2803 C CA . ASN A 1 351 ? 4.001 6.083 20.756 1.00 91.56 351 ASN A CA 1
ATOM 2804 C C . ASN A 1 351 ? 3.610 5.222 19.545 1.00 91.56 351 ASN A C 1
ATOM 2806 O O . ASN A 1 351 ? 2.458 4.791 19.446 1.00 91.56 351 ASN A O 1
ATOM 2810 N N . LEU A 1 352 ? 4.582 4.918 18.681 1.00 91.19 352 LEU A N 1
ATOM 2811 C CA . LEU A 1 352 ? 4.463 3.957 17.581 1.00 91.19 352 LEU A CA 1
ATOM 2812 C C . LEU A 1 352 ? 5.405 2.784 17.832 1.00 91.19 352 LEU A C 1
ATOM 2814 O O . LEU A 1 352 ? 6.623 2.942 17.837 1.00 91.19 352 LEU A O 1
ATOM 2818 N N . GLU A 1 353 ? 4.842 1.593 17.997 1.00 91.44 353 GLU A N 1
ATOM 2819 C CA . GLU A 1 353 ? 5.621 0.358 18.061 1.00 91.44 353 GLU A CA 1
ATOM 2820 C C . GLU A 1 353 ? 5.727 -0.242 16.654 1.00 91.44 353 GLU A C 1
ATOM 2822 O O . GLU A 1 353 ? 4.719 -0.650 16.072 1.00 91.44 353 GLU A O 1
ATOM 2827 N N . GLU A 1 354 ? 6.937 -0.286 16.091 1.00 89.62 354 GLU A N 1
ATOM 2828 C CA . GLU A 1 354 ? 7.187 -0.979 14.824 1.00 89.62 354 GLU A CA 1
ATOM 2829 C C . GLU A 1 354 ? 7.155 -2.492 15.046 1.00 89.62 354 GLU A C 1
ATOM 2831 O O . GLU A 1 354 ? 7.918 -3.037 15.848 1.00 89.62 354 GLU A O 1
ATOM 2836 N N . VAL A 1 355 ? 6.302 -3.186 14.293 1.00 88.75 355 VAL A N 1
ATOM 2837 C CA . VAL A 1 355 ? 6.186 -4.639 14.366 1.00 88.75 355 VAL A CA 1
ATOM 2838 C C . VAL A 1 355 ? 6.190 -5.256 12.974 1.00 88.75 355 VAL A C 1
ATOM 2840 O O . VAL A 1 355 ? 5.543 -4.782 12.042 1.00 88.75 355 VAL A O 1
ATOM 2843 N N . VAL A 1 356 ? 6.906 -6.369 12.827 1.00 88.56 356 VAL A N 1
ATOM 2844 C CA . VAL A 1 356 ? 6.868 -7.188 11.612 1.00 88.56 356 VAL A CA 1
ATOM 2845 C C . VAL A 1 356 ? 5.812 -8.272 11.777 1.00 88.56 356 VAL A C 1
ATOM 2847 O O . VAL A 1 356 ? 5.840 -9.034 12.743 1.00 88.56 356 VAL A O 1
ATOM 2850 N N . VAL A 1 357 ? 4.892 -8.384 10.820 1.00 87.44 357 VAL A N 1
ATOM 2851 C CA . VAL A 1 357 ? 3.842 -9.410 10.838 1.00 87.44 357 VAL A CA 1
ATOM 2852 C C . VAL A 1 357 ? 4.473 -10.798 10.741 1.00 87.44 357 VAL A C 1
ATOM 2854 O O . VAL A 1 357 ? 5.024 -11.167 9.703 1.00 87.44 357 VAL A O 1
ATOM 2857 N N . THR A 1 358 ? 4.385 -11.577 11.824 1.00 87.25 358 THR A N 1
ATOM 2858 C CA . THR A 1 358 ? 4.832 -12.980 11.910 1.00 87.25 358 THR A CA 1
ATOM 2859 C C . THR A 1 358 ? 3.643 -13.939 12.046 1.00 87.25 358 THR A C 1
ATOM 2861 O O . THR A 1 358 ? 2.540 -13.547 12.430 1.00 87.25 358 THR A O 1
ATOM 2864 N N . GLY A 1 359 ? 3.856 -15.223 11.730 1.00 84.19 359 GLY A N 1
ATOM 2865 C CA . GLY A 1 359 ? 2.808 -16.241 11.859 1.00 84.19 359 GLY A CA 1
ATOM 2866 C C . GLY A 1 359 ? 2.398 -16.491 13.315 1.00 84.19 359 GLY A C 1
ATOM 2867 O O . GLY A 1 359 ? 1.276 -16.907 13.584 1.00 84.19 359 GLY A O 1
ATOM 2868 N N . GLU A 1 360 ? 3.281 -16.226 14.284 1.00 86.19 360 GLU A N 1
ATOM 2869 C CA . GLU A 1 360 ? 2.904 -16.205 15.703 1.00 86.19 360 GLU A CA 1
ATOM 2870 C C . GLU A 1 360 ? 1.983 -15.021 16.011 1.00 86.19 360 GLU A C 1
ATOM 2872 O O . GLU A 1 360 ? 0.981 -15.177 16.708 1.00 86.19 360 GLU A O 1
ATOM 2877 N N . MET A 1 361 ? 2.279 -13.845 15.453 1.00 84.56 361 MET A N 1
ATOM 2878 C CA . MET A 1 361 ? 1.490 -12.653 15.725 1.00 84.56 361 MET A CA 1
ATOM 2879 C C . MET A 1 361 ? 0.077 -12.742 15.141 1.00 84.56 361 MET A C 1
ATOM 2881 O O . MET A 1 361 ? -0.875 -12.415 15.842 1.00 84.56 361 MET A O 1
ATOM 2885 N N . ARG A 1 362 ? -0.080 -13.277 13.924 1.00 85.75 362 ARG A N 1
ATOM 2886 C CA . ARG A 1 362 ? -1.403 -13.573 13.344 1.00 85.75 362 ARG A CA 1
ATOM 2887 C C . ARG A 1 362 ? -2.202 -14.595 14.159 1.00 85.75 362 ARG A C 1
ATOM 2889 O O . ARG A 1 362 ? -3.401 -14.427 14.312 1.00 85.75 362 ARG A O 1
ATOM 2896 N N . ARG A 1 363 ? -1.542 -15.600 14.754 1.00 84.12 363 ARG A N 1
ATOM 2897 C CA . ARG A 1 363 ? -2.192 -16.548 15.686 1.00 84.12 363 ARG A CA 1
ATOM 2898 C C . ARG A 1 363 ? -2.646 -15.888 16.991 1.00 84.12 363 ARG A C 1
ATOM 2900 O O . ARG A 1 363 ? -3.582 -16.359 17.627 1.00 84.12 363 ARG A O 1
ATOM 2907 N N . ARG A 1 364 ? -1.952 -14.834 17.431 1.00 84.31 364 ARG A N 1
ATOM 2908 C CA . ARG A 1 364 ? -2.288 -14.077 18.648 1.00 84.31 364 ARG A CA 1
ATOM 2909 C C . ARG A 1 364 ? -3.373 -13.029 18.395 1.00 84.31 364 ARG A C 1
ATOM 2911 O O . ARG A 1 364 ? -4.198 -12.779 19.272 1.00 84.31 364 ARG A O 1
ATOM 2918 N N . TYR A 1 365 ? -3.338 -12.408 17.223 1.00 84.25 365 TYR A N 1
ATOM 2919 C CA . TYR A 1 365 ? -4.237 -11.352 16.788 1.00 84.25 365 TYR A CA 1
ATOM 2920 C C . TYR A 1 365 ? -4.758 -11.695 15.390 1.00 84.25 365 TYR A C 1
ATOM 2922 O O . TYR A 1 365 ? -4.171 -11.303 14.384 1.00 84.25 365 TYR A O 1
ATOM 2930 N N . ASN A 1 366 ? -5.873 -12.424 15.338 1.00 81.00 366 ASN A N 1
ATOM 2931 C CA . ASN A 1 366 ? -6.449 -12.920 14.084 1.00 81.00 366 ASN A CA 1
ATOM 2932 C C . ASN A 1 366 ? -6.821 -11.791 13.106 1.00 81.00 366 ASN A C 1
ATOM 2934 O O . ASN A 1 366 ? -6.771 -11.991 11.898 1.00 81.00 366 ASN A O 1
ATOM 2938 N N . TRP A 1 367 ? -7.092 -10.581 13.606 1.00 82.62 367 TRP A N 1
ATOM 2939 C CA . TRP A 1 367 ? -7.339 -9.403 12.770 1.00 82.62 367 TRP A CA 1
ATOM 2940 C C . TRP A 1 367 ? -6.108 -8.915 11.983 1.00 82.62 367 TRP A C 1
ATOM 2942 O O . TRP A 1 367 ? -6.223 -8.049 11.129 1.00 82.62 367 TRP A O 1
ATOM 2952 N N . LEU A 1 368 ? -4.910 -9.459 12.223 1.00 85.44 368 LEU A N 1
ATOM 2953 C CA . LEU A 1 368 ? -3.716 -9.185 11.408 1.00 85.44 368 LEU A CA 1
ATOM 2954 C C . LEU A 1 368 ? -3.625 -10.070 10.159 1.00 85.44 368 LEU A C 1
ATOM 2956 O O . LEU A 1 368 ? -2.660 -9.977 9.395 1.00 85.44 368 LEU A O 1
ATOM 2960 N N . ASN A 1 369 ? -4.607 -10.945 9.938 1.00 81.06 369 ASN A N 1
ATOM 2961 C CA . ASN A 1 369 ? -4.627 -11.851 8.795 1.00 81.06 369 ASN A CA 1
ATOM 2962 C C . ASN A 1 369 ? -4.716 -11.119 7.447 1.00 81.06 369 ASN A C 1
ATOM 2964 O O . ASN A 1 369 ? -4.355 -11.715 6.434 1.00 81.06 369 ASN A O 1
ATOM 2968 N N . HIS A 1 370 ? -5.140 -9.849 7.432 1.00 80.19 370 HIS A N 1
ATOM 2969 C CA . HIS A 1 370 ? -5.202 -9.027 6.220 1.00 80.19 370 HIS A CA 1
ATOM 2970 C C . HIS A 1 370 ? -3.851 -8.415 5.801 1.00 80.19 370 HIS A C 1
ATOM 2972 O O . HIS A 1 370 ? -3.648 -8.128 4.626 1.00 80.19 370 HIS A O 1
ATOM 2978 N N . PHE A 1 371 ? -2.880 -8.266 6.709 1.00 83.50 371 PHE A N 1
ATOM 2979 C CA . PHE A 1 371 ? -1.546 -7.758 6.357 1.00 83.50 371 PHE A CA 1
ATOM 2980 C C . PHE A 1 371 ? -0.632 -8.870 5.879 1.00 83.50 371 PHE A C 1
ATOM 2982 O O . PHE A 1 371 ? -0.483 -9.851 6.602 1.00 83.50 371 PHE A O 1
ATOM 2989 N N . ARG A 1 372 ? 0.071 -8.713 4.750 1.00 79.19 372 ARG A N 1
ATOM 2990 C CA . ARG A 1 372 ? 1.006 -9.746 4.259 1.00 79.19 372 ARG A CA 1
ATOM 2991 C C . ARG A 1 372 ? 2.063 -10.152 5.295 1.00 79.19 372 ARG A C 1
ATOM 2993 O O . ARG A 1 372 ? 2.569 -9.341 6.071 1.00 79.19 372 ARG A O 1
ATOM 3000 N N . MET A 1 373 ? 2.471 -11.417 5.235 1.00 79.94 373 MET A N 1
ATOM 3001 C CA . MET A 1 373 ? 3.555 -11.942 6.060 1.00 79.94 373 MET A CA 1
ATOM 3002 C C . MET A 1 373 ? 4.874 -11.197 5.834 1.00 79.94 373 MET A C 1
ATOM 3004 O O . MET A 1 373 ? 5.285 -10.977 4.698 1.00 79.94 373 MET A O 1
ATOM 3008 N N . GLY A 1 374 ? 5.563 -10.845 6.920 1.00 78.75 374 GLY A N 1
ATOM 3009 C CA . GLY A 1 374 ? 6.838 -10.131 6.867 1.00 78.75 374 GLY A CA 1
ATOM 3010 C C . GLY A 1 374 ? 6.718 -8.644 6.525 1.00 78.75 374 GLY A C 1
ATOM 3011 O O . GLY A 1 374 ? 7.756 -7.994 6.387 1.00 78.75 374 GLY A O 1
ATOM 3012 N N . CYS A 1 375 ? 5.496 -8.115 6.390 1.00 80.69 375 CYS A N 1
ATOM 3013 C CA . CYS A 1 375 ? 5.237 -6.686 6.257 1.00 80.69 375 CYS A CA 1
ATOM 3014 C C . CYS A 1 375 ? 5.509 -5.962 7.580 1.00 80.69 375 CYS A C 1
ATOM 3016 O O . CYS A 1 375 ? 5.250 -6.516 8.651 1.00 80.69 375 CYS A O 1
ATOM 3018 N N . LYS A 1 376 ? 6.000 -4.723 7.495 1.00 84.69 376 LYS A N 1
ATOM 3019 C CA . LYS A 1 376 ? 6.093 -3.823 8.645 1.00 84.69 376 LYS A CA 1
ATOM 3020 C C . LYS A 1 376 ? 4.745 -3.137 8.861 1.00 84.69 376 LYS A C 1
ATOM 3022 O O . LYS A 1 376 ? 4.112 -2.714 7.893 1.00 84.69 376 LYS A O 1
ATOM 3027 N N . ILE A 1 377 ? 4.315 -3.071 10.113 1.00 88.75 377 ILE A N 1
ATOM 3028 C CA . ILE A 1 377 ? 3.142 -2.327 10.573 1.00 88.75 377 ILE A CA 1
ATOM 3029 C C . ILE A 1 377 ? 3.529 -1.537 11.823 1.00 88.75 377 ILE A C 1
ATOM 3031 O O . ILE A 1 377 ? 4.483 -1.897 12.513 1.00 88.75 377 ILE A O 1
ATOM 3035 N N . TYR A 1 378 ? 2.767 -0.499 12.137 1.00 91.00 378 TYR A N 1
ATOM 3036 C CA . TYR A 1 378 ? 2.974 0.309 13.334 1.00 91.00 378 TYR A CA 1
ATOM 3037 C C . TYR A 1 378 ? 1.755 0.208 14.243 1.00 91.00 378 TYR A C 1
ATOM 3039 O O . TYR A 1 378 ? 0.626 0.409 13.797 1.00 91.00 378 TYR A O 1
ATOM 3047 N N . LEU A 1 379 ? 1.973 -0.110 15.517 1.00 93.62 379 LEU A N 1
ATOM 3048 C CA . LEU A 1 379 ? 0.921 -0.102 16.528 1.00 93.62 379 LEU A CA 1
ATOM 3049 C C . LEU A 1 379 ? 0.930 1.248 17.245 1.00 93.62 379 LEU A C 1
ATOM 3051 O O . LEU A 1 379 ? 1.894 1.587 17.931 1.00 93.62 379 LEU A O 1
ATOM 3055 N N . ALA A 1 380 ? -0.146 2.012 17.082 1.00 94.44 380 ALA A N 1
ATOM 3056 C CA . ALA A 1 380 ? -0.281 3.351 17.632 1.00 94.44 380 ALA A CA 1
ATOM 3057 C C . ALA A 1 380 ? -0.921 3.339 19.019 1.00 94.44 380 ALA A C 1
ATOM 3059 O O . ALA A 1 380 ? -2.033 2.838 19.208 1.00 94.44 380 ALA A O 1
ATOM 3060 N N . ASN A 1 381 ? -0.225 3.939 19.981 1.00 93.19 381 ASN A N 1
ATOM 3061 C CA . ASN A 1 381 ? -0.800 4.329 21.258 1.00 93.19 381 ASN A CA 1
ATOM 3062 C C . ASN A 1 381 ? -1.233 5.792 21.184 1.00 93.19 381 ASN A C 1
ATOM 3064 O O . ASN A 1 381 ? -0.431 6.664 20.848 1.00 93.19 381 ASN A O 1
ATOM 3068 N N . VAL A 1 382 ? -2.496 6.041 21.512 1.00 93.75 382 VAL A N 1
ATOM 3069 C CA . VAL A 1 382 ? -3.156 7.343 21.390 1.00 93.75 382 VAL A CA 1
ATOM 3070 C C . VAL A 1 382 ? -4.036 7.608 22.614 1.00 93.75 382 VAL A C 1
ATOM 3072 O O . VAL A 1 382 ? -4.493 6.642 23.240 1.00 93.75 382 VAL A O 1
ATOM 3075 N N . PRO A 1 383 ? -4.280 8.884 22.958 1.00 91.44 383 PRO A N 1
ATOM 3076 C CA . PRO A 1 383 ? -5.284 9.264 23.947 1.00 91.44 383 PRO A CA 1
ATOM 3077 C C . PRO A 1 383 ? -6.693 8.854 23.485 1.00 91.44 383 PRO A C 1
ATOM 3079 O O . PRO A 1 383 ? -7.010 8.935 22.299 1.00 91.44 383 PRO A O 1
ATOM 3082 N N . LEU A 1 384 ? -7.538 8.395 24.413 1.00 88.62 384 LEU A N 1
ATOM 3083 C CA . LEU A 1 384 ? -8.924 7.963 24.151 1.00 88.62 384 LEU A CA 1
ATOM 3084 C C . LEU A 1 384 ? -9.966 8.751 24.962 1.00 88.62 384 LEU A C 1
ATOM 3086 O O . LEU A 1 384 ? -11.136 8.371 24.994 1.00 88.62 384 LEU A O 1
ATOM 3090 N N . GLU A 1 385 ? -9.565 9.849 25.597 1.00 83.81 385 GLU A N 1
ATOM 3091 C CA . GLU A 1 385 ? -10.354 10.652 26.538 1.00 83.81 385 GLU A CA 1
ATOM 3092 C C . GLU A 1 385 ? -11.625 11.245 25.898 1.00 83.81 385 GLU A C 1
ATOM 3094 O O . GLU A 1 385 ? -12.592 11.524 26.600 1.00 83.81 385 GLU A O 1
ATOM 3099 N N . GLY A 1 386 ? -11.665 11.380 24.565 1.00 82.50 386 GLY A N 1
ATOM 3100 C CA . GLY A 1 386 ? -12.858 11.800 23.814 1.00 82.50 386 GLY A CA 1
ATOM 3101 C C . GLY A 1 386 ? -13.868 10.682 23.513 1.00 82.50 386 GLY A C 1
ATOM 3102 O O . GLY A 1 386 ? -14.989 10.963 23.101 1.00 82.50 386 GLY A O 1
ATOM 3103 N N . TYR A 1 387 ? -13.495 9.417 23.715 1.00 86.44 387 TYR A N 1
ATOM 3104 C CA . TYR A 1 387 ? -14.307 8.248 23.341 1.00 86.44 387 TYR A CA 1
ATOM 3105 C C . TYR A 1 387 ? -14.670 7.365 24.542 1.00 86.44 387 TYR A C 1
ATOM 3107 O O . TYR A 1 387 ? -15.728 6.724 24.557 1.00 86.44 387 TYR A O 1
ATOM 3115 N N . ILE A 1 388 ? -13.802 7.332 25.556 1.00 85.81 388 ILE A N 1
ATOM 3116 C CA . ILE A 1 388 ? -13.948 6.548 26.784 1.00 85.81 388 ILE A CA 1
ATOM 3117 C C . ILE A 1 388 ? -13.811 7.487 27.985 1.00 85.81 388 ILE A C 1
ATOM 3119 O O . ILE A 1 388 ? -12.899 8.310 28.024 1.00 85.81 388 ILE A O 1
ATOM 3123 N N . THR A 1 389 ? -14.680 7.336 28.990 1.00 84.69 389 THR A N 1
ATOM 3124 C CA . THR A 1 389 ? -14.547 8.115 30.228 1.00 84.69 389 THR A CA 1
ATOM 3125 C C . THR A 1 389 ? -13.388 7.588 31.092 1.00 84.69 389 THR A C 1
ATOM 3127 O O . THR A 1 389 ? -13.101 6.386 31.071 1.00 84.69 389 THR A O 1
ATOM 3130 N N . PRO A 1 390 ? -12.729 8.439 31.901 1.00 82.56 390 PRO A N 1
ATOM 3131 C CA . PRO A 1 390 ? -11.636 8.003 32.776 1.00 82.56 390 PRO A CA 1
ATOM 3132 C C . PRO A 1 390 ? -12.029 6.849 33.711 1.00 82.56 390 PRO A C 1
ATOM 3134 O O . PRO A 1 390 ? -11.271 5.897 33.872 1.00 82.56 390 PRO A O 1
ATOM 3137 N N . GLU A 1 391 ? -13.254 6.871 34.240 1.00 83.50 391 GLU A N 1
ATOM 3138 C CA . GLU A 1 391 ? -13.792 5.817 35.110 1.00 83.50 391 GLU A CA 1
ATOM 3139 C C . GLU A 1 391 ? -13.835 4.448 34.412 1.00 83.50 391 GLU A C 1
ATOM 3141 O O . GLU A 1 391 ? -13.391 3.442 34.971 1.00 83.50 391 GLU A O 1
ATOM 3146 N N . GLN A 1 392 ? -14.306 4.413 33.159 1.00 84.12 392 GLN A N 1
ATOM 3147 C CA . GLN A 1 392 ? -14.359 3.192 32.348 1.00 84.12 392 GLN A CA 1
ATOM 3148 C C . GLN A 1 392 ? -12.949 2.652 32.048 1.00 84.12 392 GLN A C 1
ATOM 3150 O O . GLN A 1 392 ? -12.713 1.439 32.068 1.00 84.12 392 GLN A O 1
ATOM 3155 N N . MET A 1 393 ? -11.996 3.554 31.795 1.00 82.81 393 MET A N 1
ATOM 3156 C CA . MET A 1 393 ? -10.591 3.204 31.571 1.00 82.81 393 MET A CA 1
ATOM 3157 C C . MET A 1 393 ? -9.958 2.598 32.834 1.00 82.81 393 MET A C 1
ATOM 3159 O O . MET A 1 393 ? -9.302 1.555 32.761 1.00 82.81 393 MET A O 1
ATOM 3163 N N . GLU A 1 394 ? -10.172 3.213 33.998 1.00 84.00 394 GLU A N 1
ATOM 3164 C CA . GLU A 1 394 ? -9.667 2.721 35.283 1.00 84.00 394 GLU A CA 1
ATOM 3165 C C . GLU A 1 394 ? -10.246 1.354 35.651 1.00 84.00 394 GLU A C 1
ATOM 3167 O O . GLU A 1 394 ? -9.510 0.469 36.098 1.00 84.00 394 GLU A O 1
ATOM 3172 N N . GLU A 1 395 ? -11.547 1.152 35.431 1.00 84.75 395 GLU A N 1
ATOM 3173 C CA . GLU A 1 395 ? -12.208 -0.132 35.655 1.00 84.75 395 GLU A CA 1
ATOM 3174 C C . GLU A 1 395 ? -11.565 -1.247 34.826 1.00 84.75 395 GLU A C 1
ATOM 3176 O O . GLU A 1 395 ? -11.163 -2.286 35.365 1.00 84.75 395 GLU A O 1
ATOM 3181 N N . TYR A 1 396 ? -11.370 -1.002 33.531 1.00 84.38 396 TYR A N 1
ATOM 3182 C CA . TYR A 1 396 ? -10.714 -1.955 32.646 1.00 84.38 396 TYR A CA 1
ATOM 3183 C C . TYR A 1 396 ? -9.257 -2.233 33.054 1.00 84.38 396 TYR A C 1
ATOM 3185 O O . TYR A 1 396 ? -8.805 -3.387 33.038 1.00 84.38 396 TYR A O 1
ATOM 3193 N N . MET A 1 397 ? -8.508 -1.199 33.447 1.00 83.62 397 MET A N 1
ATOM 3194 C CA . MET A 1 397 ? -7.125 -1.347 33.914 1.00 83.62 397 MET A CA 1
ATOM 3195 C C . MET A 1 397 ? -7.050 -2.194 35.189 1.00 83.62 397 MET A C 1
ATOM 3197 O O . MET A 1 397 ? -6.201 -3.090 35.276 1.00 83.62 397 MET A O 1
ATOM 3201 N N . ARG A 1 398 ? -7.979 -1.987 36.129 1.00 84.50 398 ARG A N 1
ATOM 3202 C CA . ARG A 1 398 ? -8.102 -2.768 37.368 1.00 84.50 398 ARG A CA 1
ATOM 3203 C C . ARG A 1 398 ? -8.418 -4.234 37.079 1.00 84.50 398 ARG A C 1
ATOM 3205 O O . ARG A 1 398 ? -7.700 -5.117 37.548 1.00 84.50 398 ARG A O 1
ATOM 3212 N N . GLU A 1 399 ? -9.427 -4.509 36.251 1.00 83.62 399 GLU A N 1
ATOM 3213 C CA . GLU A 1 399 ? -9.773 -5.878 35.848 1.00 83.62 399 GLU A CA 1
ATOM 3214 C C . GLU A 1 399 ? -8.600 -6.612 35.194 1.00 83.62 399 GLU A C 1
ATOM 3216 O O . GLU A 1 399 ? -8.349 -7.798 35.441 1.00 83.62 399 GLU A O 1
ATOM 3221 N N . ARG A 1 400 ? -7.886 -5.917 34.308 1.00 83.25 400 ARG A N 1
ATOM 3222 C CA . ARG A 1 400 ? -6.735 -6.480 33.610 1.00 83.25 400 ARG A CA 1
ATOM 3223 C C . ARG A 1 400 ? -5.612 -6.809 34.584 1.00 83.25 400 ARG A C 1
ATOM 3225 O O . ARG A 1 400 ? -4.974 -7.851 34.419 1.00 83.25 400 ARG A O 1
ATOM 3232 N N . GLN A 1 401 ? -5.362 -5.936 35.559 1.00 85.19 401 GLN A N 1
ATOM 3233 C CA . GLN A 1 401 ? -4.337 -6.158 36.569 1.00 85.19 401 GLN A CA 1
ATOM 3234 C C . GLN A 1 401 ? -4.653 -7.411 37.392 1.00 85.19 401 GLN A C 1
ATOM 3236 O O . GLN A 1 401 ? -3.832 -8.324 37.437 1.00 85.19 401 GLN A O 1
ATOM 3241 N N . ILE A 1 402 ? -5.896 -7.545 37.865 1.00 86.19 402 ILE A N 1
ATOM 3242 C CA . ILE A 1 402 ? -6.369 -8.742 38.578 1.00 86.19 402 ILE A CA 1
ATOM 3243 C C . ILE A 1 402 ? -6.157 -10.014 37.737 1.00 86.19 402 ILE A C 1
ATOM 3245 O O . ILE A 1 402 ? -5.624 -11.012 38.224 1.00 86.19 402 ILE A O 1
ATOM 3249 N N . LYS A 1 403 ? -6.516 -9.990 36.444 1.00 84.56 403 LYS A N 1
ATOM 3250 C CA . LYS A 1 403 ? -6.328 -11.139 35.533 1.00 84.56 403 LYS A CA 1
ATOM 3251 C C . LYS A 1 403 ? -4.852 -11.519 35.356 1.00 84.56 403 LYS A C 1
ATOM 3253 O O . LYS A 1 403 ? -4.544 -12.706 35.213 1.00 84.56 403 LYS A O 1
ATOM 3258 N N . ARG A 1 404 ? -3.936 -10.544 35.339 1.00 82.81 404 ARG A N 1
ATOM 3259 C CA . ARG A 1 404 ? -2.488 -10.803 35.267 1.00 82.81 404 ARG A CA 1
ATOM 3260 C C . ARG A 1 404 ? -1.965 -11.417 36.553 1.00 82.81 404 ARG A C 1
ATOM 3262 O O . ARG A 1 404 ? -1.257 -12.417 36.466 1.00 82.81 404 ARG A O 1
ATOM 3269 N N . ASP A 1 405 ? -2.356 -10.865 37.694 1.00 86.56 405 ASP A N 1
ATOM 3270 C CA . ASP A 1 405 ? -1.912 -11.336 39.004 1.00 86.56 405 ASP A CA 1
ATOM 3271 C C . ASP A 1 405 ? -2.383 -12.778 39.227 1.00 86.56 405 ASP A C 1
ATOM 3273 O O . ASP A 1 405 ? -1.571 -13.654 39.514 1.00 86.56 405 ASP A O 1
ATOM 3277 N N . MET A 1 406 ? -3.647 -13.086 38.906 1.00 86.25 406 MET A N 1
ATOM 3278 C CA . MET A 1 406 ? -4.163 -14.463 38.926 1.00 86.25 406 MET A CA 1
ATOM 3279 C C . MET A 1 406 ? -3.382 -15.414 38.007 1.00 86.25 406 MET A C 1
ATOM 3281 O O . MET A 1 406 ? -3.160 -16.578 38.351 1.00 86.25 406 MET A O 1
ATOM 3285 N N . LYS A 1 407 ? -2.979 -14.957 36.813 1.00 85.62 407 LYS A N 1
ATOM 3286 C CA . LYS A 1 407 ? -2.193 -15.778 35.879 1.00 85.62 407 LYS A CA 1
ATOM 3287 C C . LYS A 1 407 ? -0.780 -16.018 36.410 1.00 85.62 407 LYS A C 1
ATOM 3289 O O . LYS A 1 407 ? -0.286 -17.137 36.285 1.00 85.62 407 LYS A O 1
ATOM 3294 N N . LEU A 1 408 ? -0.158 -15.004 37.009 1.00 86.12 408 LEU A N 1
ATOM 3295 C CA . LEU A 1 408 ? 1.156 -15.113 37.632 1.00 86.12 408 LEU A CA 1
ATOM 3296 C C . LEU A 1 408 ? 1.115 -16.086 38.816 1.00 86.12 408 LEU A C 1
ATOM 3298 O O . LEU A 1 408 ? 1.924 -17.010 38.852 1.00 86.12 408 LEU A O 1
ATOM 3302 N N . SER A 1 409 ? 0.120 -15.968 39.701 1.00 85.44 409 SER A N 1
ATOM 3303 C CA . SER A 1 409 ? -0.078 -16.900 40.819 1.00 85.44 409 SER A CA 1
ATOM 3304 C C . SER A 1 409 ? -0.232 -18.347 40.344 1.00 85.44 409 SER A C 1
ATOM 3306 O O . SER A 1 409 ? 0.392 -19.240 40.905 1.00 85.44 409 SER A O 1
ATOM 3308 N N . LYS A 1 410 ? -0.984 -18.593 39.259 1.00 87.44 410 LYS A N 1
ATOM 3309 C CA . LYS A 1 410 ? -1.117 -19.940 38.669 1.00 87.44 410 LYS A CA 1
ATOM 3310 C C . LYS A 1 410 ? 0.196 -20.481 38.095 1.00 87.44 410 LYS A C 1
ATOM 3312 O O . LYS A 1 410 ? 0.416 -21.688 38.124 1.00 87.44 410 LYS A O 1
ATOM 3317 N N . ILE A 1 411 ? 1.048 -19.621 37.533 1.00 85.56 411 ILE A N 1
ATOM 3318 C CA . ILE A 1 411 ? 2.364 -20.027 37.013 1.00 85.56 411 ILE A CA 1
ATOM 3319 C C . ILE A 1 411 ? 3.307 -20.372 38.169 1.00 85.56 411 ILE A C 1
ATOM 3321 O O . ILE A 1 411 ? 4.007 -21.377 38.079 1.00 85.56 411 ILE A O 1
ATOM 3325 N N . LEU A 1 412 ? 3.298 -19.577 39.242 1.00 84.50 412 LEU A N 1
ATOM 3326 C CA . LEU A 1 412 ? 4.094 -19.833 40.446 1.00 84.50 412 LEU A CA 1
ATOM 3327 C C . LEU A 1 412 ? 3.671 -21.146 41.117 1.00 84.50 412 LEU A C 1
ATOM 3329 O O . LEU A 1 412 ? 4.503 -22.026 41.284 1.00 84.50 412 LEU A O 1
ATOM 3333 N N . GLN A 1 413 ? 2.368 -21.363 41.325 1.00 83.06 413 GLN A N 1
ATOM 3334 C CA . GLN A 1 413 ? 1.847 -22.617 41.889 1.00 83.06 413 GLN A CA 1
ATOM 3335 C C . GLN A 1 413 ? 2.252 -23.861 41.082 1.00 83.06 413 GLN A C 1
ATOM 3337 O O . GLN A 1 413 ? 2.538 -24.907 41.655 1.00 83.06 413 GLN A O 1
ATOM 3342 N N . ARG A 1 414 ? 2.300 -23.764 39.746 1.00 81.06 414 ARG A N 1
ATOM 3343 C CA . ARG A 1 414 ? 2.751 -24.868 38.879 1.00 81.06 414 ARG A CA 1
ATOM 3344 C C . ARG A 1 414 ? 4.256 -25.115 38.943 1.00 81.06 414 ARG A C 1
ATOM 3346 O O . ARG A 1 414 ? 4.665 -26.235 38.676 1.00 81.06 414 ARG A O 1
ATOM 3353 N N . ARG A 1 415 ? 5.055 -24.089 39.248 1.00 73.00 415 ARG A N 1
ATOM 3354 C CA . ARG A 1 415 ? 6.502 -24.222 39.470 1.00 73.00 415 ARG A CA 1
ATOM 3355 C C . ARG A 1 415 ? 6.813 -24.807 40.840 1.00 73.00 415 ARG A C 1
ATOM 3357 O O . ARG A 1 415 ? 7.749 -25.574 40.935 1.00 73.00 415 ARG A O 1
ATOM 3364 N N . ASP A 1 416 ? 6.013 -24.486 41.851 1.00 73.44 416 ASP A N 1
ATOM 3365 C CA . ASP A 1 416 ? 6.190 -25.028 43.203 1.00 73.44 416 ASP A CA 1
ATOM 3366 C C . ASP A 1 416 ? 5.703 -26.488 43.321 1.00 73.44 416 ASP A C 1
ATOM 3368 O O . ASP A 1 416 ? 6.041 -27.184 44.273 1.00 73.44 416 ASP A O 1
ATOM 3372 N N . SER A 1 417 ? 4.898 -26.954 42.356 1.00 66.06 417 SER A N 1
ATOM 3373 C CA . SER A 1 417 ? 4.354 -28.322 42.298 1.00 66.06 417 SER A CA 1
ATOM 3374 C C . SER A 1 417 ? 5.120 -29.269 41.357 1.00 66.06 417 SER A C 1
ATOM 3376 O O . SER A 1 417 ? 4.700 -30.416 41.204 1.00 66.06 417 SER A O 1
ATOM 3378 N N . ALA A 1 418 ? 6.169 -28.792 40.680 1.00 56.19 418 ALA A N 1
ATOM 3379 C CA . ALA A 1 418 ? 6.998 -29.539 39.727 1.00 56.19 418 ALA A CA 1
ATOM 3380 C C . ALA A 1 418 ? 8.437 -29.605 40.239 1.00 56.19 418 ALA A C 1
ATOM 3382 O O . ALA A 1 418 ? 9.072 -30.664 40.037 1.00 56.19 418 ALA A O 1
#

Solvent-accessible surface area (backbone atoms only — not comparable to full-atom values): 24919 Å² total; per-residue (Å²): 134,85,86,82,83,82,78,82,77,84,80,78,65,74,78,56,73,78,67,85,53,88,85,75,83,81,79,81,78,86,84,78,90,74,81,93,73,89,76,80,95,80,74,66,60,68,49,56,49,29,41,26,27,53,70,64,94,63,59,82,90,72,59,70,56,44,78,65,40,74,44,61,52,70,87,61,44,58,36,33,38,39,61,36,52,65,95,51,79,64,46,14,87,80,82,63,41,67,74,52,53,56,30,25,26,37,69,65,61,55,52,29,22,40,45,56,51,41,40,62,50,57,75,52,72,86,64,74,48,42,59,36,95,87,76,57,50,80,42,43,75,90,48,56,27,47,48,45,80,43,76,40,73,88,67,62,56,46,39,28,36,35,30,36,22,52,71,94,45,48,55,69,43,71,33,40,69,58,31,27,72,73,70,74,34,58,63,91,67,64,88,93,62,70,40,41,54,78,34,68,60,39,46,81,45,55,54,31,34,32,58,60,66,66,52,47,58,52,52,53,50,35,44,57,53,37,52,55,51,23,68,70,14,65,91,75,32,64,64,56,20,54,24,22,51,52,52,49,50,56,42,43,77,73,68,58,78,81,80,95,69,81,91,72,82,78,73,82,78,68,59,47,52,60,53,20,34,51,56,49,47,58,49,52,74,72,58,77,88,69,87,63,91,72,81,77,68,101,59,56,103,79,76,76,76,63,63,41,75,50,39,36,34,53,87,39,53,62,36,30,56,26,71,69,56,54,54,46,50,38,56,69,35,73,71,38,75,91,48,49,64,62,58,48,73,73,33,52,57,77,43,74,47,81,43,63,42,42,77,66,51,30,73,75,38,62,74,47,29,48,55,38,74,63,20,73,34,31,34,36,40,59,80,53,75,93,82,45,55,70,68,54,52,51,51,51,52,51,54,52,49,53,56,50,52,55,51,50,52,54,52,50,55,56,60,79,73,106

Foldseek 3Di:
DDDDDDDDPDDDDPVCVPPVDDDDDDDDDDDDDDDDDDDDPDDQDPAQKFFAFEPPVDPLVPFPQDPLFSDHDLLRTAEMEHEDEPVDQQAAPQPRDSDAQQWWAASNRRIHRQLRVLLVCVVDVPPQWFADPVHGHTGHPSRTHGYDYDYDYPDQWFKKFKWKDWDRGNAIDGQQVLVCLLPVGSDQDDPSDAAAQLGLCNLQASYHYYYPVVSLLSLVSSLVRLVVQLVVCVPPPPSSNVSSVVSNVVSVVVPRDDPPDDDDPSPPPDRSLVVSLVSSVVSVVPDDQDQDPDPDDPADPPRDIDMDMWIDTSSSALETAAVVVVVLQCVQQVVDPVRHGRMDGTWGFPDKDKDFADPVVCVVPVVCSNHGHRYIHIHTDTDCVVPGPPVSNVVSVVVVVVVVVVVVVVVVVVVVVD

pLDDT: mean 77.72, std 17.57, range [30.75, 97.69]

Sequence (418 aa):
MPPRCRQERNRIPSDHLINFTRYVAPQPPPVRKDATDSVSPSRPTQRNLRCYIADIGLPIAKLPILRPNLTVDWNVVELVDLLVDEDTPVTCPICLDESLSAPRVTRCSHAFCWVCILKYLNFDRTLGMRPCPLCQQSIYRTDLKPVRFQVKYKPIVLSFALLMQEEDSHTAVLHPDICELLCGNRKLRDDNQIPSSDSLDVQFWDVAYTDSGKLRDILKRDYLELENIALNAIDSDVATYEAAQEALSQLIDNGITIPSDGDEKLSVGINNINEAIQRLNNVADTYIYEKKDDYTENIDSCGRTKYYCFYQSIDGSKVVLHPQLIKCMWHCCGRNVNKMPLFLLNLPILNLEEVVVTGEMRRRYNWLNHFRMGCKIYLANVPLEGYITPEQMEEYMRERQIKRDMKLSKILQRRDSA